Protein AF-0000000079325881 (afdb_homodimer)

Foldseek 3Di:
DPPQFAEEEEEACPQASLLLVLVCLLVVLGQEYEYEYPPQVVSQVSQVVSVVVVPVVVHNHHTGYDDLLVQQPHQEYEYPDADADDPPDDPLNRLVRLLVVLVVRQVSNVVSNHQHAYEYARPVQQLVLLSSCVSNVHPQLRGWYLAFQLVFVLLLVVVCVLVVHDSVQKDWTWKFGPDDLIDTQQQPIDGNNHRVVVVCVVPCPSCVVPDPVCSSVVSVVVQVVVCVVPNHDHNSSSVSVSVLSSCQSVFPQDWTFIFGADPCALHDGSGTMTFTFGQYVSRGPGGDHDDGDPVVSVSNVVSRVVSVVSSVSDDD/DPPDFAEEEEEACPQASLLLVLVCLLVVLTQEYEYEYPPQVVSQVSQVVSVVVVVPVVHNHHTGYDDLLVQQPHQEYEYPDADADDPPDDPLNRLVRLLVVLLVRQVSNVVSNHQHAYEYARPVQQLVLLSSCVSNVHDQLRGWYLAFQLVFVLLLVVVCVLVVHDSVQKDWTWKFGPDDLIDTQQQPIDGNNHRVVVVCVVPCPSCVVPDPVCSSVVSVVVQVVVCVVPNHDHNSSSVSVSVLSSCQVVFPQDWTFIFGADPCALHDGSGTMTFTFGHYVSRGPGGDHDDGDPVRSVSNVVSRVVSVVSSVSDDD

Nearest PDB structures (foldseek):
  4m1q-assembly1_A-2  TM=9.623E-01  e=4.428E-38  [Bacillus] selenitireducens MLS10
  4q3n-assembly1_A  TM=9.597E-01  e=1.165E-36  unidentified
  2xxj-assembly1_D  TM=9.393E-01  e=1.115E-32  Thermus thermophilus HB8
  4plh-assembly1_D  TM=9.438E-01  e=4.269E-32  Apicomplexa
  8ab3-assembly1_C  TM=9.091E-01  e=3.380E-32  Cyanobacterium aponinum

Secondary structure (DSSP, 8-state):
------EEEEE--SHHHHHHHHHHHHTT--SEEEEE-SSHHHHHHHHHHHHHHTTTT----EEEE--GGGGGG-SEEEE---PPPPTT--HHHHHHHHHHHHHHHHHHHHHTT--SEEEE-SSSHHHHHHHHHHHH---GGGEEE-TTHHHHHHHHHHHHHHHTS-GGGEE---BB-SSTT-B--GGG-EETTEEHHHHHHHTTTTTTT--HHHHHHHHHHHHHHHHHHHSS--HHHHHHHHHHHHHHHTT--EEEEEEEEEESGGG-EEEEEEEEEEEETTEEEEE------HHHHHHHHHHHHHHHHHHTTS--/------EEEEE--SHHHHHHHHHHHHTT--SEEEEE-SSHHHHHHHHHHHHHGGGTT----EEEE--GGGGGG-SEEEE---PPPPTT--HHHHHHHHHHHHHHHHHHHHHTT--SEEEE-SSSHHHHHHHHHHHH---GGGEEE-TTHHHHHHHHHHHHHHHTS-GGGEE---BB-SSTT-B--GGG-EETTEEHHHHHHHTTTTTTT--HHHHHHHHHHHHHHHHHHHSS--HHHHHHHHHHHHHHHTT--EEEEEEEEEESGGG-EEEEEEEEEEEETTEEEEE------HHHHHHHHHHHHHHHHHHTTS--

Radius of gyration: 25.82 Å; Cα contacts (8 Å, |Δi|>4): 1347; chains: 2; bounding box: 60×75×54 Å

Organism: NCBI:txid704125

Solvent-accessible surface area (backbone atoms only — not comparable to full-atom values): 32102 Å² total; per-residue (Å²): 123,88,88,94,74,44,25,36,34,38,34,20,59,50,71,40,28,41,41,30,52,48,52,37,59,78,63,60,70,50,38,32,39,35,29,28,36,95,54,54,58,39,18,39,25,54,21,51,35,47,44,30,33,35,32,78,67,61,56,83,56,44,58,34,48,58,58,49,66,68,34,32,76,25,49,34,37,38,37,38,53,70,77,82,87,56,90,85,64,49,70,65,55,43,46,52,53,42,49,54,52,44,66,70,45,42,52,52,31,45,72,37,56,40,75,47,31,40,38,31,60,31,62,55,20,32,51,44,35,44,49,49,32,66,68,54,67,52,62,59,41,28,39,38,10,46,33,16,32,48,58,12,18,40,49,16,35,52,51,16,60,76,69,70,52,58,30,70,44,37,46,51,55,28,30,21,34,62,57,91,51,37,41,67,55,58,92,72,21,24,46,76,80,38,48,41,64,56,50,48,68,74,32,46,76,86,43,60,84,63,53,80,86,46,48,65,57,49,55,51,49,50,55,51,50,25,24,72,44,64,68,51,80,32,54,19,53,17,44,45,49,49,52,53,49,47,23,23,78,63,49,56,63,38,76,44,32,23,11,34,66,28,80,50,60,96,76,34,62,86,42,39,32,10,36,42,26,29,24,14,71,70,29,50,72,46,74,58,82,74,89,65,52,71,69,49,45,53,48,42,51,53,13,45,48,53,46,52,59,54,48,69,69,54,92,127,123,81,80,88,73,43,24,38,34,38,35,19,60,51,71,40,28,41,41,31,52,48,52,38,60,79,64,60,71,50,41,32,39,34,30,26,35,94,55,54,58,39,17,38,26,54,22,51,35,49,44,30,34,36,32,78,64,60,57,82,56,44,57,35,47,58,58,49,66,68,34,32,76,24,50,32,35,37,39,39,52,71,76,82,87,57,91,85,64,47,71,65,56,43,45,52,52,41,50,53,52,44,66,68,46,43,51,52,31,44,72,36,56,39,78,48,31,40,37,29,60,32,60,56,21,31,51,45,36,45,49,49,34,67,67,55,67,53,62,59,41,28,39,38,11,47,32,17,33,46,58,12,19,39,49,17,37,52,52,14,60,74,68,70,50,56,30,69,46,37,45,53,54,30,30,20,33,61,59,91,52,39,42,65,55,57,91,72,22,24,47,77,81,39,49,42,63,57,51,47,68,74,32,46,78,86,44,59,83,62,54,79,86,47,47,66,58,48,54,50,49,50,53,51,50,26,24,73,44,64,69,50,80,32,52,19,52,18,45,45,48,49,52,53,49,46,23,23,78,63,49,56,64,38,76,44,33,24,10,35,67,28,79,51,60,99,78,34,62,85,44,40,33,10,37,42,25,29,23,15,72,68,28,51,74,46,74,59,81,74,90,64,53,71,68,50,46,54,47,41,51,54,13,45,47,53,47,51,58,55,48,66,68,55,92,127

Sequence (632 aa):
MAIGRSKVVVVGTGAVGAAVAFDIVMNHVCDDLILIDINKEKSWAEATDLQHSLGYSGSKMKVKNGEYEECKDADLIVIAAALLYITGQTRLDMIEKAAGIMEGIVPPIMKSGFNGIIVVITNPVDVISYYVHKLSGLPANKIIGTGTALDSARLKYHLADTMNVDPQSVHALCMGEHGDSQIIPWSQVTVGGKKFLDILNDNKVRLESFDINSVSEDIKMIAYRIVNAKGATTFGIAATTVQIIKAVLRDENKVIPVSVMLNGEYGEKDIYAGVPAVLNGQGVKELVEYHLSDDEMIELKKSIDVIRDCNGKLKLMAIGRSKVVVVGTGAVGAAVAFDIVMNHVCDDLILIDINKEKSWAEATDLQHSLGYSGSKMKVKNGEYEECKDADLIVIAAALLYITGQTRLDMIEKAAGIMEGIVPPIMKSGFNGIIVVITNPVDVISYYVHKLSGLPANKIIGTGTALDSARLKYHLADTMNVDPQSVHALCMGEHGDSQIIPWSQVTVGGKKFLDILNDNKVRLESFDINSVSEDIKMIAYRIVNAKGATTFGIAATTVQIIKAVLRDENKVIPVSVMLNGEYGEKDIYAGVPAVLNGQGVKELVEYHLSDDEMIELKKSIDVIRDCNGKLKL

pLDDT: mean 93.38, std 8.81, range [21.17, 98.94]

InterPro domains:
  IPR001236 Lactate/malate dehydrogenase, N-terminal [PF00056] (7-145)
  IPR001557 L-lactate/malate dehydrogenase [PIRSF000102] (6-309)
  IPR001557 L-lactate/malate dehydrogenase [PR00086] (7-31)
  IPR001557 L-lactate/malate dehydrogenase [PR00086] (32-56)
  IPR001557 L-lactate/malate dehydrogenase [PR00086] (119-139)
  IPR001557 L-lactate/malate dehydrogenase [PR00086] (143-161)
  IPR001557 L-lactate/malate dehydrogenase [PR00086] (173-186)
  IPR011304 L-lactate dehydrogenase [MF_00488] (5-315)
  IPR011304 L-lactate dehydrogenase [TIGR01771] (10-308)
  IPR015955 Lactate dehydrogenase/glycoside hydrolase, family 4, C-terminal [G3DSA:3.90.110.10] (147-312)
  IPR015955 Lactate dehydrogenase/glycoside hydrolase, family 4, C-terminal [SSF56327] (146-312)
  IPR018177 L-lactate dehydrogenase, active site [PS00064] (175-181)
  IPR022383 Lactate/malate dehydrogenase, C-terminal [PF02866] (148-307)
  IPR036291 NAD(P)-binding domain superfamily [SSF51735] (3-147)

Structure (mmCIF, N/CA/C/O backbone):
data_AF-0000000079325881-model_v1
#
loop_
_entity.id
_entity.type
_entity.pdbx_description
1 polymer 'L-lactate dehydrogenase 3'
#
loop_
_atom_site.group_PDB
_atom_site.id
_atom_site.type_symbol
_atom_site.label_atom_id
_atom_site.label_alt_id
_atom_site.label_comp_id
_atom_site.label_asym_id
_atom_site.label_entity_id
_atom_site.label_seq_id
_atom_site.pdbx_PDB_ins_code
_atom_site.Cartn_x
_atom_site.Cartn_y
_atom_site.Cartn_z
_atom_site.occupancy
_atom_site.B_iso_or_equiv
_atom_site.auth_seq_id
_atom_site.auth_comp_id
_atom_site.auth_asym_id
_atom_site.auth_atom_id
_atom_site.pdbx_PDB_model_num
ATOM 1 N N . MET A 1 1 ? 31.516 -6.965 11.773 1 21.17 1 MET A N 1
ATOM 2 C CA . MET A 1 1 ? 30.562 -7.551 10.82 1 21.17 1 MET A CA 1
ATOM 3 C C . MET A 1 1 ? 29.156 -7.02 11.062 1 21.17 1 MET A C 1
ATOM 5 O O . MET A 1 1 ? 28.656 -7.066 12.18 1 21.17 1 MET A O 1
ATOM 9 N N . ALA A 1 2 ? 28.75 -5.844 10.641 1 31.62 2 ALA A N 1
ATOM 10 C CA . ALA A 1 2 ? 27.531 -5.238 11.172 1 31.62 2 ALA A CA 1
ATOM 11 C C . ALA A 1 2 ? 26.453 -6.293 11.414 1 31.62 2 ALA A C 1
ATOM 13 O O . ALA A 1 2 ? 26.188 -7.129 10.547 1 31.62 2 ALA A O 1
ATOM 14 N N . ILE A 1 3 ? 26.078 -6.785 12.531 1 39.28 3 ILE A N 1
ATOM 15 C CA . ILE A 1 3 ? 25.078 -7.727 13 1 39.28 3 ILE A CA 1
ATOM 16 C C . ILE A 1 3 ? 23.766 -7.492 12.25 1 39.28 3 ILE A C 1
ATOM 18 O O . ILE A 1 3 ? 23.25 -6.371 12.227 1 39.28 3 ILE A O 1
ATOM 22 N N . GLY A 1 4 ? 22.922 -8.719 11.227 1 58.44 4 GLY A N 1
ATOM 23 C CA . GLY A 1 4 ? 22.016 -9.375 10.297 1 58.44 4 GLY A CA 1
ATOM 24 C C . GLY A 1 4 ? 20.984 -8.438 9.695 1 58.44 4 GLY A C 1
ATOM 25 O O . GLY A 1 4 ? 19.797 -8.508 10.031 1 58.44 4 GLY A O 1
ATOM 26 N N . ARG A 1 5 ? 21.438 -7.32 8.977 1 84.88 5 ARG A N 1
ATOM 27 C CA . ARG A 1 5 ? 20.531 -6.367 8.344 1 84.88 5 ARG A CA 1
ATOM 28 C C . ARG A 1 5 ? 20.047 -6.883 6.992 1 84.88 5 ARG A C 1
ATOM 30 O O . ARG A 1 5 ? 20.844 -7.328 6.172 1 84.88 5 ARG A O 1
ATOM 37 N N . SER A 1 6 ? 18.828 -7.012 6.867 1 95.06 6 SER A N 1
ATOM 38 C CA . SER A 1 6 ? 18.234 -7.473 5.617 1 95.06 6 SER A CA 1
ATOM 39 C C . SER A 1 6 ? 18.078 -6.32 4.625 1 95.06 6 SER A C 1
ATOM 41 O O . SER A 1 6 ? 17.734 -5.199 5.016 1 95.06 6 SER A O 1
ATOM 43 N N . LYS A 1 7 ? 18.516 -6.559 3.436 1 97.81 7 LYS A N 1
ATOM 44 C CA . LYS A 1 7 ? 18.453 -5.562 2.371 1 97.81 7 LYS A CA 1
ATOM 45 C C . LYS A 1 7 ? 17.672 -6.086 1.171 1 97.81 7 LYS A C 1
ATOM 47 O O . LYS A 1 7 ? 18 -7.141 0.625 1 97.81 7 LYS A O 1
ATOM 52 N N . VAL A 1 8 ? 16.578 -5.336 0.742 1 98.81 8 VAL A N 1
ATOM 53 C CA . VAL A 1 8 ? 15.742 -5.684 -0.408 1 98.81 8 VAL A CA 1
ATOM 54 C C . VAL A 1 8 ? 15.859 -4.598 -1.476 1 98.81 8 VAL A C 1
ATOM 56 O O . VAL A 1 8 ? 15.898 -3.408 -1.156 1 98.81 8 VAL A O 1
ATOM 59 N N . VAL A 1 9 ? 16.016 -4.988 -2.717 1 98.88 9 VAL A N 1
ATOM 60 C CA . VAL A 1 9 ? 16.016 -4.07 -3.852 1 98.88 9 VAL A CA 1
ATOM 61 C C . VAL A 1 9 ? 14.797 -4.348 -4.73 1 98.88 9 VAL A C 1
ATOM 63 O O . VAL A 1 9 ? 14.508 -5.5 -5.059 1 98.88 9 VAL A O 1
ATOM 66 N N . VAL A 1 10 ? 14.039 -3.365 -5.047 1 98.88 10 VAL A N 1
ATOM 67 C CA . VAL A 1 10 ? 12.938 -3.467 -5.996 1 98.88 10 VAL A CA 1
ATOM 68 C C . VAL A 1 10 ? 13.312 -2.773 -7.305 1 98.88 10 VAL A C 1
ATOM 70 O O . VAL A 1 10 ? 13.594 -1.572 -7.32 1 98.88 10 VAL A O 1
ATOM 73 N N . VAL A 1 11 ? 13.398 -3.535 -8.367 1 98.81 11 VAL A N 1
ATOM 74 C CA . VAL A 1 11 ? 13.703 -3.006 -9.688 1 98.81 11 VAL A CA 1
ATOM 75 C C . VAL A 1 11 ? 12.414 -2.834 -10.492 1 98.81 11 VAL A C 1
ATOM 77 O O . VAL A 1 11 ? 11.734 -3.812 -10.797 1 98.81 11 VAL A O 1
ATOM 80 N N . GLY A 1 12 ? 12.141 -1.661 -10.93 1 97.69 12 GLY A N 1
ATOM 81 C CA . GLY A 1 12 ? 10.852 -1.298 -11.508 1 97.69 12 GLY A CA 1
ATOM 82 C C . GLY A 1 12 ? 9.875 -0.748 -10.492 1 97.69 12 GLY A C 1
ATOM 83 O O . GLY A 1 12 ? 9.391 -1.483 -9.625 1 97.69 12 GLY A O 1
ATOM 84 N N . THR A 1 13 ? 9.586 0.544 -10.602 1 96.88 13 THR A N 1
ATOM 85 C CA . THR A 1 13 ? 8.719 1.188 -9.617 1 96.88 13 THR A CA 1
ATOM 86 C C . THR A 1 13 ? 7.434 1.686 -10.281 1 96.88 13 THR A C 1
ATOM 88 O O . THR A 1 13 ? 6.977 2.797 -10 1 96.88 13 THR A O 1
ATOM 91 N N . GLY A 1 14 ? 6.918 0.869 -11.281 1 93.88 14 GLY A N 1
ATOM 92 C CA . GLY A 1 14 ? 5.551 1.099 -11.719 1 93.88 14 GLY A CA 1
ATOM 93 C C . GLY A 1 14 ? 4.527 0.85 -10.625 1 93.88 14 GLY A C 1
ATOM 94 O O . GLY A 1 14 ? 4.855 0.889 -9.438 1 93.88 14 GLY A O 1
ATOM 95 N N . ALA A 1 15 ? 3.311 0.606 -10.992 1 93.38 15 ALA A N 1
ATOM 96 C CA . ALA A 1 15 ? 2.232 0.442 -10.016 1 93.38 15 ALA A CA 1
ATOM 97 C C . ALA A 1 15 ? 2.512 -0.73 -9.078 1 93.38 15 ALA A C 1
ATOM 99 O O . ALA A 1 15 ? 2.395 -0.6 -7.859 1 93.38 15 ALA A O 1
ATOM 100 N N . VAL A 1 16 ? 2.967 -1.836 -9.672 1 95.56 16 VAL A N 1
ATOM 101 C CA . VAL A 1 16 ? 3.154 -3.053 -8.883 1 95.56 16 VAL A CA 1
ATOM 102 C C . VAL A 1 16 ? 4.387 -2.91 -7.996 1 95.56 16 VAL A C 1
ATOM 104 O O . VAL A 1 16 ? 4.32 -3.154 -6.789 1 95.56 16 VAL A O 1
ATOM 107 N N . GLY A 1 17 ? 5.535 -2.479 -8.586 1 97.69 17 GLY A N 1
ATOM 108 C CA . GLY A 1 17 ? 6.75 -2.312 -7.801 1 97.69 17 GLY A CA 1
ATOM 109 C C . GLY A 1 17 ? 6.594 -1.32 -6.664 1 97.69 17 GLY A C 1
ATOM 110 O O . GLY A 1 17 ? 7.094 -1.55 -5.562 1 97.69 17 GLY A O 1
ATOM 111 N N . ALA A 1 18 ? 5.898 -0.251 -6.914 1 97.62 18 ALA A N 1
ATOM 112 C CA . ALA A 1 18 ? 5.652 0.758 -5.887 1 97.62 18 ALA A CA 1
ATOM 113 C C . ALA A 1 18 ? 4.777 0.199 -4.766 1 97.62 18 ALA A C 1
ATOM 115 O O . ALA A 1 18 ? 5.016 0.479 -3.588 1 97.62 18 ALA A O 1
ATOM 116 N N . ALA A 1 19 ? 3.742 -0.561 -5.156 1 97.5 19 ALA A N 1
ATOM 117 C CA . ALA A 1 19 ? 2.867 -1.17 -4.156 1 97.5 19 ALA A CA 1
ATOM 118 C C . ALA A 1 19 ? 3.627 -2.189 -3.312 1 97.5 19 ALA A C 1
ATOM 120 O O . ALA A 1 19 ? 3.416 -2.281 -2.102 1 97.5 19 ALA A O 1
ATOM 121 N N . VAL A 1 20 ? 4.535 -2.967 -3.91 1 98.38 20 VAL A N 1
ATOM 122 C CA . VAL A 1 20 ? 5.383 -3.904 -3.18 1 98.38 20 VAL A CA 1
ATOM 123 C C . VAL A 1 20 ? 6.23 -3.146 -2.16 1 98.38 20 VAL A C 1
ATOM 125 O O . VAL A 1 20 ? 6.289 -3.527 -0.988 1 98.38 20 VAL A O 1
ATOM 128 N N . ALA A 1 21 ? 6.844 -2.057 -2.646 1 98.44 21 ALA A N 1
ATOM 129 C CA . ALA A 1 21 ? 7.688 -1.246 -1.774 1 98.44 21 ALA A CA 1
ATOM 130 C C . ALA A 1 21 ? 6.887 -0.674 -0.61 1 98.44 21 ALA A C 1
ATOM 132 O O . ALA A 1 21 ? 7.348 -0.682 0.533 1 98.44 21 ALA A O 1
ATOM 133 N N . PHE A 1 22 ? 5.711 -0.205 -0.908 1 97.62 22 PHE A N 1
ATOM 134 C CA . PHE A 1 22 ? 4.84 0.357 0.119 1 97.62 22 PHE A CA 1
ATOM 135 C C . PHE A 1 22 ? 4.496 -0.692 1.169 1 97.62 22 PHE A C 1
ATOM 137 O O . PHE A 1 22 ? 4.578 -0.427 2.369 1 97.62 22 PHE A O 1
ATOM 144 N N . ASP A 1 23 ? 4.078 -1.864 0.716 1 96.81 23 ASP A N 1
ATOM 145 C CA . ASP A 1 23 ? 3.742 -2.953 1.63 1 96.81 23 ASP A CA 1
ATOM 146 C C . ASP A 1 23 ? 4.953 -3.354 2.473 1 96.81 23 ASP A C 1
ATOM 148 O O . ASP A 1 23 ? 4.824 -3.59 3.676 1 96.81 23 ASP A O 1
ATOM 152 N N . ILE A 1 24 ? 6.168 -3.393 1.897 1 97.25 24 ILE A N 1
ATOM 153 C CA . ILE A 1 24 ? 7.402 -3.707 2.609 1 97.25 24 ILE A CA 1
ATOM 154 C C . ILE A 1 24 ? 7.617 -2.705 3.74 1 97.25 24 ILE A C 1
ATOM 156 O O . ILE A 1 24 ? 7.93 -3.09 4.871 1 97.25 24 ILE A O 1
ATOM 160 N N . VAL A 1 25 ? 7.41 -1.433 3.418 1 95.75 25 VAL A N 1
ATOM 161 C CA . VAL A 1 25 ? 7.672 -0.363 4.375 1 95.75 25 VAL A CA 1
ATOM 162 C C . VAL A 1 25 ? 6.652 -0.424 5.512 1 95.75 25 VAL A C 1
ATOM 164 O O . VAL A 1 25 ? 7.02 -0.38 6.688 1 95.75 25 VAL A O 1
ATOM 167 N N . MET A 1 26 ? 5.391 -0.556 5.137 1 93.12 26 MET A N 1
ATOM 168 C CA . MET A 1 26 ? 4.32 -0.509 6.129 1 93.12 26 MET A CA 1
ATOM 169 C C . MET A 1 26 ? 4.398 -1.709 7.066 1 93.12 26 MET A C 1
ATOM 171 O O . MET A 1 26 ? 4.004 -1.62 8.234 1 93.12 26 MET A O 1
ATOM 175 N N . ASN A 1 27 ? 4.988 -2.797 6.613 1 91.69 27 ASN A N 1
ATOM 176 C CA . ASN A 1 27 ? 5.059 -4.004 7.43 1 91.69 27 ASN A CA 1
ATOM 177 C C . ASN A 1 27 ? 6.477 -4.254 7.938 1 91.69 27 ASN A C 1
ATOM 179 O O . ASN A 1 27 ? 6.762 -5.316 8.5 1 91.69 27 ASN A O 1
ATOM 183 N N . HIS A 1 28 ? 7.398 -3.316 7.703 1 92.38 28 HIS A N 1
ATOM 184 C CA . HIS A 1 28 ? 8.773 -3.375 8.188 1 92.38 28 HIS A CA 1
ATOM 185 C C . HIS A 1 28 ? 9.414 -4.723 7.867 1 92.38 28 HIS A C 1
ATOM 187 O O . HIS A 1 28 ? 9.945 -5.391 8.758 1 92.38 28 HIS A O 1
ATOM 193 N N . VAL A 1 29 ? 9.398 -5.082 6.625 1 94.94 29 VAL A N 1
ATOM 194 C CA . VAL A 1 29 ? 9.781 -6.414 6.172 1 94.94 29 VAL A CA 1
ATOM 195 C C . VAL A 1 29 ? 11.305 -6.527 6.117 1 94.94 29 VAL A C 1
ATOM 197 O O . VAL A 1 29 ? 11.859 -7.617 6.273 1 94.94 29 VAL A O 1
ATOM 200 N N . CYS A 1 30 ? 12.031 -5.367 5.93 1 96.25 30 CYS A N 1
ATOM 201 C CA . CYS A 1 30 ? 13.492 -5.363 5.836 1 96.25 30 CYS A CA 1
ATOM 202 C C . CYS A 1 30 ? 14.07 -4.105 6.473 1 96.25 30 CYS A C 1
ATOM 204 O O . CYS A 1 30 ? 13.328 -3.234 6.93 1 96.25 30 CYS A O 1
ATOM 206 N N . ASP A 1 31 ? 15.375 -4.055 6.535 1 95.19 31 ASP A N 1
ATOM 207 C CA . ASP A 1 31 ? 16.047 -2.918 7.148 1 95.19 31 ASP A CA 1
ATOM 208 C C . ASP A 1 31 ? 16.391 -1.858 6.102 1 95.19 31 ASP A C 1
ATOM 210 O O . ASP A 1 31 ? 16.328 -0.66 6.375 1 95.19 31 ASP A O 1
ATOM 214 N N . ASP A 1 32 ? 16.797 -2.324 4.926 1 97 32 ASP A N 1
ATOM 215 C CA . ASP A 1 32 ? 17.188 -1.449 3.82 1 97 32 ASP A CA 1
ATOM 216 C C . ASP A 1 32 ? 16.375 -1.771 2.562 1 97 32 ASP A C 1
ATOM 218 O O . ASP A 1 32 ? 16.312 -2.926 2.137 1 97 32 ASP A O 1
ATOM 222 N N . LEU A 1 33 ? 15.742 -0.765 2.055 1 98.12 33 LEU A N 1
ATOM 223 C CA . LEU A 1 33 ? 14.977 -0.898 0.82 1 98.12 33 LEU A CA 1
ATOM 224 C C . LEU A 1 33 ? 15.508 0.049 -0.252 1 98.12 33 LEU A C 1
ATOM 226 O O . LEU A 1 33 ? 15.555 1.264 -0.045 1 98.12 33 LEU A O 1
ATOM 230 N N . ILE A 1 34 ? 15.953 -0.494 -1.343 1 98.75 34 ILE A N 1
ATOM 231 C CA . ILE A 1 34 ? 16.453 0.296 -2.459 1 98.75 34 ILE A CA 1
ATOM 232 C C . ILE A 1 34 ? 15.516 0.167 -3.652 1 98.75 34 ILE A C 1
ATOM 234 O O . ILE A 1 34 ? 15.109 -0.941 -4.016 1 98.75 34 ILE A O 1
ATOM 238 N N . LEU A 1 35 ? 15.117 1.295 -4.188 1 98.75 35 LEU A N 1
ATOM 239 C CA . LEU A 1 35 ? 14.273 1.319 -5.375 1 98.75 35 LEU A CA 1
ATOM 240 C C . LEU A 1 35 ? 15.078 1.715 -6.609 1 98.75 35 LEU A C 1
ATOM 242 O O . LEU A 1 35 ? 15.773 2.734 -6.602 1 98.75 35 LEU A O 1
ATOM 246 N N . ILE A 1 36 ? 15.016 0.923 -7.633 1 98.75 36 ILE A N 1
ATOM 247 C CA . ILE A 1 36 ? 15.703 1.206 -8.891 1 98.75 36 ILE A CA 1
ATOM 248 C C . ILE A 1 36 ? 14.688 1.273 -10.031 1 98.75 36 ILE A C 1
ATOM 250 O O . ILE A 1 36 ? 13.773 0.442 -10.109 1 98.75 36 ILE A O 1
ATOM 254 N N . ASP A 1 37 ? 14.758 2.232 -10.844 1 97.81 37 ASP A N 1
ATOM 255 C CA . ASP A 1 37 ? 13.938 2.408 -12.047 1 97.81 37 ASP A CA 1
ATOM 256 C C . ASP A 1 37 ? 14.734 3.092 -13.156 1 97.81 37 ASP A C 1
ATOM 258 O O . ASP A 1 37 ? 15.664 3.855 -12.883 1 97.81 37 ASP A O 1
ATOM 262 N N . ILE A 1 38 ? 14.406 2.709 -14.375 1 95.81 38 ILE A N 1
ATOM 263 C CA . ILE A 1 38 ? 15.047 3.393 -15.492 1 95.81 38 ILE A CA 1
ATOM 264 C C . ILE A 1 38 ? 14.727 4.887 -15.43 1 95.81 38 ILE A C 1
ATOM 266 O O . ILE A 1 38 ? 15.547 5.715 -15.828 1 95.81 38 ILE A O 1
ATOM 270 N N . ASN A 1 39 ? 13.531 5.238 -15.055 1 96 39 ASN A N 1
ATOM 271 C CA . ASN A 1 39 ? 13.188 6.613 -14.711 1 96 39 ASN A CA 1
ATOM 272 C C . ASN A 1 39 ? 13.648 6.969 -13.297 1 96 39 ASN A C 1
ATOM 274 O O . ASN A 1 39 ? 12.891 6.844 -12.344 1 96 39 ASN A O 1
ATOM 278 N N . LYS A 1 40 ? 14.805 7.547 -13.156 1 96.81 40 LYS A N 1
ATOM 279 C CA . LYS A 1 40 ? 15.453 7.801 -11.875 1 96.81 40 LYS A CA 1
ATOM 280 C C . LYS A 1 40 ? 14.633 8.773 -11.023 1 96.81 40 LYS A C 1
ATOM 282 O O . LYS A 1 40 ? 14.586 8.648 -9.805 1 96.81 40 LYS A O 1
ATOM 287 N N . GLU A 1 41 ? 14.023 9.711 -11.641 1 96.62 41 GLU A N 1
ATOM 288 C CA . GLU A 1 41 ? 13.195 10.672 -10.922 1 96.62 41 GLU A CA 1
ATOM 289 C C . GLU A 1 41 ? 11.984 9.992 -10.281 1 96.62 41 GLU A C 1
ATOM 291 O O . GLU A 1 41 ? 11.57 10.359 -9.18 1 96.62 41 GLU A O 1
ATOM 296 N N . LYS A 1 42 ? 11.477 9.031 -10.977 1 96.06 42 LYS A N 1
ATOM 297 C CA . LYS A 1 42 ? 10.336 8.289 -10.453 1 96.06 42 LYS A CA 1
ATOM 298 C C . LYS A 1 42 ? 10.727 7.465 -9.227 1 96.06 42 LYS A C 1
ATOM 300 O O . LYS A 1 42 ? 10.023 7.469 -8.219 1 96.06 42 LYS A O 1
ATOM 305 N N . SER A 1 43 ? 11.828 6.723 -9.359 1 97.75 43 SER A N 1
ATOM 306 C CA . SER A 1 43 ? 12.266 5.926 -8.211 1 97.75 43 SER A CA 1
ATOM 307 C C . SER A 1 43 ? 12.633 6.812 -7.027 1 97.75 43 SER A C 1
ATOM 309 O O . SER A 1 43 ? 12.398 6.438 -5.875 1 97.75 43 SER A O 1
ATOM 311 N N . TRP A 1 44 ? 13.203 7.992 -7.285 1 97.81 44 TRP A N 1
ATOM 312 C CA . TRP A 1 44 ? 13.469 8.945 -6.211 1 97.81 44 TRP A CA 1
ATOM 313 C C . TRP A 1 44 ? 12.164 9.367 -5.535 1 97.81 44 TRP A C 1
ATOM 315 O O . TRP A 1 44 ? 12.07 9.375 -4.305 1 97.81 44 TRP A O 1
ATOM 325 N N . ALA A 1 45 ? 11.219 9.711 -6.324 1 97.62 45 ALA A N 1
ATOM 326 C CA . ALA A 1 45 ? 9.945 10.195 -5.797 1 97.62 45 ALA A CA 1
ATOM 327 C C . ALA A 1 45 ? 9.258 9.117 -4.965 1 97.62 45 ALA A C 1
ATOM 329 O O . ALA A 1 45 ? 8.734 9.406 -3.881 1 97.62 45 ALA A O 1
ATOM 330 N N . GLU A 1 46 ? 9.242 7.887 -5.492 1 98 46 GLU A N 1
ATOM 331 C CA . GLU A 1 46 ? 8.633 6.781 -4.754 1 98 46 GLU A CA 1
ATOM 332 C C . GLU A 1 46 ? 9.352 6.551 -3.426 1 98 46 GLU A C 1
ATOM 334 O O . GLU A 1 46 ? 8.703 6.406 -2.385 1 98 46 GLU A O 1
ATOM 339 N N . ALA A 1 47 ? 10.648 6.555 -3.455 1 97.75 47 ALA A N 1
ATOM 340 C CA . ALA A 1 47 ? 11.43 6.32 -2.246 1 97.75 47 ALA A CA 1
ATOM 341 C C . ALA A 1 47 ? 11.211 7.43 -1.224 1 97.75 47 ALA A C 1
ATOM 343 O O . ALA A 1 47 ? 11.023 7.16 -0.035 1 97.75 47 ALA A O 1
ATOM 344 N N . THR A 1 48 ? 11.258 8.625 -1.695 1 96.19 48 THR A N 1
ATOM 345 C CA . THR A 1 48 ? 11.102 9.781 -0.814 1 96.19 48 THR A CA 1
ATOM 346 C C . THR A 1 48 ? 9.695 9.812 -0.21 1 96.19 48 THR A C 1
ATOM 348 O O . THR A 1 48 ? 9.539 10.086 0.98 1 96.19 48 THR A O 1
ATOM 351 N N . ASP A 1 49 ? 8.719 9.594 -1.022 1 96.19 49 ASP A N 1
ATOM 352 C CA . ASP A 1 49 ? 7.348 9.492 -0.536 1 96.19 49 ASP A CA 1
ATOM 353 C C . ASP A 1 49 ? 7.219 8.422 0.539 1 96.19 49 ASP A C 1
ATOM 355 O O . ASP A 1 49 ? 6.547 8.625 1.552 1 96.19 49 ASP A O 1
ATOM 359 N N . LEU A 1 50 ? 7.875 7.301 0.34 1 96.25 50 LEU A N 1
ATOM 360 C CA . LEU A 1 50 ? 7.867 6.211 1.309 1 96.25 50 LEU A CA 1
ATOM 361 C C . LEU A 1 50 ? 8.594 6.613 2.588 1 96.25 50 LEU A C 1
ATOM 363 O O . LEU A 1 50 ? 8.188 6.223 3.686 1 96.25 50 LEU A O 1
ATOM 367 N N . GLN A 1 51 ? 9.68 7.367 2.459 1 93.81 51 GLN A N 1
ATOM 368 C CA . GLN A 1 51 ? 10.391 7.863 3.631 1 93.81 51 GLN A CA 1
ATOM 369 C C . GLN A 1 51 ? 9.461 8.664 4.539 1 93.81 51 GLN A C 1
ATOM 371 O O . GLN A 1 51 ? 9.547 8.57 5.762 1 93.81 51 GLN A O 1
ATOM 376 N N . HIS A 1 52 ? 8.633 9.383 3.889 1 91.81 52 HIS A N 1
ATOM 377 C CA . HIS A 1 52 ? 7.734 10.258 4.633 1 91.81 52 HIS A CA 1
ATOM 378 C C . HIS A 1 52 ? 6.691 9.445 5.398 1 91.81 52 HIS A C 1
ATOM 380 O O . HIS A 1 52 ? 6.074 9.945 6.34 1 91.81 52 HIS A O 1
ATOM 386 N N . SER A 1 53 ? 6.469 8.203 5.004 1 90.56 53 SER A N 1
ATOM 387 C CA . SER A 1 53 ? 5.555 7.316 5.715 1 90.56 53 SER A CA 1
ATOM 388 C C . SER A 1 53 ? 6.176 6.805 7.008 1 90.56 53 SER A C 1
ATOM 390 O O . SER A 1 53 ? 5.473 6.293 7.883 1 90.56 53 SER A O 1
ATOM 392 N N . LEU A 1 54 ? 7.461 6.906 7.184 1 87.19 54 LEU A N 1
ATOM 393 C CA . LEU A 1 54 ? 8.203 6.359 8.32 1 87.19 54 LEU A CA 1
ATOM 394 C C . LEU A 1 54 ? 8.164 7.316 9.508 1 87.19 54 LEU A C 1
ATOM 396 O O . LEU A 1 54 ? 8.539 6.945 10.617 1 87.19 54 LEU A O 1
ATOM 400 N N . GLY A 1 55 ? 7.75 8.492 9.305 1 77.88 55 GLY A N 1
ATOM 401 C CA . GLY A 1 55 ? 7.707 9.469 10.383 1 77.88 55 GLY A CA 1
ATOM 402 C C . GLY A 1 55 ? 6.844 9.031 11.547 1 77.88 55 GLY A C 1
ATOM 403 O O . GLY A 1 55 ? 7.105 9.406 12.695 1 77.88 55 GLY A O 1
ATOM 404 N N . TYR A 1 56 ? 5.867 8.172 11.227 1 73 56 TYR A N 1
ATOM 405 C CA . TYR A 1 56 ? 4.945 7.793 12.297 1 73 56 TYR A CA 1
ATOM 406 C C . TYR A 1 56 ? 5.176 6.348 12.727 1 73 56 TYR A C 1
ATOM 408 O O . TYR A 1 56 ? 4.668 5.914 13.766 1 73 56 TYR A O 1
ATOM 416 N N . SER A 1 57 ? 5.859 5.562 11.93 1 67.38 57 SER A N 1
ATOM 417 C CA . SER A 1 57 ? 5.93 4.121 12.148 1 67.38 57 SER A CA 1
ATOM 418 C C . SER A 1 57 ? 6.984 3.775 13.195 1 67.38 57 SER A C 1
ATOM 420 O O . SER A 1 57 ? 6.93 2.705 13.805 1 67.38 57 SER A O 1
ATOM 422 N N . GLY A 1 58 ? 7.832 4.699 13.555 1 65.25 58 GLY A N 1
ATOM 423 C CA . GLY A 1 58 ? 8.906 4.367 14.484 1 65.25 58 GLY A CA 1
ATOM 424 C C . GLY A 1 58 ? 9.938 3.424 13.883 1 65.25 58 GLY A C 1
ATOM 425 O O . GLY A 1 58 ? 10.844 2.967 14.586 1 65.25 58 GLY A O 1
ATOM 426 N N . SER A 1 59 ? 9.75 3.047 12.711 1 70.88 59 SER A N 1
ATOM 427 C CA . SER A 1 59 ? 10.633 2.064 12.094 1 70.88 59 SER A CA 1
ATOM 428 C C . SER A 1 59 ? 11.938 2.703 11.648 1 70.88 59 SER A C 1
ATOM 430 O O . SER A 1 59 ? 11.953 3.85 11.195 1 70.88 59 SER A O 1
ATOM 432 N N . LYS A 1 60 ? 13.055 1.986 11.812 1 80 60 LYS A N 1
ATOM 433 C CA . LYS A 1 60 ? 14.406 2.408 11.445 1 80 60 LYS A CA 1
ATOM 434 C C . LYS A 1 60 ? 14.75 1.966 10.031 1 80 60 LYS A C 1
ATOM 436 O O . LYS A 1 60 ? 15.93 1.876 9.672 1 80 60 LYS A O 1
ATOM 441 N N . MET A 1 61 ? 13.797 1.723 9.312 1 89.88 61 MET A N 1
ATOM 442 C CA . MET A 1 61 ? 14.039 1.267 7.949 1 89.88 61 MET A CA 1
ATOM 443 C C . MET A 1 61 ? 14.656 2.379 7.109 1 89.88 61 MET A C 1
ATOM 445 O O . MET A 1 61 ? 14.266 3.541 7.227 1 89.88 61 MET A O 1
ATOM 449 N N . LYS A 1 62 ? 15.672 2.039 6.32 1 93.44 62 LYS A N 1
ATOM 450 C CA . LYS A 1 62 ? 16.25 2.961 5.352 1 93.44 62 LYS A CA 1
ATOM 451 C C . LYS A 1 62 ? 15.703 2.711 3.951 1 93.44 62 LYS A C 1
ATOM 453 O O . LYS A 1 62 ? 15.781 1.592 3.438 1 93.44 62 LYS A O 1
ATOM 458 N N . VAL A 1 63 ? 15.109 3.721 3.396 1 96.12 63 VAL A N 1
ATOM 459 C CA . VAL A 1 63 ? 14.539 3.643 2.055 1 96.12 63 VAL A CA 1
ATOM 460 C C . VAL A 1 63 ? 15.188 4.691 1.154 1 96.12 63 VAL A C 1
ATOM 462 O O . VAL A 1 63 ? 15.273 5.863 1.518 1 96.12 63 VAL A O 1
ATOM 465 N N . LYS A 1 64 ? 15.648 4.289 0.031 1 97.31 64 LYS A N 1
ATOM 466 C CA . LYS A 1 64 ? 16.203 5.246 -0.919 1 97.31 64 LYS A CA 1
ATOM 467 C C . LYS A 1 64 ? 16.172 4.695 -2.342 1 97.31 64 LYS A C 1
ATOM 469 O O . LYS A 1 64 ? 15.945 3.5 -2.545 1 97.31 64 LYS A O 1
ATOM 474 N N . ASN A 1 65 ? 16.188 5.582 -3.32 1 98.06 65 ASN A N 1
ATOM 475 C CA . ASN A 1 65 ? 16.469 5.145 -4.684 1 98.06 65 ASN A CA 1
ATOM 476 C C . ASN A 1 65 ? 17.953 4.832 -4.879 1 98.06 65 ASN A C 1
ATOM 478 O O . ASN A 1 65 ? 18.797 5.285 -4.102 1 98.06 65 ASN A O 1
ATOM 482 N N . GLY A 1 66 ? 18.266 4.043 -5.891 1 97.88 66 GLY A N 1
ATOM 483 C CA . GLY A 1 66 ? 19.656 3.678 -6.098 1 97.88 66 GLY A CA 1
ATOM 484 C C . GLY A 1 66 ? 19.938 3.141 -7.492 1 97.88 66 GLY A C 1
ATOM 485 O O . GLY A 1 66 ? 19.156 3.381 -8.422 1 97.88 66 GLY A O 1
ATOM 486 N N . GLU A 1 67 ? 21.141 2.611 -7.605 1 98.06 67 GLU A N 1
ATOM 487 C CA . GLU A 1 67 ? 21.625 2 -8.836 1 98.06 67 GLU A CA 1
ATOM 488 C C . GLU A 1 67 ? 21.984 0.535 -8.625 1 98.06 67 GLU A C 1
ATOM 490 O O . GLU A 1 67 ? 21.938 0.038 -7.496 1 98.06 67 GLU A O 1
ATOM 495 N N . TYR A 1 68 ? 22.328 -0.112 -9.695 1 98.38 68 TYR A N 1
ATOM 496 C CA . TYR A 1 68 ? 22.516 -1.558 -9.641 1 98.38 68 TYR A CA 1
ATOM 497 C C . TYR A 1 68 ? 23.719 -1.92 -8.781 1 98.38 68 TYR A C 1
ATOM 499 O O . TYR A 1 68 ? 23.812 -3.037 -8.266 1 98.38 68 TYR A O 1
ATOM 507 N N . GLU A 1 69 ? 24.656 -1.017 -8.57 1 97.81 69 GLU A N 1
ATOM 508 C CA . GLU A 1 69 ? 25.797 -1.27 -7.707 1 97.81 69 GLU A CA 1
ATOM 509 C C . GLU A 1 69 ? 25.359 -1.566 -6.273 1 97.81 69 GLU A C 1
ATOM 511 O O . GLU A 1 69 ? 26.062 -2.27 -5.539 1 97.81 69 GLU A O 1
ATOM 516 N N . GLU A 1 70 ? 24.219 -1.066 -5.906 1 96.62 70 GLU A N 1
ATOM 517 C CA . GLU A 1 70 ? 23.703 -1.246 -4.555 1 96.62 70 GLU A CA 1
ATOM 518 C C . GLU A 1 70 ? 23.188 -2.664 -4.348 1 96.62 70 GLU A C 1
ATOM 520 O O . GLU A 1 70 ? 22.859 -3.057 -3.223 1 96.62 70 GLU A O 1
ATOM 525 N N . CYS A 1 71 ? 23.172 -3.439 -5.398 1 98.25 71 CYS A N 1
ATOM 526 C CA . CYS A 1 71 ? 22.641 -4.797 -5.309 1 98.25 71 CYS A CA 1
ATOM 527 C C . CYS A 1 71 ? 23.672 -5.738 -4.684 1 98.25 71 CYS A C 1
ATOM 529 O O . CYS A 1 71 ? 23.328 -6.852 -4.285 1 98.25 71 CYS A O 1
ATOM 531 N N . LYS A 1 72 ? 24.938 -5.344 -4.57 1 97.44 72 LYS A N 1
ATOM 532 C CA . LYS A 1 72 ? 26.062 -6.195 -4.191 1 97.44 72 LYS A CA 1
ATOM 533 C C . LYS A 1 72 ? 25.766 -6.953 -2.898 1 97.44 72 LYS A C 1
ATOM 535 O O . LYS A 1 72 ? 26.078 -8.141 -2.783 1 97.44 72 LYS A O 1
ATOM 540 N N . ASP A 1 73 ? 25.156 -6.305 -1.944 1 97.06 73 ASP A N 1
ATOM 541 C CA . ASP A 1 73 ? 24.938 -6.918 -0.639 1 97.06 73 ASP A CA 1
ATOM 542 C C . ASP A 1 73 ? 23.438 -7.098 -0.358 1 97.06 73 ASP A C 1
ATOM 544 O O . ASP A 1 73 ? 23.031 -7.203 0.799 1 97.06 73 ASP A O 1
ATOM 548 N N . ALA A 1 74 ? 22.625 -7.012 -1.403 1 98.19 74 ALA A N 1
ATOM 549 C CA . ALA A 1 74 ? 21.203 -7.25 -1.228 1 98.19 74 ALA A CA 1
ATOM 550 C C . ALA A 1 74 ? 20.922 -8.719 -0.933 1 98.19 74 ALA A C 1
ATOM 552 O O . ALA A 1 74 ? 21.578 -9.609 -1.479 1 98.19 74 ALA A O 1
ATOM 553 N N . ASP A 1 75 ? 20.016 -8.977 -0.02 1 98.44 75 ASP A N 1
ATOM 554 C CA . ASP A 1 75 ? 19.578 -10.336 0.256 1 98.44 75 ASP A CA 1
ATOM 555 C C . ASP A 1 75 ? 18.594 -10.828 -0.81 1 98.44 75 ASP A C 1
ATOM 557 O O . ASP A 1 75 ? 18.578 -12.008 -1.152 1 98.44 75 ASP A O 1
ATOM 561 N N . LEU A 1 76 ? 17.766 -9.914 -1.243 1 98.69 76 LEU A N 1
ATOM 562 C CA . LEU A 1 76 ? 16.672 -10.258 -2.158 1 98.69 76 LEU A CA 1
ATOM 563 C C . LEU A 1 76 ? 16.391 -9.109 -3.119 1 98.69 76 LEU A C 1
ATOM 565 O O . LEU A 1 76 ? 16.391 -7.945 -2.717 1 98.69 76 LEU A O 1
ATOM 569 N N . ILE A 1 77 ? 16.219 -9.422 -4.383 1 98.88 77 ILE A N 1
ATOM 570 C CA . ILE A 1 77 ? 15.844 -8.453 -5.41 1 98.88 77 ILE A CA 1
ATOM 571 C C . ILE A 1 77 ? 14.492 -8.836 -6.004 1 98.88 77 ILE A C 1
ATOM 573 O O . ILE A 1 77 ? 14.266 -10 -6.355 1 98.88 77 ILE A O 1
ATOM 577 N N . VAL A 1 78 ? 13.594 -7.926 -6.031 1 98.94 78 VAL A N 1
ATOM 578 C CA . VAL A 1 78 ? 12.328 -8.086 -6.738 1 98.94 78 VAL A CA 1
ATOM 579 C C . VAL A 1 78 ? 12.398 -7.395 -8.094 1 98.94 78 VAL A C 1
ATOM 581 O O . VAL A 1 78 ? 12.734 -6.211 -8.18 1 98.94 78 VAL A O 1
ATOM 584 N N . ILE A 1 79 ? 12.125 -8.117 -9.141 1 98.81 79 ILE A N 1
ATOM 585 C CA . ILE A 1 79 ? 12.055 -7.531 -10.477 1 98.81 79 ILE A CA 1
ATOM 586 C C . ILE A 1 79 ? 10.602 -7.387 -10.906 1 98.81 79 ILE A C 1
ATOM 588 O O . ILE A 1 79 ? 9.922 -8.383 -11.164 1 98.81 79 ILE A O 1
ATOM 592 N N . ALA A 1 80 ? 10.156 -6.188 -10.953 1 97.69 80 ALA A N 1
ATOM 593 C CA . ALA A 1 80 ? 8.781 -5.875 -11.32 1 97.69 80 ALA A CA 1
ATOM 594 C C . ALA A 1 80 ? 8.734 -4.977 -12.547 1 97.69 80 ALA A C 1
ATOM 596 O O . ALA A 1 80 ? 7.691 -4.387 -12.852 1 97.69 80 ALA A O 1
ATOM 597 N N . ALA A 1 81 ? 9.797 -4.867 -13.258 1 95.5 81 ALA A N 1
ATOM 598 C CA . ALA A 1 81 ? 9.883 -4 -14.438 1 95.5 81 ALA A CA 1
ATOM 599 C C . ALA A 1 81 ? 9.078 -4.574 -15.602 1 95.5 81 ALA A C 1
ATOM 601 O O . ALA A 1 81 ? 9.234 -5.75 -15.945 1 95.5 81 ALA A O 1
ATOM 602 N N . ALA A 1 82 ? 8.172 -3.867 -16.094 1 86 82 ALA A N 1
ATOM 603 C CA . ALA A 1 82 ? 7.375 -4.262 -17.25 1 86 82 ALA A CA 1
ATOM 604 C C . ALA A 1 82 ? 7.035 -3.053 -18.109 1 86 82 ALA A C 1
ATOM 606 O O . ALA A 1 82 ? 7.09 -1.912 -17.656 1 86 82 ALA A O 1
ATOM 607 N N . LEU A 1 83 ? 6.918 -3.27 -19.344 1 77.06 83 LEU A N 1
ATOM 608 C CA . LEU A 1 83 ? 6.422 -2.211 -20.219 1 77.06 83 LEU A CA 1
ATOM 609 C C . LEU A 1 83 ? 4.898 -2.141 -20.172 1 77.06 83 LEU A C 1
ATOM 611 O O . LEU A 1 83 ? 4.238 -3.109 -19.797 1 77.06 83 LEU A O 1
ATOM 615 N N . LEU A 1 84 ? 4.383 -1.004 -20.484 1 68.94 84 LEU A N 1
ATOM 616 C CA . LEU A 1 84 ? 2.941 -0.796 -20.516 1 68.94 84 LEU A CA 1
ATOM 617 C C . LEU A 1 84 ? 2.281 -1.753 -21.5 1 68.94 84 LEU A C 1
ATOM 619 O O . LEU A 1 84 ? 2.83 -2.021 -22.578 1 68.94 84 LEU A O 1
ATOM 623 N N . TYR A 1 85 ? 1.229 -2.312 -21 1 64.62 85 TYR A N 1
ATOM 624 C CA . TYR A 1 85 ? 0.459 -3.189 -21.875 1 64.62 85 TYR A CA 1
ATOM 625 C C . TYR A 1 85 ? -0.093 -2.418 -23.062 1 64.62 85 TYR A C 1
ATOM 627 O O . TYR A 1 85 ? -0.63 -1.319 -22.906 1 64.62 85 TYR A O 1
ATOM 635 N N . ILE A 1 86 ? 0.241 -2.854 -24.266 1 65.62 86 ILE A N 1
ATOM 636 C CA . ILE A 1 86 ? -0.313 -2.271 -25.484 1 65.62 86 ILE A CA 1
ATOM 637 C C . ILE A 1 86 ? -1.398 -3.188 -26.031 1 65.62 86 ILE A C 1
ATOM 639 O O . ILE A 1 86 ? -1.161 -4.375 -26.266 1 65.62 86 ILE A O 1
ATOM 643 N N . THR A 1 87 ? -2.596 -2.602 -26.125 1 70.56 87 THR A N 1
ATOM 644 C CA . THR A 1 87 ? -3.721 -3.354 -26.672 1 70.56 87 THR A CA 1
A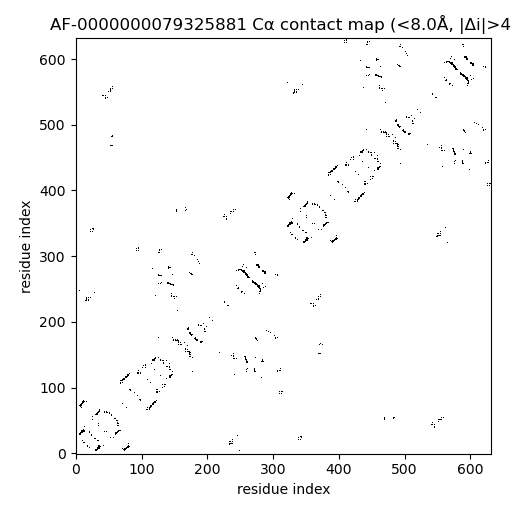TOM 645 C C . THR A 1 87 ? -3.35 -3.994 -28 1 70.56 87 THR A C 1
ATOM 647 O O . THR A 1 87 ? -2.771 -3.34 -28.875 1 70.56 87 THR A O 1
ATOM 650 N N . GLY A 1 88 ? -3.551 -5.277 -28.203 1 72.5 88 GLY A N 1
ATOM 651 C CA . GLY A 1 88 ? -3.322 -5.969 -29.453 1 72.5 88 GLY A CA 1
ATOM 652 C C . GLY A 1 88 ? -1.983 -6.676 -29.516 1 72.5 88 GLY A C 1
ATOM 653 O O . GLY A 1 88 ? -1.68 -7.359 -30.5 1 72.5 88 GLY A O 1
ATOM 654 N N . GLN A 1 89 ? -1.263 -6.469 -28.531 1 78.25 89 GLN A N 1
ATOM 655 C CA . GLN A 1 89 ? 0.054 -7.098 -28.5 1 78.25 89 GLN A CA 1
ATOM 656 C C . GLN A 1 89 ? -0.065 -8.617 -28.438 1 78.25 89 GLN A C 1
ATOM 658 O O . GLN A 1 89 ? -0.916 -9.148 -27.719 1 78.25 89 GLN A O 1
ATOM 663 N N . THR A 1 90 ? 0.783 -9.273 -29.297 1 79.38 90 THR A N 1
ATOM 664 C CA . THR A 1 90 ? 0.796 -10.727 -29.297 1 79.38 90 THR A CA 1
ATOM 665 C C . THR A 1 90 ? 1.591 -11.258 -28.094 1 79.38 90 THR A C 1
ATOM 667 O O . THR A 1 90 ? 2.348 -10.516 -27.469 1 79.38 90 THR A O 1
ATOM 670 N N . ARG A 1 91 ? 1.375 -12.492 -27.875 1 78.94 91 ARG A N 1
ATOM 671 C CA . ARG A 1 91 ? 2.133 -13.156 -26.812 1 78.94 91 ARG A CA 1
ATOM 672 C C . ARG A 1 91 ? 3.631 -13.094 -27.094 1 78.94 91 ARG A C 1
ATOM 674 O O . ARG A 1 91 ? 4.43 -12.875 -26.172 1 78.94 91 ARG A O 1
ATOM 681 N N . LEU A 1 92 ? 3.955 -13.32 -28.297 1 84 92 LEU A N 1
ATOM 682 C CA . LEU A 1 92 ? 5.355 -13.273 -28.703 1 84 92 LEU A CA 1
ATOM 683 C C . LEU A 1 92 ? 5.945 -11.883 -28.453 1 84 92 LEU A C 1
ATOM 685 O O . LEU A 1 92 ? 7.07 -11.766 -27.969 1 84 92 LEU A O 1
ATOM 689 N N . ASP A 1 93 ? 5.234 -10.898 -28.844 1 86.88 93 ASP A N 1
ATOM 690 C CA . ASP A 1 93 ? 5.676 -9.523 -28.594 1 86.88 93 ASP A CA 1
ATOM 691 C C . ASP A 1 93 ? 5.938 -9.281 -27.109 1 86.88 93 ASP A C 1
ATOM 693 O O . ASP A 1 93 ? 6.922 -8.641 -26.75 1 86.88 93 ASP A O 1
ATOM 697 N N . MET A 1 94 ? 5.102 -9.805 -26.344 1 87.88 94 MET A N 1
ATOM 698 C CA . MET A 1 94 ? 5.23 -9.641 -24.906 1 87.88 94 MET A CA 1
ATOM 699 C C . MET A 1 94 ? 6.508 -10.297 -24.391 1 87.88 94 MET A C 1
ATOM 701 O O . MET A 1 94 ? 7.227 -9.711 -23.578 1 87.88 94 MET A O 1
ATOM 705 N N . ILE A 1 95 ? 6.801 -11.477 -24.875 1 92.5 95 ILE A N 1
ATOM 706 C CA . ILE A 1 95 ? 7.965 -12.234 -24.438 1 92.5 95 ILE A CA 1
ATOM 707 C C . ILE A 1 95 ? 9.242 -11.516 -24.859 1 92.5 95 ILE A C 1
ATOM 709 O O . ILE A 1 95 ? 10.172 -11.359 -24.078 1 92.5 95 ILE A O 1
ATOM 713 N N . GLU A 1 96 ? 9.289 -11.023 -26.094 1 91.75 96 GLU A N 1
ATOM 714 C CA . GLU A 1 96 ? 10.469 -10.336 -26.609 1 91.75 96 GLU A CA 1
ATOM 715 C C . GLU A 1 96 ? 10.734 -9.047 -25.828 1 91.75 96 GLU A C 1
ATOM 717 O O . GLU A 1 96 ? 11.883 -8.75 -25.484 1 91.75 96 GLU A O 1
ATOM 722 N N . LYS A 1 97 ? 9.719 -8.359 -25.625 1 91.88 97 LYS A N 1
ATOM 723 C CA . LYS A 1 97 ? 9.852 -7.113 -24.875 1 91.88 97 LYS A CA 1
ATOM 724 C C . LYS A 1 97 ? 10.336 -7.371 -23.453 1 91.88 97 LYS A C 1
ATOM 726 O O . LYS A 1 97 ? 11.25 -6.699 -22.969 1 91.88 97 LYS A O 1
ATOM 731 N N . ALA A 1 98 ? 9.688 -8.32 -22.812 1 94.75 98 ALA A N 1
ATOM 732 C CA . ALA A 1 98 ? 10.07 -8.648 -21.438 1 94.75 98 ALA A CA 1
ATOM 733 C C . ALA A 1 98 ? 11.508 -9.156 -21.375 1 94.75 98 ALA A C 1
ATOM 735 O O . ALA A 1 98 ? 12.258 -8.805 -20.469 1 94.75 98 ALA A O 1
ATOM 736 N N . ALA A 1 99 ? 11.883 -9.977 -22.312 1 95.44 99 ALA A N 1
ATOM 737 C CA . ALA A 1 99 ? 13.25 -10.477 -22.375 1 95.44 99 ALA A CA 1
ATOM 738 C C . ALA A 1 99 ? 14.25 -9.344 -22.562 1 95.44 99 ALA A C 1
ATOM 740 O O . ALA A 1 99 ? 15.312 -9.336 -21.938 1 95.44 99 ALA A O 1
ATOM 741 N N . GLY A 1 100 ? 13.898 -8.398 -23.453 1 94.81 100 GLY A N 1
ATOM 742 C CA . GLY A 1 100 ? 14.742 -7.23 -23.656 1 94.81 100 GLY A CA 1
ATOM 743 C C . GLY A 1 100 ? 14.953 -6.43 -22.375 1 94.81 100 GLY A C 1
ATOM 744 O O . GLY A 1 100 ? 16.062 -5.973 -22.109 1 94.81 100 GLY A O 1
ATOM 745 N N . ILE A 1 101 ? 13.945 -6.301 -21.625 1 96.25 101 ILE A N 1
ATOM 746 C CA . ILE A 1 101 ? 14.031 -5.59 -20.359 1 96.25 101 ILE A CA 1
ATOM 747 C C . ILE A 1 101 ? 14.977 -6.332 -19.406 1 96.25 101 ILE A C 1
ATOM 749 O O . ILE A 1 101 ? 15.805 -5.715 -18.734 1 96.25 101 ILE A O 1
ATOM 753 N N . MET A 1 102 ? 14.883 -7.629 -19.375 1 97.81 102 MET A N 1
ATOM 754 C CA . MET A 1 102 ? 15.727 -8.43 -18.484 1 97.81 102 MET A CA 1
ATOM 755 C C . MET A 1 102 ? 17.203 -8.297 -18.875 1 97.81 102 MET A C 1
ATOM 757 O O . MET A 1 102 ? 18.078 -8.312 -18 1 97.81 102 MET A O 1
ATOM 761 N N . GLU A 1 103 ? 17.469 -8.203 -20.141 1 97.25 103 GLU A N 1
ATOM 762 C CA . GLU A 1 103 ? 18.844 -8.055 -20.609 1 97.25 103 GLU A CA 1
ATOM 763 C C . GLU A 1 103 ? 19.453 -6.754 -20.094 1 97.25 103 GLU A C 1
ATOM 765 O O . GLU A 1 103 ? 20.672 -6.664 -19.922 1 97.25 103 GLU A O 1
ATOM 770 N N . GLY A 1 104 ? 18.594 -5.832 -19.875 1 97 104 GLY A N 1
ATOM 771 C CA . GLY A 1 104 ? 19.062 -4.551 -19.359 1 97 104 GLY A CA 1
ATOM 772 C C . GLY A 1 104 ? 19.141 -4.516 -17.844 1 97 104 GLY A C 1
ATOM 773 O O . GLY A 1 104 ? 19.75 -3.605 -17.266 1 97 104 GLY A O 1
ATOM 774 N N . ILE A 1 105 ? 18.656 -5.48 -17.141 1 98.38 105 ILE A N 1
ATOM 775 C CA . ILE A 1 105 ? 18.516 -5.441 -15.688 1 98.38 105 ILE A CA 1
ATOM 776 C C . ILE A 1 105 ? 19.422 -6.492 -15.062 1 98.38 105 ILE A C 1
ATOM 778 O O . ILE A 1 105 ? 20.234 -6.18 -14.172 1 98.38 105 ILE A O 1
ATOM 782 N N . VAL A 1 106 ? 19.422 -7.727 -15.539 1 98.69 106 VAL A N 1
ATOM 783 C CA . VAL A 1 106 ? 20.016 -8.867 -14.844 1 98.69 106 VAL A CA 1
ATOM 784 C C . VAL A 1 106 ? 21.531 -8.781 -14.922 1 98.69 106 VAL A C 1
ATOM 786 O O . VAL A 1 106 ? 22.219 -8.898 -13.906 1 98.69 106 VAL A O 1
ATOM 789 N N . PRO A 1 107 ? 22.125 -8.5 -16.125 1 98.5 107 PRO A N 1
ATOM 790 C CA . PRO A 1 107 ? 23.594 -8.445 -16.172 1 98.5 107 PRO A CA 1
ATOM 791 C C . PRO A 1 107 ? 24.172 -7.371 -15.25 1 98.5 107 PRO A C 1
ATOM 793 O O . PRO A 1 107 ? 25.109 -7.645 -14.5 1 98.5 107 PRO A O 1
ATOM 796 N N . PRO A 1 108 ? 23.594 -6.109 -15.227 1 98.5 108 PRO A N 1
ATOM 797 C CA . PRO A 1 108 ? 24.109 -5.117 -14.281 1 98.5 108 PRO A CA 1
ATOM 798 C C . PRO A 1 108 ? 23.969 -5.566 -12.828 1 98.5 108 PRO A C 1
ATOM 800 O O . PRO A 1 108 ? 24.828 -5.262 -12 1 98.5 108 PRO A O 1
ATOM 803 N N . ILE A 1 109 ? 22.906 -6.23 -12.453 1 98.62 109 ILE A N 1
ATOM 804 C CA . ILE A 1 109 ? 22.734 -6.773 -11.109 1 98.62 109 ILE A CA 1
ATOM 805 C C . ILE A 1 109 ? 23.875 -7.738 -10.797 1 98.62 109 ILE A C 1
ATOM 807 O O . ILE A 1 109 ? 24.516 -7.629 -9.742 1 98.62 109 ILE A O 1
ATOM 811 N N . MET A 1 110 ? 24.125 -8.641 -11.695 1 98.69 110 MET A N 1
ATOM 812 C CA . MET A 1 110 ? 25.156 -9.664 -11.461 1 98.69 110 MET A CA 1
ATOM 813 C C . MET A 1 110 ? 26.547 -9.031 -11.414 1 98.69 110 MET A C 1
ATOM 815 O O . MET A 1 110 ? 27.406 -9.484 -10.664 1 98.69 110 MET A O 1
ATOM 819 N N . LYS A 1 111 ? 26.766 -8.023 -12.266 1 98.44 111 LYS A N 1
ATOM 820 C CA . LYS A 1 111 ? 28.047 -7.32 -12.297 1 98.44 111 LYS A CA 1
ATOM 821 C C . LYS A 1 111 ? 28.359 -6.688 -10.945 1 98.44 111 LYS A C 1
ATOM 823 O O . LYS A 1 111 ? 29.531 -6.523 -10.586 1 98.44 111 LYS A O 1
ATOM 828 N N . SER A 1 112 ? 27.359 -6.363 -10.156 1 98.31 112 SER A N 1
ATOM 829 C CA . SER A 1 112 ? 27.562 -5.766 -8.844 1 98.31 112 SER A CA 1
ATOM 830 C C . SER A 1 112 ? 28.172 -6.766 -7.867 1 98.31 112 SER A C 1
ATOM 832 O O . SER A 1 112 ? 28.703 -6.383 -6.82 1 98.31 112 SER A O 1
ATOM 834 N N . GLY A 1 113 ? 28.078 -8.047 -8.172 1 98.31 113 GLY A N 1
ATOM 835 C CA . GLY A 1 113 ? 28.516 -9.094 -7.27 1 98.31 113 GLY A CA 1
ATOM 836 C C . GLY A 1 113 ? 27.375 -9.719 -6.477 1 98.31 113 GLY A C 1
ATOM 837 O O . GLY A 1 113 ? 27.609 -10.438 -5.508 1 98.31 113 GLY A O 1
ATOM 838 N N . PHE A 1 114 ? 26.172 -9.5 -6.902 1 98.56 114 PHE A N 1
ATOM 839 C CA . PHE A 1 114 ? 24.984 -10.008 -6.223 1 98.56 114 PHE A CA 1
ATOM 840 C C . PHE A 1 114 ? 25 -11.531 -6.188 1 98.56 114 PHE A C 1
ATOM 842 O O . PHE A 1 114 ? 25.375 -12.18 -7.164 1 98.56 114 PHE A O 1
ATOM 849 N N . ASN A 1 115 ? 24.578 -12.047 -5.027 1 98.12 115 ASN A N 1
ATOM 850 C CA . ASN A 1 115 ? 24.5 -13.492 -4.883 1 98.12 115 ASN A CA 1
ATOM 851 C C . ASN A 1 115 ? 23.297 -13.914 -4.043 1 98.12 115 ASN A C 1
ATOM 853 O O . ASN A 1 115 ? 23.281 -15.008 -3.477 1 98.12 115 ASN A O 1
ATOM 857 N N . GLY A 1 116 ? 22.312 -13.047 -3.883 1 98.25 116 GLY A N 1
ATOM 858 C CA . GLY A 1 116 ? 21.109 -13.352 -3.117 1 98.25 116 GLY A CA 1
ATOM 859 C C . GLY A 1 116 ? 20.016 -13.992 -3.949 1 98.25 116 GLY A C 1
ATOM 860 O O . GLY A 1 116 ? 20.297 -14.766 -4.863 1 98.25 116 GLY A O 1
ATOM 861 N N . ILE A 1 117 ? 18.766 -13.781 -3.596 1 98.81 117 ILE A N 1
ATOM 862 C CA . ILE A 1 117 ? 17.609 -14.398 -4.223 1 98.81 117 ILE A CA 1
ATOM 863 C C . ILE A 1 117 ? 16.875 -13.375 -5.086 1 98.81 117 ILE A C 1
ATOM 865 O O . ILE A 1 117 ? 16.734 -12.211 -4.695 1 98.81 117 ILE A O 1
ATOM 869 N N . ILE A 1 118 ? 16.422 -13.781 -6.258 1 98.88 118 ILE A N 1
ATOM 870 C CA . ILE A 1 118 ? 15.656 -12.922 -7.148 1 98.88 118 ILE A CA 1
ATOM 871 C C . ILE A 1 118 ? 14.211 -13.406 -7.207 1 98.88 118 ILE A C 1
ATOM 873 O O . ILE A 1 118 ? 13.953 -14.602 -7.406 1 98.88 118 ILE A O 1
ATOM 877 N N . VAL A 1 119 ? 13.297 -12.531 -6.941 1 98.94 119 VAL A N 1
ATOM 878 C CA . VAL A 1 119 ? 11.875 -12.781 -7.141 1 98.94 119 VAL A CA 1
ATOM 879 C C . VAL A 1 119 ? 11.391 -12.031 -8.383 1 98.94 119 VAL A C 1
ATOM 881 O O . VAL A 1 119 ? 11.547 -10.812 -8.484 1 98.94 119 VAL A O 1
ATOM 884 N N . VAL A 1 120 ? 10.773 -12.742 -9.312 1 98.88 120 VAL A N 1
ATOM 885 C CA . VAL A 1 120 ? 10.359 -12.18 -10.594 1 98.88 120 VAL A CA 1
ATOM 886 C C . VAL A 1 120 ? 8.836 -12.031 -10.625 1 98.88 120 VAL A C 1
ATOM 888 O O . VAL A 1 120 ? 8.109 -13 -10.391 1 98.88 120 VAL A O 1
ATOM 891 N N . ILE A 1 121 ? 8.359 -10.844 -10.906 1 97.88 121 ILE A N 1
ATOM 892 C CA . ILE A 1 121 ? 6.938 -10.57 -11.07 1 97.88 121 ILE A CA 1
ATOM 893 C C . ILE A 1 121 ? 6.613 -10.406 -12.555 1 97.88 121 ILE A C 1
ATOM 895 O O . ILE A 1 121 ? 5.496 -10.703 -12.984 1 97.88 121 ILE A O 1
ATOM 899 N N . THR A 1 122 ? 7.535 -9.969 -13.422 1 96.25 122 THR A N 1
ATOM 900 C CA . THR A 1 122 ? 7.363 -9.539 -14.805 1 96.25 122 THR A CA 1
ATOM 901 C C . THR A 1 122 ? 6.758 -10.664 -15.641 1 96.25 122 THR A C 1
ATOM 903 O O . THR A 1 122 ? 7.246 -11.797 -15.617 1 96.25 122 THR A O 1
ATOM 906 N N . ASN A 1 123 ? 5.707 -10.344 -16.391 1 92.31 123 ASN A N 1
ATOM 907 C CA . ASN A 1 123 ? 5.023 -11.305 -17.25 1 92.31 123 ASN A CA 1
ATOM 908 C C . ASN A 1 123 ? 5.699 -11.422 -18.625 1 92.31 123 ASN A C 1
ATOM 910 O O . ASN A 1 123 ? 6.266 -10.445 -19.125 1 92.31 123 ASN A O 1
ATOM 914 N N . PRO A 1 124 ? 5.535 -12.555 -19.219 1 94.88 124 PRO A N 1
ATOM 915 C CA . PRO A 1 124 ? 5.035 -13.82 -18.672 1 94.88 124 PRO A CA 1
ATOM 916 C C . PRO A 1 124 ? 5.977 -14.438 -17.641 1 94.88 124 PRO A C 1
ATOM 918 O O . PRO A 1 124 ? 7.09 -14.844 -17.984 1 94.88 124 PRO A O 1
ATOM 921 N N . VAL A 1 125 ? 5.539 -14.625 -16.469 1 96.94 125 VAL A N 1
ATOM 922 C CA . VAL A 1 125 ? 6.398 -14.758 -15.297 1 96.94 125 VAL A CA 1
ATOM 923 C C . VAL A 1 125 ? 7.16 -16.078 -15.359 1 96.94 125 VAL A C 1
ATOM 925 O O . VAL A 1 125 ? 8.336 -16.141 -15 1 96.94 125 VAL A O 1
ATOM 928 N N . ASP A 1 126 ? 6.531 -17.188 -15.812 1 98 126 ASP A N 1
ATOM 929 C CA . ASP A 1 126 ? 7.199 -18.484 -15.852 1 98 126 ASP A CA 1
ATOM 930 C C . ASP A 1 126 ? 8.359 -18.469 -16.859 1 98 126 ASP A C 1
ATOM 932 O O . ASP A 1 126 ? 9.453 -18.922 -16.547 1 98 126 ASP A O 1
ATOM 936 N N . VAL A 1 127 ? 8.133 -17.859 -17.984 1 97.56 127 VAL A N 1
ATOM 937 C CA . VAL A 1 127 ? 9.117 -17.766 -19.062 1 97.56 127 VAL A CA 1
ATOM 938 C C . VAL A 1 127 ? 10.25 -16.828 -18.641 1 97.56 127 VAL A C 1
ATOM 940 O O . VAL A 1 127 ? 11.422 -17.141 -18.844 1 97.56 127 VAL A O 1
ATOM 943 N N . ILE A 1 128 ? 9.898 -15.75 -18.078 1 97.62 128 ILE A N 1
ATOM 944 C CA . ILE A 1 128 ? 10.883 -14.727 -17.734 1 97.62 128 ILE A CA 1
ATOM 945 C C . ILE A 1 128 ? 11.719 -15.195 -16.547 1 97.62 128 ILE A C 1
ATOM 947 O O . ILE A 1 128 ? 12.922 -14.906 -16.484 1 97.62 128 ILE A O 1
ATOM 951 N N . SER A 1 129 ? 11.133 -15.922 -15.617 1 98.5 129 SER A N 1
ATOM 952 C CA . SER A 1 129 ? 11.914 -16.5 -14.539 1 98.5 129 SER A CA 1
ATOM 953 C C . SER A 1 129 ? 12.984 -17.453 -15.078 1 98.5 129 SER A C 1
ATOM 955 O O . SER A 1 129 ? 14.125 -17.438 -14.609 1 98.5 129 SER A O 1
ATOM 957 N N . TYR A 1 130 ? 12.57 -18.234 -16.031 1 98.38 130 TYR A N 1
ATOM 958 C CA . TYR A 1 130 ? 13.539 -19.109 -16.703 1 98.38 130 TYR A CA 1
ATOM 959 C C . TYR A 1 130 ? 14.664 -18.281 -17.328 1 98.38 130 TYR A C 1
ATOM 961 O O . TYR A 1 130 ? 15.836 -18.609 -17.172 1 98.38 130 TYR A O 1
ATOM 969 N N . TYR A 1 131 ? 14.273 -17.266 -18.016 1 98.31 131 TYR A N 1
ATOM 970 C CA . TYR A 1 131 ? 15.234 -16.391 -18.703 1 98.31 131 TYR A CA 1
ATOM 971 C C . TYR A 1 131 ? 16.172 -15.742 -17.703 1 98.31 131 TYR A C 1
ATOM 973 O O . TYR A 1 131 ? 17.375 -15.648 -17.953 1 98.31 131 TYR A O 1
ATOM 981 N N . VAL A 1 132 ? 15.648 -15.258 -16.609 1 98.62 132 VAL A N 1
ATOM 982 C CA . VAL A 1 132 ? 16.453 -14.641 -15.547 1 98.62 132 VAL A CA 1
ATOM 983 C C . VAL A 1 132 ? 17.438 -15.664 -14.992 1 98.62 132 VAL A C 1
ATOM 985 O O . VAL A 1 132 ? 18.594 -15.328 -14.711 1 98.62 132 VAL A O 1
ATOM 988 N N . HIS A 1 133 ? 17 -16.906 -14.789 1 98.62 133 HIS A N 1
ATOM 989 C CA . HIS A 1 133 ? 17.906 -17.984 -14.352 1 98.62 133 HIS A CA 1
ATOM 990 C C . HIS A 1 133 ? 19.078 -18.141 -15.305 1 98.62 133 HIS A C 1
ATOM 992 O O . HIS A 1 133 ? 20.234 -18.172 -14.875 1 98.62 133 HIS A O 1
ATOM 998 N N . LYS A 1 134 ? 18.797 -18.188 -16.562 1 97.94 134 LYS A N 1
ATOM 999 C CA . LYS A 1 134 ? 19.844 -18.375 -17.562 1 97.94 134 LYS A CA 1
ATOM 1000 C C . LYS A 1 134 ? 20.781 -17.156 -17.625 1 97.94 134 LYS A C 1
ATOM 1002 O O . LYS A 1 134 ? 22 -17.312 -17.688 1 97.94 134 LYS A O 1
ATOM 1007 N N . LEU A 1 135 ? 20.203 -15.977 -17.578 1 97.75 135 LEU A N 1
ATOM 1008 C CA . LEU A 1 135 ? 20.984 -14.742 -17.703 1 97.75 135 LEU A CA 1
ATOM 1009 C C . LEU A 1 135 ? 21.844 -14.523 -16.469 1 97.75 135 LEU A C 1
ATOM 1011 O O . LEU A 1 135 ? 22.953 -13.984 -16.562 1 97.75 135 LEU A O 1
ATOM 1015 N N . SER A 1 136 ? 21.359 -14.852 -15.305 1 98.38 136 SER A N 1
ATOM 1016 C CA . SER A 1 136 ? 22.031 -14.523 -14.055 1 98.38 136 SER A CA 1
ATOM 1017 C C . SER A 1 136 ? 23.141 -15.523 -13.758 1 98.38 136 SER A C 1
ATOM 1019 O O . SER A 1 136 ? 24.141 -15.18 -13.117 1 98.38 136 SER A O 1
ATOM 1021 N N . GLY A 1 137 ? 22.922 -16.781 -14.156 1 98 137 GLY A N 1
ATOM 1022 C CA . GLY A 1 137 ? 23.859 -17.844 -13.805 1 98 137 GLY A CA 1
ATOM 1023 C C . GLY A 1 137 ? 23.719 -18.297 -12.359 1 98 137 GLY A C 1
ATOM 1024 O O . GLY A 1 137 ? 24.469 -19.172 -11.906 1 98 137 GLY A O 1
ATOM 1025 N N . LEU A 1 138 ? 22.828 -17.781 -11.641 1 98.44 138 LEU A N 1
ATOM 1026 C CA . LEU A 1 138 ? 22.562 -18.234 -10.273 1 98.44 138 LEU A CA 1
ATOM 1027 C C . LEU A 1 138 ? 21.922 -19.609 -10.266 1 98.44 138 LEU A C 1
ATOM 1029 O O . LEU A 1 138 ? 21.281 -20 -11.242 1 98.44 138 LEU A O 1
ATOM 1033 N N . PRO A 1 139 ? 22.141 -20.328 -9.148 1 98.44 139 PRO A N 1
ATOM 1034 C CA . PRO A 1 139 ? 21.391 -21.578 -9.047 1 98.44 139 PRO A CA 1
ATOM 1035 C C . PRO A 1 139 ? 19.875 -21.375 -9.094 1 98.44 139 PRO A C 1
ATOM 1037 O O . PRO A 1 139 ? 19.375 -20.328 -8.641 1 98.44 139 PRO A O 1
ATOM 1040 N N . ALA A 1 140 ? 19.156 -22.359 -9.609 1 98.31 140 ALA A N 1
ATOM 1041 C CA . ALA A 1 140 ? 17.734 -22.25 -9.867 1 98.31 140 ALA A CA 1
ATOM 1042 C C . ALA A 1 140 ? 16.969 -21.969 -8.578 1 98.31 140 ALA A C 1
ATOM 1044 O O . ALA A 1 140 ? 15.938 -21.281 -8.594 1 98.31 140 ALA A O 1
ATOM 1045 N N . ASN A 1 141 ? 17.453 -22.469 -7.457 1 98.38 141 ASN A N 1
ATOM 1046 C CA . ASN A 1 141 ? 16.734 -22.297 -6.195 1 98.38 141 ASN A CA 1
ATOM 1047 C C . ASN A 1 141 ? 16.734 -20.844 -5.742 1 98.38 141 ASN A C 1
ATOM 1049 O O . ASN A 1 141 ? 15.984 -20.469 -4.84 1 98.38 141 ASN A O 1
ATOM 1053 N N . LYS A 1 142 ? 17.562 -20 -6.367 1 98.75 142 LYS A N 1
ATOM 1054 C CA . LYS A 1 142 ? 17.656 -18.594 -5.996 1 98.75 142 LYS A CA 1
ATOM 1055 C C . LYS A 1 142 ? 16.812 -17.734 -6.914 1 98.75 142 LYS A C 1
ATOM 1057 O O . LYS A 1 142 ? 16.781 -16.5 -6.777 1 98.75 142 LYS A O 1
ATOM 1062 N N . ILE A 1 143 ? 16.156 -18.328 -7.891 1 98.88 143 ILE A N 1
ATOM 1063 C CA . ILE A 1 143 ? 15.258 -17.609 -8.797 1 98.88 143 ILE A CA 1
ATOM 1064 C C . ILE A 1 143 ? 13.82 -18.078 -8.578 1 98.88 143 ILE A C 1
ATOM 1066 O O . ILE A 1 143 ? 13.492 -19.25 -8.836 1 98.88 143 ILE A O 1
ATOM 1070 N N . ILE A 1 144 ? 12.984 -17.203 -8.094 1 98.94 144 ILE A N 1
ATOM 1071 C CA . ILE A 1 144 ? 11.594 -17.531 -7.789 1 98.94 144 ILE A CA 1
ATOM 1072 C C . ILE A 1 144 ? 10.672 -16.625 -8.602 1 98.94 144 ILE A C 1
ATOM 1074 O O . ILE A 1 144 ? 10.773 -15.391 -8.523 1 98.94 144 ILE A O 1
ATOM 1078 N N . GLY A 1 145 ? 9.859 -17.172 -9.43 1 98.88 145 GLY A N 1
ATOM 1079 C CA . GLY A 1 145 ? 8.766 -16.406 -10.008 1 98.88 145 GLY A CA 1
ATOM 1080 C C . GLY A 1 145 ? 7.512 -16.422 -9.148 1 98.88 145 GLY A C 1
ATOM 1081 O O . GLY A 1 145 ? 7.211 -17.422 -8.492 1 98.88 145 GLY A O 1
ATOM 1082 N N . THR A 1 146 ? 6.699 -15.383 -9.188 1 98.31 146 THR A N 1
ATOM 1083 C CA . THR A 1 146 ? 5.48 -15.352 -8.383 1 98.31 146 THR A CA 1
ATOM 1084 C C . THR A 1 146 ? 4.496 -16.422 -8.852 1 98.31 146 THR A C 1
ATOM 1086 O O . THR A 1 146 ? 3.666 -16.891 -8.078 1 98.31 146 THR A O 1
ATOM 1089 N N . GLY A 1 147 ? 4.609 -16.703 -10.242 1 97.12 147 GLY A N 1
ATOM 1090 C CA . GLY A 1 147 ? 3.846 -17.812 -10.789 1 97.12 147 GLY A CA 1
ATOM 1091 C C . GLY A 1 147 ? 2.361 -17.719 -10.492 1 97.12 147 GLY A C 1
ATOM 1092 O O . GLY A 1 147 ? 1.733 -16.703 -10.766 1 97.12 147 GLY A O 1
ATOM 1093 N N . THR A 1 148 ? 1.801 -18.828 -9.906 1 96.62 148 THR A N 1
ATOM 1094 C CA . THR A 1 148 ? 0.361 -18.922 -9.695 1 96.62 148 THR A CA 1
ATOM 1095 C C . THR A 1 148 ? -0.004 -18.516 -8.273 1 96.62 148 THR A C 1
ATOM 1097 O O . THR A 1 148 ? -1.086 -18.859 -7.785 1 96.62 148 THR A O 1
ATOM 1100 N N . ALA A 1 149 ? 0.894 -17.828 -7.594 1 96.75 149 ALA A N 1
ATOM 1101 C CA . ALA A 1 149 ? 0.655 -17.484 -6.195 1 96.75 149 ALA A CA 1
ATOM 1102 C C . ALA A 1 149 ? -0.579 -16.594 -6.059 1 96.75 149 ALA A C 1
ATOM 1104 O O . ALA A 1 149 ? -1.439 -16.844 -5.211 1 96.75 149 ALA A O 1
ATOM 1105 N N . LEU A 1 150 ? -0.677 -15.602 -6.906 1 95.5 150 LEU A N 1
ATOM 1106 C CA . LEU A 1 150 ? -1.833 -14.719 -6.836 1 95.5 150 LEU A CA 1
ATOM 1107 C C . LEU A 1 150 ? -3.107 -15.453 -7.234 1 95.5 150 LEU A C 1
ATOM 1109 O O . LEU A 1 150 ? -4.152 -15.289 -6.598 1 95.5 150 LEU A O 1
ATOM 1113 N N . ASP A 1 151 ? -3.039 -16.281 -8.281 1 95.12 151 ASP A N 1
ATOM 1114 C CA . ASP A 1 151 ? -4.191 -17.078 -8.695 1 95.12 151 ASP A CA 1
ATOM 1115 C C . ASP A 1 151 ? -4.664 -17.984 -7.566 1 95.12 151 ASP A C 1
ATOM 1117 O O . ASP A 1 151 ? -5.867 -18.203 -7.398 1 95.12 151 ASP A O 1
ATOM 1121 N N . SER A 1 152 ? -3.723 -18.516 -6.883 1 95.56 152 SER A N 1
ATOM 1122 C CA . SER A 1 152 ? -4.039 -19.375 -5.75 1 95.56 152 SER A CA 1
ATOM 1123 C C . SER A 1 152 ? -4.723 -18.594 -4.633 1 95.56 152 SER A C 1
ATOM 1125 O O . SER A 1 152 ? -5.652 -19.094 -3.994 1 95.56 152 SER A O 1
ATOM 1127 N N . ALA A 1 153 ? -4.219 -17.406 -4.418 1 93.44 153 ALA A N 1
ATOM 1128 C CA . ALA A 1 153 ? -4.863 -16.547 -3.428 1 93.44 153 ALA A CA 1
ATOM 1129 C C . ALA A 1 153 ? -6.309 -16.234 -3.822 1 93.44 153 ALA A C 1
ATOM 1131 O O . ALA A 1 153 ? -7.203 -16.25 -2.975 1 93.44 153 ALA A O 1
ATOM 1132 N N . ARG A 1 154 ? -6.516 -15.977 -5.098 1 94.06 154 ARG A N 1
ATOM 1133 C CA . ARG A 1 154 ? -7.855 -15.734 -5.621 1 94.06 154 ARG A CA 1
ATOM 1134 C C . ARG A 1 154 ? -8.75 -16.953 -5.41 1 94.06 154 ARG A C 1
ATOM 1136 O O . ARG A 1 154 ? -9.906 -16.812 -5.008 1 94.06 154 ARG A O 1
ATOM 1143 N N . LEU A 1 155 ? -8.219 -18.078 -5.711 1 94.81 155 LEU A N 1
ATOM 1144 C CA . LEU A 1 155 ? -8.953 -19.328 -5.562 1 94.81 155 LEU A CA 1
ATOM 1145 C C . LEU A 1 155 ? -9.352 -19.562 -4.109 1 94.81 155 LEU A C 1
ATOM 1147 O O . LEU A 1 155 ? -10.508 -19.891 -3.82 1 94.81 155 LEU A O 1
ATOM 1151 N N . LYS A 1 156 ? -8.391 -19.359 -3.252 1 93.69 156 LYS A N 1
ATOM 1152 C CA . LYS A 1 156 ? -8.648 -19.531 -1.824 1 93.69 156 LYS A CA 1
ATOM 1153 C C . LYS A 1 156 ? -9.766 -18.609 -1.354 1 93.69 156 LYS A C 1
ATOM 1155 O O . LYS A 1 156 ? -10.664 -19.031 -0.624 1 93.69 156 LYS A O 1
ATOM 1160 N N . TYR A 1 157 ? -9.68 -17.375 -1.777 1 91.56 157 TYR A N 1
ATOM 1161 C CA . TYR A 1 157 ? -10.703 -16.422 -1.393 1 91.56 157 TYR A CA 1
ATOM 1162 C C . TYR A 1 157 ? -12.07 -16.828 -1.927 1 91.56 157 TYR A C 1
ATOM 1164 O O . TYR A 1 157 ? -13.07 -16.766 -1.21 1 91.56 157 TYR A O 1
ATOM 1172 N N . HIS A 1 158 ? -12.125 -17.219 -3.195 1 91.25 158 HIS A N 1
ATOM 1173 C CA . HIS A 1 158 ? -13.367 -17.609 -3.848 1 91.25 158 HIS A CA 1
ATOM 1174 C C . HIS A 1 158 ? -14.016 -18.797 -3.137 1 91.25 158 HIS A C 1
ATOM 1176 O O . HIS A 1 158 ? -15.219 -18.797 -2.865 1 91.25 158 HIS A O 1
ATOM 1182 N N . LEU A 1 159 ? -13.234 -19.797 -2.822 1 93 159 LEU A N 1
ATOM 1183 C CA . LEU A 1 159 ? -13.75 -20.984 -2.162 1 93 159 LEU A CA 1
ATOM 1184 C C . LEU A 1 159 ? -14.188 -20.672 -0.735 1 93 159 LEU A C 1
ATOM 1186 O O . LEU A 1 159 ? -15.203 -21.188 -0.263 1 93 159 LEU A O 1
ATOM 1190 N N . ALA A 1 160 ? -13.375 -19.891 -0.065 1 91.81 160 ALA A N 1
ATOM 1191 C CA . ALA A 1 160 ? -13.727 -19.5 1.292 1 91.81 160 ALA A CA 1
ATOM 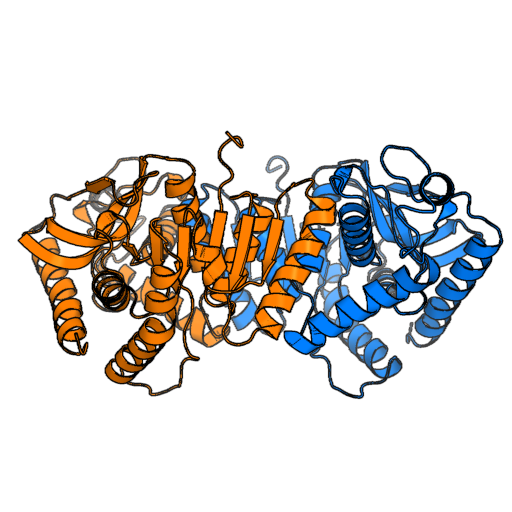1192 C C . ALA A 1 160 ? -15.07 -18.766 1.313 1 91.81 160 ALA A C 1
ATOM 1194 O O . ALA A 1 160 ? -15.898 -19.016 2.191 1 91.81 160 ALA A O 1
ATOM 1195 N N . ASP A 1 161 ? -15.227 -17.891 0.378 1 88.25 161 ASP A N 1
ATOM 1196 C CA . ASP A 1 161 ? -16.469 -17.141 0.273 1 88.25 161 ASP A CA 1
ATOM 1197 C C . ASP A 1 161 ? -17.641 -18.078 -0.012 1 88.25 161 ASP A C 1
ATOM 1199 O O . ASP A 1 161 ? -18.703 -17.969 0.615 1 88.25 161 ASP A O 1
ATOM 1203 N N . THR A 1 162 ? -17.453 -19 -0.968 1 88.06 162 THR A N 1
ATOM 1204 C CA . THR A 1 162 ? -18.484 -19.969 -1.366 1 88.06 162 THR A CA 1
ATOM 1205 C C . THR A 1 162 ? -18.891 -20.844 -0.184 1 88.06 162 THR A C 1
ATOM 1207 O O . THR A 1 162 ? -20.078 -21.141 -0.013 1 88.06 162 THR A O 1
ATOM 1210 N N . MET A 1 163 ? -17.969 -21.203 0.654 1 89.44 163 MET A N 1
ATOM 1211 C CA . MET A 1 163 ? -18.203 -22.125 1.764 1 89.44 163 MET A CA 1
ATOM 1212 C C . MET A 1 163 ? -18.516 -21.359 3.045 1 89.44 163 MET A C 1
ATOM 1214 O O . MET A 1 163 ? -18.875 -21.953 4.062 1 89.44 163 MET A O 1
ATOM 1218 N N . ASN A 1 164 ? -18.375 -20.078 2.99 1 88.75 164 ASN A N 1
ATOM 1219 C CA . ASN A 1 164 ? -18.594 -19.219 4.145 1 88.75 164 ASN A CA 1
ATOM 1220 C C . ASN A 1 164 ? -17.688 -19.594 5.312 1 88.75 164 ASN A C 1
ATOM 1222 O O . ASN A 1 164 ? -18.172 -19.828 6.422 1 88.75 164 ASN A O 1
ATOM 1226 N N . VAL A 1 165 ? -16.422 -19.75 5.039 1 89.69 165 VAL A N 1
ATOM 1227 C CA . VAL A 1 165 ? -15.414 -20.047 6.047 1 89.69 165 VAL A CA 1
ATOM 1228 C C . VAL A 1 165 ? -14.258 -19.047 5.914 1 89.69 165 VAL A C 1
ATOM 1230 O O . VAL A 1 165 ? -14.211 -18.266 4.965 1 89.69 165 VAL A O 1
ATOM 1233 N N . ASP A 1 166 ? -13.344 -19.047 6.812 1 86.88 166 ASP A N 1
ATOM 1234 C CA . ASP A 1 166 ? -12.125 -18.25 6.766 1 86.88 166 ASP A CA 1
ATOM 1235 C C . ASP A 1 166 ? -11.164 -18.766 5.695 1 86.88 166 ASP A C 1
ATOM 1237 O O . ASP A 1 166 ? -11 -19.984 5.547 1 86.88 166 ASP A O 1
ATOM 1241 N N . PRO A 1 167 ? -10.609 -17.859 4.957 1 87.62 167 PRO A N 1
ATOM 1242 C CA . PRO A 1 167 ? -9.672 -18.281 3.916 1 87.62 167 PRO A CA 1
ATOM 1243 C C . PRO A 1 167 ? -8.539 -19.141 4.465 1 87.62 167 PRO A C 1
ATOM 1245 O O . PRO A 1 167 ? -7.996 -19.984 3.742 1 87.62 167 PRO A O 1
ATOM 1248 N N . GLN A 1 168 ? -8.203 -19.016 5.664 1 86.81 168 GLN A N 1
ATOM 1249 C CA . GLN A 1 168 ? -7.113 -19.797 6.254 1 86.81 168 GLN A CA 1
ATOM 1250 C C . GLN A 1 168 ? -7.504 -21.266 6.406 1 86.81 168 GLN A C 1
ATOM 1252 O O . GLN A 1 168 ? -6.641 -22.125 6.602 1 86.81 168 GLN A O 1
ATOM 1257 N N . SER A 1 169 ? -8.734 -21.5 6.348 1 91.19 169 SER A N 1
ATOM 1258 C CA . SER A 1 169 ? -9.227 -22.875 6.477 1 91.19 169 SER A CA 1
ATOM 1259 C C . SER A 1 169 ? -9.273 -23.578 5.125 1 91.19 169 SER A C 1
ATOM 1261 O O . SER A 1 169 ? -9.68 -24.734 5.035 1 91.19 169 SER A O 1
ATOM 1263 N N . VAL A 1 170 ? -8.906 -22.859 4.109 1 93 170 VAL A N 1
ATOM 1264 C CA . VAL A 1 170 ? -8.953 -23.391 2.752 1 93 170 VAL A CA 1
ATOM 1265 C C . VAL A 1 170 ? -7.527 -23.656 2.256 1 93 170 VAL A C 1
ATOM 1267 O O . VAL A 1 170 ? -6.656 -22.781 2.363 1 93 170 VAL A O 1
ATOM 1270 N N . HIS A 1 171 ? -7.293 -24.844 1.864 1 93.94 171 HIS A N 1
ATOM 1271 C CA . HIS A 1 171 ? -6.062 -25.188 1.156 1 93.94 171 HIS A CA 1
ATOM 1272 C C . HIS A 1 171 ? -6.328 -25.422 -0.327 1 93.94 171 HIS A C 1
ATOM 1274 O O . HIS A 1 171 ? -6.914 -26.438 -0.705 1 93.94 171 HIS A O 1
ATOM 1280 N N . ALA A 1 172 ? -5.996 -24.531 -1.057 1 95.44 172 ALA A N 1
ATOM 1281 C CA . ALA A 1 172 ? -6.191 -24.562 -2.504 1 95.44 172 ALA A CA 1
ATOM 1282 C C . ALA A 1 172 ? -5.074 -23.828 -3.229 1 95.44 172 ALA A C 1
ATOM 1284 O O . ALA A 1 172 ? -4.488 -22.891 -2.68 1 95.44 172 ALA A O 1
ATOM 1285 N N . LEU A 1 173 ? -4.746 -24.266 -4.402 1 96.06 173 LEU A N 1
ATOM 1286 C CA . LEU A 1 173 ? -3.723 -23.609 -5.203 1 96.06 173 LEU A CA 1
ATOM 1287 C C . LEU A 1 173 ? -3.939 -23.875 -6.688 1 96.06 173 LEU A C 1
ATOM 1289 O O . LEU A 1 173 ? -4.695 -24.781 -7.055 1 96.06 173 LEU A O 1
ATOM 1293 N N . CYS A 1 174 ? -3.352 -23.078 -7.477 1 96.75 174 CYS A N 1
ATOM 1294 C CA . CYS A 1 174 ? -3.23 -23.297 -8.914 1 96.75 174 CYS A CA 1
ATOM 1295 C C . CYS A 1 174 ? -1.823 -23.75 -9.281 1 96.75 174 CYS A C 1
ATOM 1297 O O . CYS A 1 174 ? -0.862 -23.438 -8.578 1 96.75 174 CYS A O 1
ATOM 1299 N N . MET A 1 175 ? -1.721 -24.516 -10.352 1 97.56 175 MET A N 1
ATOM 1300 C CA . MET A 1 175 ? -0.435 -25.047 -10.797 1 97.56 175 MET A CA 1
ATOM 1301 C C . MET A 1 175 ? -0.24 -24.797 -12.289 1 97.56 175 MET A C 1
ATOM 1303 O O . MET A 1 175 ? -1.197 -24.5 -13.008 1 97.56 175 MET A O 1
ATOM 1307 N N . GLY A 1 176 ? 1.009 -24.953 -12.734 1 97.62 176 GLY A N 1
ATOM 1308 C CA . GLY A 1 176 ? 1.33 -24.828 -14.141 1 97.62 176 GLY A CA 1
ATOM 1309 C C . GLY A 1 176 ? 1.645 -23.391 -14.555 1 97.62 176 GLY A C 1
ATOM 1310 O O . GLY A 1 176 ? 2.357 -22.688 -13.844 1 97.62 176 GLY A O 1
ATOM 1311 N N . GLU A 1 177 ? 1.143 -23.047 -15.703 1 96.69 177 GLU A N 1
ATOM 1312 C CA . GLU A 1 177 ? 1.391 -21.734 -16.281 1 96.69 177 GLU A CA 1
ATOM 1313 C C . GLU A 1 177 ? 0.565 -20.656 -15.57 1 96.69 177 GLU A C 1
ATOM 1315 O O . GLU A 1 177 ? -0.64 -20.828 -15.367 1 96.69 177 GLU A O 1
ATOM 1320 N N . HIS A 1 178 ? 1.224 -19.594 -15.125 1 93.88 178 HIS A N 1
ATOM 1321 C CA . HIS A 1 178 ? 0.434 -18.391 -14.836 1 93.88 178 HIS A CA 1
ATOM 1322 C C . HIS A 1 178 ? -0.192 -17.828 -16.109 1 93.88 178 HIS A C 1
ATOM 1324 O O . HIS A 1 178 ? 0.4 -16.969 -16.766 1 93.88 178 HIS A O 1
ATOM 1330 N N . GLY A 1 179 ? -1.32 -18.234 -16.438 1 89.94 179 GLY A N 1
ATOM 1331 C CA . GLY A 1 179 ? -2.018 -17.906 -17.656 1 89.94 179 GLY A CA 1
ATOM 1332 C C . GLY A 1 179 ? -3.252 -18.75 -17.906 1 89.94 179 GLY A C 1
ATOM 1333 O O . GLY A 1 179 ? -3.822 -19.297 -16.953 1 89.94 179 GLY A O 1
ATOM 1334 N N . ASP A 1 180 ? -3.545 -18.859 -19.141 1 88.88 180 ASP A N 1
ATOM 1335 C CA . ASP A 1 180 ? -4.816 -19.484 -19.5 1 88.88 180 ASP A CA 1
ATOM 1336 C C . ASP A 1 180 ? -4.773 -21 -19.266 1 88.88 180 ASP A C 1
ATOM 1338 O O . ASP A 1 180 ? -5.809 -21.625 -19.047 1 88.88 180 ASP A O 1
ATOM 1342 N N . SER A 1 181 ? -3.607 -21.562 -19.297 1 93.69 181 SER A N 1
ATOM 1343 C CA . SER A 1 181 ? -3.498 -23.016 -19.25 1 93.69 181 SER A CA 1
ATOM 1344 C C . SER A 1 181 ? -3.299 -23.5 -17.812 1 93.69 181 SER A C 1
ATOM 1346 O O . SER A 1 181 ? -3.111 -24.703 -17.578 1 93.69 181 SER A O 1
ATOM 1348 N N . GLN A 1 182 ? -3.338 -22.578 -16.812 1 95.62 182 GLN A N 1
ATOM 1349 C CA . GLN A 1 182 ? -3.184 -22.984 -15.414 1 95.62 182 GLN A CA 1
ATOM 1350 C C . GLN A 1 182 ? -4.23 -24.016 -15.023 1 95.62 182 GLN A C 1
ATOM 1352 O O . GLN A 1 182 ? -5.312 -24.078 -15.617 1 95.62 182 GLN A O 1
ATOM 1357 N N . ILE A 1 183 ? -3.934 -24.844 -14.062 1 96.5 183 ILE A N 1
ATOM 1358 C CA . ILE A 1 183 ? -4.887 -25.859 -13.641 1 96.5 183 ILE A CA 1
ATOM 1359 C C . ILE A 1 183 ? -5.145 -25.734 -12.141 1 96.5 183 ILE A C 1
ATOM 1361 O O . ILE A 1 183 ? -4.34 -25.156 -11.414 1 96.5 183 ILE A O 1
ATOM 1365 N N . ILE A 1 184 ? -6.242 -26.219 -11.711 1 97.25 184 ILE A N 1
ATOM 1366 C CA . ILE A 1 184 ? -6.562 -26.422 -10.297 1 97.25 184 ILE A CA 1
ATOM 1367 C C . ILE A 1 184 ? -6.59 -27.922 -9.992 1 97.25 184 ILE A C 1
ATOM 1369 O O . ILE A 1 184 ? -7.426 -28.656 -10.523 1 97.25 184 ILE A O 1
ATOM 1373 N N . PRO A 1 185 ? -5.629 -28.391 -9.242 1 97.19 185 PRO A N 1
ATOM 1374 C CA . PRO A 1 185 ? -5.691 -29.797 -8.852 1 97.19 185 PRO A CA 1
ATOM 1375 C C . PRO A 1 185 ? -6.734 -30.062 -7.77 1 97.19 185 PRO A C 1
ATOM 1377 O O . PRO A 1 185 ? -6.391 -30.203 -6.594 1 97.19 185 PRO A O 1
ATOM 1380 N N . TRP A 1 186 ? -7.918 -30.281 -8.148 1 96.06 186 TRP A N 1
ATOM 1381 C CA . TRP A 1 186 ? -9.055 -30.406 -7.246 1 96.06 186 TRP A CA 1
ATOM 1382 C C . TRP A 1 186 ? -8.852 -31.562 -6.273 1 96.06 186 TRP A C 1
ATOM 1384 O O . TRP A 1 186 ? -9.352 -31.531 -5.145 1 96.06 186 TRP A O 1
ATOM 1394 N N . SER A 1 187 ? -8.125 -32.562 -6.703 1 94.94 187 SER A N 1
ATOM 1395 C CA . SER A 1 187 ? -7.852 -33.719 -5.859 1 94.94 187 SER A CA 1
ATOM 1396 C C . SER A 1 187 ? -7.074 -33.344 -4.613 1 94.94 187 SER A C 1
ATOM 1398 O O . SER A 1 187 ? -7.051 -34.062 -3.627 1 94.94 187 SER A O 1
ATOM 1400 N N . GLN A 1 188 ? -6.43 -32.125 -4.656 1 94.56 188 GLN A N 1
ATOM 1401 C CA . GLN A 1 188 ? -5.57 -31.703 -3.553 1 94.56 188 GLN A CA 1
ATOM 1402 C C . GLN A 1 188 ? -6.223 -30.594 -2.744 1 94.56 188 GLN A C 1
ATOM 1404 O O . GLN A 1 188 ? -5.68 -30.156 -1.725 1 94.56 188 GLN A O 1
ATOM 1409 N N . VAL A 1 189 ? -7.363 -30.094 -3.133 1 95.88 189 VAL A N 1
ATOM 1410 C CA . VAL A 1 189 ? -8.023 -28.969 -2.494 1 95.88 189 VAL A CA 1
ATOM 1411 C C . VAL A 1 189 ? -8.797 -29.453 -1.267 1 95.88 189 VAL A C 1
ATOM 1413 O O . VAL A 1 189 ? -9.547 -30.422 -1.339 1 95.88 189 VAL A O 1
ATOM 1416 N N . THR A 1 190 ? -8.617 -28.797 -0.137 1 95.69 190 THR A N 1
ATOM 1417 C CA . THR A 1 190 ? -9.305 -29.172 1.092 1 95.69 190 THR A CA 1
ATOM 1418 C C . THR A 1 190 ? -9.867 -27.938 1.795 1 95.69 190 THR A C 1
ATOM 1420 O O . THR A 1 190 ? -9.344 -26.828 1.624 1 95.69 190 THR A O 1
ATOM 1423 N N . VAL A 1 191 ? -10.875 -28.094 2.443 1 94.06 191 VAL A N 1
ATOM 1424 C CA . VAL A 1 191 ? -11.445 -27.125 3.373 1 94.06 191 VAL A CA 1
ATOM 1425 C C . VAL A 1 191 ? -11.578 -27.75 4.758 1 94.06 191 VAL A C 1
ATOM 1427 O O . VAL A 1 191 ? -12.242 -28.766 4.918 1 94.06 191 VAL A O 1
ATOM 1430 N N . GLY A 1 192 ? -10.961 -27.219 5.711 1 92.62 192 GLY A N 1
ATOM 1431 C CA . GLY A 1 192 ? -10.953 -27.812 7.035 1 92.62 192 GLY A CA 1
ATOM 1432 C C . GLY A 1 192 ? -10.367 -29.219 7.062 1 92.62 192 GLY A C 1
ATOM 1433 O O . GLY A 1 192 ? -10.82 -30.078 7.824 1 92.62 192 GLY A O 1
ATOM 1434 N N . GLY A 1 193 ? -9.562 -29.453 6.148 1 92.19 193 GLY A N 1
ATOM 1435 C CA . GLY A 1 193 ? -8.898 -30.75 6.102 1 92.19 193 GLY A CA 1
ATOM 1436 C C . GLY A 1 193 ? -9.672 -31.781 5.305 1 92.19 193 GLY A C 1
ATOM 1437 O O . GLY A 1 193 ? -9.141 -32.844 4.984 1 92.19 193 GLY A O 1
ATOM 1438 N N . LYS A 1 194 ? -10.859 -31.469 5.027 1 94.25 194 LYS A N 1
ATOM 1439 C CA . LYS A 1 194 ? -11.68 -32.375 4.219 1 94.25 194 LYS A CA 1
ATOM 1440 C C . LYS A 1 194 ? -11.523 -32.062 2.732 1 94.25 194 LYS A C 1
ATOM 1442 O O . LYS A 1 194 ? -11.508 -30.891 2.336 1 94.25 194 LYS A O 1
ATOM 1447 N N . LYS A 1 195 ? -11.438 -33.125 1.948 1 95.19 195 LYS A N 1
ATOM 1448 C CA . LYS A 1 195 ? -11.328 -32.938 0.506 1 95.19 195 LYS A CA 1
ATOM 1449 C C . LYS A 1 195 ? -12.547 -32.188 -0.037 1 95.19 195 LYS A C 1
ATOM 1451 O O . LYS A 1 195 ? -13.68 -32.531 0.288 1 95.19 195 LYS A O 1
ATOM 1456 N N . PHE A 1 196 ? -12.234 -31.203 -0.845 1 94.5 196 PHE A N 1
ATOM 1457 C CA . PHE A 1 196 ? -13.305 -30.359 -1.355 1 94.5 196 PHE A CA 1
ATOM 1458 C C . PHE A 1 196 ? -14.289 -31.172 -2.184 1 94.5 196 PHE A C 1
ATOM 1460 O O . PHE A 1 196 ? -15.5 -30.938 -2.121 1 94.5 196 PHE A O 1
ATOM 1467 N N . LEU A 1 197 ? -13.812 -32.125 -2.957 1 91.44 197 LEU A N 1
ATOM 1468 C CA . LEU A 1 197 ? -14.664 -32.969 -3.775 1 91.44 197 LEU A CA 1
ATOM 1469 C C . LEU A 1 197 ? -15.625 -33.781 -2.904 1 91.44 197 LEU A C 1
ATOM 1471 O O . LEU A 1 197 ? -16.781 -34.031 -3.291 1 91.44 197 LEU A O 1
ATOM 1475 N N . ASP A 1 198 ? -15.172 -34.188 -1.757 1 93.44 198 ASP A N 1
ATOM 1476 C CA . ASP A 1 198 ? -16.047 -34.875 -0.81 1 93.44 198 ASP A CA 1
ATOM 1477 C C . ASP A 1 198 ? -17.094 -33.938 -0.241 1 93.44 198 ASP A C 1
ATOM 1479 O O . ASP A 1 198 ? -18.234 -34.344 -0.014 1 93.44 198 ASP A O 1
ATOM 1483 N N . ILE A 1 199 ? -16.688 -32.75 0.009 1 92.31 199 ILE A N 1
ATOM 1484 C CA . ILE A 1 199 ? -17.609 -31.75 0.517 1 92.31 199 ILE A CA 1
ATOM 1485 C C . ILE A 1 199 ? -18.719 -31.516 -0.497 1 92.31 199 ILE A C 1
ATOM 1487 O O . ILE A 1 199 ? -19.906 -31.422 -0.128 1 92.31 199 ILE A O 1
ATOM 1491 N N . LEU A 1 200 ? -18.359 -31.438 -1.782 1 90.38 200 LEU A N 1
ATOM 1492 C CA . LEU A 1 200 ? -19.344 -31.234 -2.844 1 90.38 200 LEU A CA 1
ATOM 1493 C C . LEU A 1 200 ? -20.328 -32.406 -2.891 1 90.38 200 LEU A C 1
ATOM 1495 O O . LEU A 1 200 ? -21.531 -32.188 -3.055 1 90.38 200 LEU A O 1
ATOM 1499 N N . ASN A 1 201 ? -19.812 -33.562 -2.76 1 90.62 201 ASN A N 1
ATOM 1500 C CA . ASN A 1 201 ? -20.641 -34.75 -2.816 1 90.62 201 ASN A CA 1
ATOM 1501 C C . ASN A 1 201 ? -21.578 -34.844 -1.619 1 90.62 201 ASN A C 1
ATOM 1503 O O . ASN A 1 201 ? -22.703 -35.344 -1.745 1 90.62 201 ASN A O 1
ATOM 1507 N N . ASP A 1 202 ? -21.109 -34.375 -0.5 1 91.62 202 ASP A N 1
ATOM 1508 C CA . ASP A 1 202 ? -21.875 -34.469 0.734 1 91.62 202 ASP A CA 1
ATOM 1509 C C . ASP A 1 202 ? -22.922 -33.375 0.816 1 91.62 202 ASP A C 1
ATOM 1511 O O . ASP A 1 202 ? -23.875 -33.469 1.591 1 91.62 202 ASP A O 1
ATOM 1515 N N . ASN A 1 203 ? -22.719 -32.344 0.083 1 89.44 203 ASN A N 1
ATOM 1516 C CA . ASN A 1 203 ? -23.594 -31.188 0.169 1 89.44 203 ASN A CA 1
ATOM 1517 C C . ASN A 1 203 ? -24.156 -30.812 -1.195 1 89.44 203 ASN A C 1
ATOM 1519 O O . ASN A 1 203 ? -24.141 -29.641 -1.577 1 89.44 203 ASN A O 1
ATOM 1523 N N . LYS A 1 204 ? -24.625 -31.734 -1.934 1 85.81 204 LYS A N 1
ATOM 1524 C CA . LYS A 1 204 ? -25.062 -31.578 -3.316 1 85.81 204 LYS A CA 1
ATOM 1525 C C . LYS A 1 204 ? -26.156 -30.516 -3.422 1 85.81 204 LYS A C 1
ATOM 1527 O O . LYS A 1 204 ? -26.172 -29.719 -4.363 1 85.81 204 LYS A O 1
ATOM 1532 N N . VAL A 1 205 ? -26.984 -30.453 -2.51 1 85.12 205 VAL A N 1
ATOM 1533 C CA . VAL A 1 205 ? -28.109 -29.516 -2.557 1 85.12 205 VAL A CA 1
ATOM 1534 C C . VAL A 1 205 ? -27.609 -28.109 -2.25 1 85.12 205 VAL A C 1
ATOM 1536 O O . VAL A 1 205 ? -27.906 -27.172 -2.994 1 85.12 205 VAL A O 1
ATOM 1539 N N . ARG A 1 206 ? -26.828 -27.969 -1.23 1 83.44 206 ARG A N 1
ATOM 1540 C CA . ARG A 1 206 ? -26.344 -26.672 -0.793 1 83.44 206 ARG A CA 1
ATOM 1541 C C . ARG A 1 206 ? -25.406 -26.062 -1.825 1 83.44 206 ARG A C 1
ATOM 1543 O O . ARG A 1 206 ? -25.391 -24.844 -2.02 1 83.44 206 ARG A O 1
ATOM 1550 N N . LEU A 1 207 ? -24.719 -26.938 -2.523 1 87.25 207 LEU A N 1
ATOM 1551 C CA . LEU A 1 207 ? -23.688 -26.484 -3.451 1 87.25 207 LEU A CA 1
ATOM 1552 C C . LEU A 1 207 ? -24.047 -26.844 -4.887 1 87.25 207 LEU A C 1
ATOM 1554 O O . LEU A 1 207 ? -23.156 -27.047 -5.719 1 87.25 207 LEU A O 1
ATOM 1558 N N . GLU A 1 208 ? -25.312 -26.953 -5.117 1 82.81 208 GLU A N 1
ATOM 1559 C CA . GLU A 1 208 ? -25.812 -27.359 -6.43 1 82.81 208 GLU A CA 1
ATOM 1560 C C . GLU A 1 208 ? -25.406 -26.359 -7.504 1 82.81 208 GLU A C 1
ATOM 1562 O O . GLU A 1 208 ? -25.188 -26.734 -8.656 1 82.81 208 GLU A O 1
ATOM 1567 N N . SER A 1 209 ? -25.219 -25.141 -7.109 1 83.88 209 SER A N 1
ATOM 1568 C CA . SER A 1 209 ? -24.906 -24.094 -8.078 1 83.88 209 SER A CA 1
ATOM 1569 C C . SER A 1 209 ? -23.406 -23.969 -8.297 1 83.88 209 SER A C 1
ATOM 1571 O O . SER A 1 209 ? -22.969 -23.266 -9.219 1 83.88 209 SER A O 1
ATOM 1573 N N . PHE A 1 210 ? -22.703 -24.672 -7.504 1 87.62 210 PHE A N 1
ATOM 1574 C CA . PHE A 1 210 ? -21.25 -24.594 -7.633 1 87.62 210 PHE A CA 1
ATOM 1575 C C . PHE A 1 210 ? -20.75 -25.562 -8.703 1 87.62 210 PHE A C 1
ATOM 1577 O O . PHE A 1 210 ? -20.969 -26.766 -8.609 1 87.62 210 PHE A O 1
ATOM 1584 N N . ASP A 1 211 ? -20.156 -25.062 -9.734 1 89.19 211 ASP A N 1
ATOM 1585 C CA . ASP A 1 211 ? -19.594 -25.875 -10.812 1 89.19 211 ASP A CA 1
ATOM 1586 C C . ASP A 1 211 ? -18.062 -25.766 -10.812 1 89.19 211 ASP A C 1
ATOM 1588 O O . ASP A 1 211 ? -17.5 -24.734 -11.211 1 89.19 211 ASP A O 1
ATOM 1592 N N . ILE A 1 212 ? -17.406 -26.859 -10.469 1 88.75 212 ILE A N 1
ATOM 1593 C CA . ILE A 1 212 ? -15.945 -26.875 -10.352 1 88.75 212 ILE A CA 1
ATOM 1594 C C . ILE A 1 212 ? -15.312 -26.578 -11.711 1 88.75 212 ILE A C 1
ATOM 1596 O O . ILE A 1 212 ? -14.227 -26 -11.781 1 88.75 212 ILE A O 1
ATOM 1600 N N . ASN A 1 213 ? -16.016 -26.859 -12.773 1 88.5 213 ASN A N 1
ATOM 1601 C CA . ASN A 1 213 ? -15.453 -26.719 -14.117 1 88.5 213 ASN A CA 1
ATOM 1602 C C . ASN A 1 213 ? -15.43 -25.25 -14.555 1 88.5 213 ASN A C 1
ATOM 1604 O O . ASN A 1 213 ? -14.727 -24.891 -15.508 1 88.5 213 ASN A O 1
ATOM 1608 N N . SER A 1 214 ? -16.141 -24.438 -13.828 1 91.75 214 SER A N 1
ATOM 1609 C CA . SER A 1 214 ? -16.219 -23.031 -14.234 1 91.75 214 SER A CA 1
ATOM 1610 C C . SER A 1 214 ? -15.297 -22.156 -13.398 1 91.75 214 SER A C 1
ATOM 1612 O O . SER A 1 214 ? -15.039 -21.016 -13.742 1 91.75 214 SER A O 1
ATOM 1614 N N . VAL A 1 215 ? -14.758 -22.719 -12.305 1 92.88 215 VAL A N 1
ATOM 1615 C CA . VAL A 1 215 ? -14.039 -21.922 -11.32 1 92.88 215 VAL A CA 1
ATOM 1616 C C . VAL A 1 215 ? -12.797 -21.312 -11.961 1 92.88 215 VAL A C 1
ATOM 1618 O O . VAL A 1 215 ? -12.516 -20.125 -11.758 1 92.88 215 VAL A O 1
ATOM 1621 N N . SER A 1 216 ? -12.055 -22.125 -12.68 1 90.12 216 SER A N 1
ATOM 1622 C CA . SER A 1 216 ? -10.844 -21.625 -13.328 1 90.12 216 SER A CA 1
ATOM 1623 C C . SER A 1 216 ? -11.148 -20.453 -14.25 1 90.12 216 SER A C 1
ATOM 1625 O O . SER A 1 216 ? -10.445 -19.438 -14.227 1 90.12 216 SER A O 1
ATOM 1627 N N . GLU A 1 217 ? -12.141 -20.594 -15.023 1 90.56 217 GLU A N 1
ATOM 1628 C CA . GLU A 1 217 ? -12.547 -19.531 -15.93 1 90.56 217 GLU A CA 1
ATOM 1629 C C . GLU A 1 217 ? -13.047 -18.312 -15.164 1 90.56 217 GLU A C 1
ATOM 1631 O O . GLU A 1 217 ? -12.797 -17.172 -15.562 1 90.56 217 GLU A O 1
ATOM 1636 N N . ASP A 1 218 ? -13.742 -18.547 -14.125 1 90.06 218 ASP A N 1
ATOM 1637 C CA . ASP A 1 218 ? -14.266 -17.453 -13.312 1 90.06 218 ASP A CA 1
ATOM 1638 C C . ASP A 1 218 ? -13.141 -16.609 -12.727 1 90.06 218 ASP A C 1
ATOM 1640 O O . ASP A 1 218 ? -13.188 -15.383 -12.781 1 90.06 218 ASP A O 1
ATOM 1644 N N . ILE A 1 219 ? -12.18 -17.25 -12.203 1 89.25 219 ILE A N 1
ATOM 1645 C CA . ILE A 1 219 ? -11.047 -16.562 -11.586 1 89.25 219 ILE A CA 1
ATOM 1646 C C . ILE A 1 219 ? -10.297 -15.766 -12.648 1 89.25 219 ILE A C 1
ATOM 1648 O O . ILE A 1 219 ? -9.891 -14.625 -12.406 1 89.25 219 ILE A O 1
ATOM 1652 N N . LYS A 1 220 ? -10.156 -16.375 -13.75 1 87.75 220 LYS A N 1
ATOM 1653 C CA . LYS A 1 220 ? -9.5 -15.711 -14.867 1 87.75 220 LYS A CA 1
ATOM 1654 C C . LYS A 1 220 ? -10.273 -14.469 -15.297 1 87.75 220 LYS A C 1
ATOM 1656 O O . LYS A 1 220 ? -9.68 -13.414 -15.539 1 87.75 220 LYS A O 1
ATOM 1661 N N . MET A 1 221 ? -11.492 -14.586 -15.414 1 90.06 221 MET A N 1
ATOM 1662 C CA . MET A 1 221 ? -12.352 -13.484 -15.852 1 90.06 221 MET A CA 1
ATOM 1663 C C . MET A 1 221 ? -12.328 -12.344 -14.844 1 90.06 221 MET A C 1
ATOM 1665 O O . MET A 1 221 ? -12.375 -11.172 -15.227 1 90.06 221 MET A O 1
ATOM 1669 N N . ILE A 1 222 ? -12.289 -12.727 -13.656 1 91 222 ILE A N 1
ATOM 1670 C CA . ILE A 1 222 ? -12.219 -11.711 -12.609 1 91 222 ILE A CA 1
ATOM 1671 C C . ILE A 1 222 ? -10.93 -10.906 -12.758 1 91 222 ILE A C 1
ATOM 1673 O O . ILE A 1 222 ? -10.945 -9.672 -12.672 1 91 222 ILE A O 1
ATOM 1677 N N . ALA A 1 223 ? -9.828 -11.547 -12.977 1 89.31 223 ALA A N 1
ATOM 1678 C CA . ALA A 1 223 ? -8.547 -10.875 -13.18 1 89.31 223 ALA A CA 1
ATOM 1679 C C . ALA A 1 223 ? -8.609 -9.93 -14.383 1 89.31 223 ALA A C 1
ATOM 1681 O O . ALA A 1 223 ? -8.125 -8.805 -14.312 1 89.31 223 ALA A O 1
ATOM 1682 N N . TYR A 1 224 ? -9.211 -10.414 -15.391 1 88.44 224 TYR A N 1
ATOM 1683 C CA . TYR A 1 224 ? -9.344 -9.617 -16.609 1 88.44 224 TYR A CA 1
ATOM 1684 C C . TYR A 1 224 ? -10.203 -8.383 -16.359 1 88.44 224 TYR A C 1
ATOM 1686 O O . TYR A 1 224 ? -9.891 -7.293 -16.844 1 88.44 224 TYR A O 1
ATOM 1694 N N . ARG A 1 225 ? -11.258 -8.57 -15.656 1 92.94 225 ARG A N 1
ATOM 1695 C CA . ARG A 1 225 ? -12.164 -7.461 -15.359 1 92.94 225 ARG A CA 1
ATOM 1696 C C . ARG A 1 225 ? -11.469 -6.402 -14.508 1 92.94 225 ARG A C 1
ATOM 1698 O O . ARG A 1 225 ? -11.68 -5.203 -14.703 1 92.94 225 ARG A O 1
ATOM 1705 N N . ILE A 1 226 ? -10.648 -6.863 -13.578 1 93.69 226 ILE A N 1
ATOM 1706 C CA . ILE A 1 226 ? -9.891 -5.934 -12.75 1 93.69 226 ILE A CA 1
ATOM 1707 C C . ILE A 1 226 ? -8.977 -5.086 -13.633 1 93.69 226 ILE A C 1
ATOM 1709 O O . ILE A 1 226 ? -8.945 -3.859 -13.508 1 93.69 226 ILE A O 1
ATOM 1713 N N . VAL A 1 227 ? -8.258 -5.684 -14.523 1 90 227 VAL A N 1
ATOM 1714 C CA . VAL A 1 227 ? -7.309 -5 -15.391 1 90 227 VAL A CA 1
ATOM 1715 C C . VAL A 1 227 ? -8.047 -4 -16.281 1 90 227 VAL A C 1
ATOM 1717 O O . VAL A 1 227 ? -7.578 -2.879 -16.484 1 90 227 VAL A O 1
ATOM 1720 N N . ASN A 1 228 ? -9.172 -4.43 -16.766 1 91 228 ASN A N 1
ATOM 1721 C CA . ASN A 1 228 ? -9.953 -3.549 -17.625 1 91 228 ASN A CA 1
ATOM 1722 C C . ASN A 1 228 ? -10.469 -2.334 -16.859 1 91 228 ASN A C 1
ATOM 1724 O O . ASN A 1 228 ? -10.594 -1.245 -17.422 1 91 228 ASN A O 1
ATOM 1728 N N . ALA A 1 229 ? -10.781 -2.58 -15.602 1 92.81 229 ALA A N 1
ATOM 1729 C CA . ALA A 1 229 ? -11.438 -1.552 -14.797 1 92.81 229 ALA A CA 1
ATOM 1730 C C . ALA A 1 229 ? -10.422 -0.547 -14.266 1 92.81 229 ALA A C 1
ATOM 1732 O O . ALA A 1 229 ? -10.719 0.644 -14.141 1 92.81 229 ALA A O 1
ATOM 1733 N N . LYS A 1 230 ? -9.25 -1.005 -13.922 1 91.12 230 LYS A N 1
ATOM 1734 C CA . LYS A 1 230 ? -8.352 -0.064 -13.266 1 91.12 230 LYS A CA 1
ATOM 1735 C C . LYS A 1 230 ? -6.949 -0.122 -13.867 1 91.12 230 LYS A C 1
ATOM 1737 O O . LYS A 1 230 ? -6.023 0.522 -13.367 1 91.12 230 LYS A O 1
ATOM 1742 N N . GLY A 1 231 ? -6.766 -0.939 -14.875 1 85.69 231 GLY A N 1
ATOM 1743 C CA . GLY A 1 231 ? -5.543 -0.917 -15.664 1 85.69 231 GLY A CA 1
ATOM 1744 C C . GLY A 1 231 ? -4.582 -2.035 -15.305 1 85.69 231 GLY A C 1
ATOM 1745 O O . GLY A 1 231 ? -3.783 -2.465 -16.141 1 85.69 231 GLY A O 1
ATOM 1746 N N . ALA A 1 232 ? -4.586 -2.482 -14.055 1 86.88 232 ALA A N 1
ATOM 1747 C CA . ALA A 1 232 ? -3.684 -3.553 -13.641 1 86.88 232 ALA A CA 1
ATOM 1748 C C . ALA A 1 232 ? -4.113 -4.145 -12.297 1 86.88 232 ALA A C 1
ATOM 1750 O O . ALA A 1 232 ? -4.84 -3.506 -11.539 1 86.88 232 ALA A O 1
ATOM 1751 N N . THR A 1 233 ? -3.717 -5.473 -12.148 1 90.06 233 THR A N 1
ATOM 1752 C CA . THR A 1 233 ? -3.699 -5.977 -10.781 1 90.06 233 THR A CA 1
ATOM 1753 C C . THR A 1 233 ? -2.506 -5.414 -10.016 1 90.06 233 THR A C 1
ATOM 1755 O O . THR A 1 233 ? -1.383 -5.406 -10.523 1 90.06 233 THR A O 1
ATOM 1758 N N . THR A 1 234 ? -2.717 -4.805 -8.867 1 94.88 234 THR A N 1
ATOM 1759 C CA . THR A 1 234 ? -1.636 -4.105 -8.18 1 94.88 234 THR A CA 1
ATOM 1760 C C . THR A 1 234 ? -1.472 -4.629 -6.758 1 94.88 234 THR A C 1
ATOM 1762 O O . THR A 1 234 ? -0.398 -5.109 -6.387 1 94.88 234 THR A O 1
ATOM 1765 N N . PHE A 1 235 ? -2.523 -4.641 -6.012 1 95.81 235 PHE A N 1
ATOM 1766 C CA . PHE A 1 235 ? -2.416 -4.863 -4.574 1 95.81 235 PHE A CA 1
ATOM 1767 C C . PHE A 1 235 ? -2.344 -6.355 -4.262 1 95.81 235 PHE A C 1
ATOM 1769 O O . PHE A 1 235 ? -1.604 -6.77 -3.369 1 95.81 235 PHE A O 1
ATOM 1776 N N . GLY A 1 236 ? -3.139 -7.137 -5 1 95.38 236 GLY A N 1
ATOM 1777 C CA . GLY A 1 236 ? -3.061 -8.57 -4.805 1 95.38 236 GLY A CA 1
ATOM 1778 C C . GLY A 1 236 ? -1.67 -9.133 -5.043 1 95.38 236 GLY A C 1
ATOM 1779 O O . GLY A 1 236 ? -1.14 -9.867 -4.203 1 95.38 236 GLY A O 1
ATOM 1780 N N . ILE A 1 237 ? -1.098 -8.75 -6.164 1 96.44 237 ILE A N 1
ATOM 1781 C CA . ILE A 1 237 ? 0.221 -9.258 -6.523 1 96.44 237 ILE A CA 1
ATOM 1782 C C . ILE A 1 237 ? 1.273 -8.68 -5.582 1 96.44 237 ILE A C 1
ATOM 1784 O O . ILE A 1 237 ? 2.246 -9.359 -5.238 1 96.44 237 ILE A O 1
ATOM 1788 N N . ALA A 1 238 ? 1.131 -7.43 -5.156 1 97.38 238 ALA A N 1
ATOM 1789 C CA . ALA A 1 238 ? 2.059 -6.828 -4.199 1 97.38 238 ALA A CA 1
ATOM 1790 C C . ALA A 1 238 ? 2.061 -7.602 -2.883 1 97.38 238 ALA A C 1
ATOM 1792 O O . ALA A 1 238 ? 3.121 -7.973 -2.375 1 97.38 238 ALA A O 1
ATOM 1793 N N . ALA A 1 239 ? 0.866 -7.867 -2.402 1 96.12 239 ALA A N 1
ATOM 1794 C CA . ALA A 1 239 ? 0.743 -8.609 -1.148 1 96.12 239 ALA A CA 1
ATOM 1795 C C . ALA A 1 239 ? 1.337 -10.008 -1.277 1 96.12 239 ALA A C 1
ATOM 1797 O O . ALA A 1 239 ? 2.029 -10.477 -0.374 1 96.12 239 ALA A O 1
ATOM 1798 N N . THR A 1 240 ? 1.045 -10.641 -2.383 1 96.06 240 THR A N 1
ATOM 1799 C CA . THR A 1 240 ? 1.566 -11.969 -2.658 1 96.06 240 THR A CA 1
ATOM 1800 C C . THR A 1 240 ? 3.092 -11.961 -2.67 1 96.06 240 THR A C 1
ATOM 1802 O O . THR A 1 240 ? 3.729 -12.828 -2.064 1 96.06 240 THR A O 1
ATOM 1805 N N . THR A 1 241 ? 3.656 -11.031 -3.32 1 98.12 241 THR A N 1
ATOM 1806 C CA . THR A 1 241 ? 5.105 -10.914 -3.436 1 98.12 241 THR A CA 1
ATOM 1807 C C . THR A 1 241 ? 5.738 -10.688 -2.066 1 98.12 241 THR A C 1
ATOM 1809 O O . THR A 1 241 ? 6.766 -11.289 -1.743 1 98.12 241 THR A O 1
ATOM 1812 N N . VAL A 1 242 ? 5.145 -9.844 -1.26 1 97.75 242 VAL A N 1
ATOM 1813 C CA . VAL A 1 242 ? 5.695 -9.539 0.058 1 97.75 242 VAL A CA 1
ATOM 1814 C C . VAL A 1 242 ? 5.641 -10.789 0.937 1 97.75 242 VAL A C 1
ATOM 1816 O O . VAL A 1 242 ? 6.531 -11.023 1.757 1 97.75 242 VAL A O 1
ATOM 1819 N N . GLN A 1 243 ? 4.625 -11.664 0.74 1 96 243 GLN A N 1
ATOM 1820 C CA . GLN A 1 243 ? 4.59 -12.938 1.463 1 96 243 GLN A CA 1
ATOM 1821 C C . GLN A 1 243 ? 5.773 -13.82 1.076 1 96 243 GLN A C 1
ATOM 1823 O O . GLN A 1 243 ? 6.355 -14.492 1.929 1 96 243 GLN A O 1
ATOM 1828 N N . ILE A 1 244 ? 6.086 -13.805 -0.182 1 97.94 244 ILE A N 1
ATOM 1829 C CA . ILE A 1 244 ? 7.238 -14.562 -0.659 1 97.94 244 ILE A CA 1
ATOM 1830 C C . ILE A 1 244 ? 8.516 -14.008 -0.041 1 97.94 244 ILE A C 1
ATOM 1832 O O . ILE A 1 244 ? 9.359 -14.766 0.446 1 97.94 244 ILE 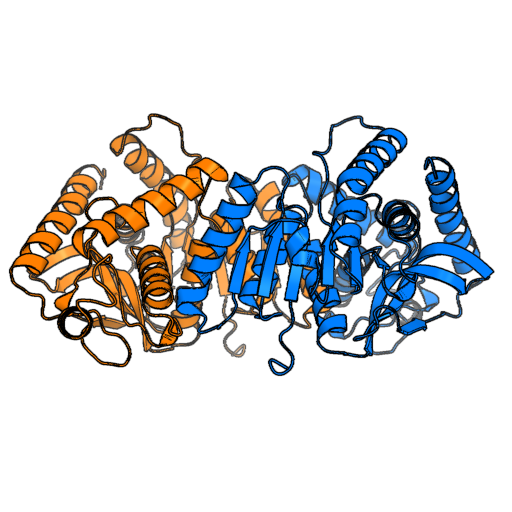A O 1
ATOM 1836 N N . ILE A 1 245 ? 8.641 -12.656 -0.023 1 98.44 245 ILE A N 1
ATOM 1837 C CA . ILE A 1 245 ? 9.805 -11.984 0.547 1 98.44 245 ILE A CA 1
ATOM 1838 C C . ILE A 1 245 ? 9.953 -12.367 2.02 1 98.44 245 ILE A C 1
ATOM 1840 O O . ILE A 1 245 ? 11.039 -12.727 2.471 1 98.44 245 ILE A O 1
ATOM 1844 N N . LYS A 1 246 ? 8.867 -12.336 2.752 1 97.31 246 LYS A N 1
ATOM 1845 C CA . LYS A 1 246 ? 8.883 -12.664 4.176 1 97.31 246 LYS A CA 1
ATOM 1846 C C . LYS A 1 246 ? 9.305 -14.117 4.398 1 97.31 246 LYS A C 1
ATOM 1848 O O . LYS A 1 246 ? 10.102 -14.406 5.293 1 97.31 246 LYS A O 1
ATOM 1853 N N . ALA A 1 247 ? 8.711 -15.008 3.57 1 97.12 247 ALA A N 1
ATOM 1854 C CA . ALA A 1 247 ? 9.047 -16.422 3.699 1 97.12 247 ALA A CA 1
ATOM 1855 C C . ALA A 1 247 ? 10.547 -16.641 3.568 1 97.12 247 ALA A C 1
ATOM 1857 O O . ALA A 1 247 ? 11.125 -17.469 4.285 1 97.12 247 ALA A O 1
ATOM 1858 N N . VAL A 1 248 ? 11.172 -15.898 2.715 1 98.12 248 VAL A N 1
ATOM 1859 C CA . VAL A 1 248 ? 12.594 -16.047 2.445 1 98.12 248 VAL A CA 1
ATOM 1860 C C . VAL A 1 248 ? 13.406 -15.367 3.547 1 98.12 248 VAL A C 1
ATOM 1862 O O . VAL A 1 248 ? 14.25 -15.992 4.188 1 98.12 248 VAL A O 1
ATOM 1865 N N . LEU A 1 249 ? 13.125 -14.102 3.814 1 97.62 249 LEU A N 1
ATOM 1866 C CA . LEU A 1 249 ? 13.93 -13.297 4.73 1 97.62 249 LEU A CA 1
ATOM 1867 C C . LEU A 1 249 ? 13.812 -13.82 6.156 1 97.62 249 LEU A C 1
ATOM 1869 O O . LEU A 1 249 ? 14.766 -13.734 6.934 1 97.62 249 LEU A O 1
ATOM 1873 N N . ARG A 1 250 ? 12.68 -14.406 6.473 1 96.5 250 ARG A N 1
ATOM 1874 C CA . ARG A 1 250 ? 12.453 -14.875 7.836 1 96.5 250 ARG A CA 1
ATOM 1875 C C . ARG A 1 250 ? 12.672 -16.375 7.949 1 96.5 250 ARG A C 1
ATOM 1877 O O . ARG A 1 250 ? 12.375 -16.984 8.984 1 96.5 250 ARG A O 1
ATOM 1884 N N . ASP A 1 251 ? 13.102 -16.953 6.938 1 96.94 251 ASP A N 1
ATOM 1885 C CA . ASP A 1 251 ? 13.453 -18.375 6.941 1 96.94 251 ASP A CA 1
ATOM 1886 C C . ASP A 1 251 ? 12.289 -19.219 7.441 1 96.94 251 ASP A C 1
ATOM 1888 O O . ASP A 1 251 ? 12.453 -20.031 8.352 1 96.94 251 ASP A O 1
ATOM 1892 N N . GLU A 1 252 ? 11.125 -19.094 6.812 1 95.75 252 GLU A N 1
ATOM 1893 C CA . GLU A 1 252 ? 9.867 -19.547 7.398 1 95.75 252 GLU A CA 1
ATOM 1894 C C . GLU A 1 252 ? 9.586 -21 7.02 1 95.75 252 GLU A C 1
ATOM 1896 O O . GLU A 1 252 ? 8.727 -21.656 7.621 1 95.75 252 GLU A O 1
ATOM 1901 N N . ASN A 1 253 ? 10.258 -21.578 6.074 1 97.44 253 ASN A N 1
ATOM 1902 C CA . ASN A 1 253 ? 9.891 -22.875 5.512 1 97.44 253 ASN A CA 1
ATOM 1903 C C . ASN A 1 253 ? 8.406 -22.938 5.16 1 97.44 253 ASN A C 1
ATOM 1905 O O . ASN A 1 253 ? 7.719 -23.891 5.512 1 97.44 253 ASN A O 1
ATOM 1909 N N . LYS A 1 254 ? 7.953 -21.922 4.465 1 95.75 254 LYS A N 1
ATOM 1910 C CA . LYS A 1 254 ? 6.547 -21.781 4.098 1 95.75 254 LYS A CA 1
ATOM 1911 C C . LYS A 1 254 ? 6.285 -22.359 2.711 1 95.75 254 LYS A C 1
ATOM 1913 O O . LYS A 1 254 ? 7.086 -22.172 1.793 1 95.75 254 LYS A O 1
ATOM 1918 N N . VAL A 1 255 ? 5.188 -23.109 2.6 1 96.19 255 VAL A N 1
ATOM 1919 C CA . VAL A 1 255 ? 4.805 -23.641 1.3 1 96.19 255 VAL A CA 1
ATOM 1920 C C . VAL A 1 255 ? 3.979 -22.609 0.537 1 96.19 255 VAL A C 1
ATOM 1922 O O . VAL A 1 255 ? 2.914 -22.188 1.001 1 96.19 255 VAL A O 1
ATOM 1925 N N . ILE A 1 256 ? 4.426 -22.141 -0.606 1 96.56 256 ILE A N 1
ATOM 1926 C CA . ILE A 1 256 ? 3.75 -21.188 -1.466 1 96.56 256 ILE A CA 1
ATOM 1927 C C . ILE A 1 256 ? 3.789 -21.656 -2.914 1 96.56 256 ILE A C 1
ATOM 1929 O O . ILE A 1 256 ? 4.812 -22.172 -3.377 1 96.56 256 ILE A O 1
ATOM 1933 N N . PRO A 1 257 ? 2.652 -21.656 -3.559 1 97.38 257 PRO A N 1
ATOM 1934 C CA . PRO A 1 257 ? 2.715 -21.969 -4.988 1 97.38 257 PRO A CA 1
ATOM 1935 C C . PRO A 1 257 ? 3.418 -20.875 -5.793 1 97.38 257 PRO A C 1
ATOM 1937 O O . PRO A 1 257 ? 2.898 -19.766 -5.918 1 97.38 257 PRO A O 1
ATOM 1940 N N . VAL A 1 258 ? 4.578 -21.125 -6.309 1 98.56 258 VAL A N 1
ATOM 1941 C CA . VAL A 1 258 ? 5.391 -20.172 -7.059 1 98.56 258 VAL A CA 1
ATOM 1942 C C . VAL A 1 258 ? 5.945 -20.844 -8.312 1 98.56 258 VAL A C 1
ATOM 1944 O O . VAL A 1 258 ? 5.852 -22.062 -8.469 1 98.56 258 VAL A O 1
ATOM 1947 N N . SER A 1 259 ? 6.41 -20.031 -9.227 1 98.75 259 SER A N 1
ATOM 1948 C CA . SER A 1 259 ? 7.074 -20.562 -10.414 1 98.75 259 SER A CA 1
ATOM 1949 C C . SER A 1 259 ? 8.523 -20.922 -10.117 1 98.75 259 SER A C 1
ATOM 1951 O O . SER A 1 259 ? 9.336 -20.062 -9.789 1 98.75 259 SER A O 1
ATOM 1953 N N . VAL A 1 260 ? 8.812 -22.203 -10.227 1 98.75 260 VAL A N 1
ATOM 1954 C CA . VAL A 1 260 ? 10.141 -22.703 -9.867 1 98.75 260 VAL A CA 1
ATOM 1955 C C . VAL A 1 260 ? 10.609 -23.703 -10.914 1 98.75 260 VAL A C 1
ATOM 1957 O O . VAL A 1 260 ? 9.805 -24.219 -11.695 1 98.75 260 VAL A O 1
ATOM 1960 N N . MET A 1 261 ? 11.891 -23.969 -10.891 1 98.62 261 MET A N 1
ATOM 1961 C CA . MET A 1 261 ? 12.484 -24.922 -11.82 1 98.62 261 MET A CA 1
ATOM 1962 C C . MET A 1 261 ? 12.109 -26.359 -11.445 1 98.62 261 MET A C 1
ATOM 1964 O O . MET A 1 261 ? 12.281 -26.766 -10.297 1 98.62 261 MET A O 1
ATOM 1968 N N . LEU A 1 262 ? 11.531 -27.062 -12.391 1 98.06 262 LEU A N 1
ATOM 1969 C CA . LEU A 1 262 ? 11.312 -28.5 -12.227 1 98.06 262 LEU A CA 1
ATOM 1970 C C . LEU A 1 262 ? 12.531 -29.281 -12.68 1 98.06 262 LEU A C 1
ATOM 1972 O O . LEU A 1 262 ? 13.062 -29.047 -13.766 1 98.06 262 LEU A O 1
ATOM 1976 N N . ASN A 1 263 ? 13.016 -30.078 -11.883 1 94.5 263 ASN A N 1
ATOM 1977 C CA . ASN A 1 263 ? 14.172 -30.922 -12.18 1 94.5 263 ASN A CA 1
ATOM 1978 C C . ASN A 1 263 ? 13.891 -32.375 -11.906 1 94.5 263 ASN A C 1
ATOM 1980 O O . ASN A 1 263 ? 14.641 -33.062 -11.188 1 94.5 263 ASN A O 1
ATOM 1984 N N . GLY A 1 264 ? 12.875 -32.906 -12.477 1 96.31 264 GLY A N 1
ATOM 1985 C CA . GLY A 1 264 ? 12.438 -34.312 -12.32 1 96.31 264 GLY A CA 1
ATOM 1986 C C . GLY A 1 264 ? 11.023 -34.438 -11.773 1 96.31 264 GLY A C 1
ATOM 1987 O O . GLY A 1 264 ? 10.344 -35.406 -12.023 1 96.31 264 GLY A O 1
ATOM 1988 N N . GLU A 1 265 ? 10.648 -33.438 -10.992 1 96.62 265 GLU A N 1
ATOM 1989 C CA . GLU A 1 265 ? 9.297 -33.438 -10.453 1 96.62 265 GLU A CA 1
ATOM 1990 C C . GLU A 1 265 ? 8.258 -33.469 -11.57 1 96.62 265 GLU A C 1
ATOM 1992 O O . GLU A 1 265 ? 8.422 -32.812 -12.602 1 96.62 265 GLU A O 1
ATOM 1997 N N . TYR A 1 266 ? 7.223 -34.344 -11.438 1 97.06 266 TYR A N 1
ATOM 1998 C CA . TYR A 1 266 ? 6.129 -34.531 -12.383 1 97.06 266 TYR A CA 1
ATOM 1999 C C . TYR A 1 266 ? 6.656 -35 -13.734 1 97.06 266 TYR A C 1
ATOM 2001 O O . TYR A 1 266 ? 6.004 -34.812 -14.766 1 97.06 266 TYR A O 1
ATOM 2009 N N . GLY A 1 267 ? 7.918 -35.469 -13.758 1 96.75 267 GLY A N 1
ATOM 2010 C CA . GLY A 1 267 ? 8.539 -35.969 -14.961 1 96.75 267 GLY A CA 1
ATOM 2011 C C . GLY A 1 267 ? 9.094 -34.875 -15.867 1 96.75 267 GLY A C 1
ATOM 2012 O O . GLY A 1 267 ? 9.32 -35.125 -17.047 1 96.75 267 GLY A O 1
ATOM 2013 N N . GLU A 1 268 ? 9.156 -33.75 -15.359 1 97.38 268 GLU A N 1
ATOM 2014 C CA . GLU A 1 268 ? 9.602 -32.594 -16.156 1 97.38 268 GLU A CA 1
ATOM 2015 C C . GLU A 1 268 ? 10.961 -32.094 -15.68 1 97.38 268 GLU A C 1
ATOM 2017 O O . GLU A 1 268 ? 11.32 -32.25 -14.508 1 97.38 268 GLU A O 1
ATOM 2022 N N . LYS A 1 269 ? 11.695 -31.516 -16.641 1 96.81 269 LYS A N 1
ATOM 2023 C CA . LYS A 1 269 ? 13.023 -30.984 -16.328 1 96.81 269 LYS A CA 1
ATOM 2024 C C . LYS A 1 269 ? 13.289 -29.688 -17.094 1 96.81 269 LYS A C 1
ATOM 2026 O O . LYS A 1 269 ? 12.797 -29.5 -18.219 1 96.81 269 LYS A O 1
ATOM 2031 N N . ASP A 1 270 ? 14.062 -28.828 -16.406 1 97.19 270 ASP A N 1
ATOM 2032 C CA . ASP A 1 270 ? 14.594 -27.625 -17.016 1 97.19 270 ASP A CA 1
ATOM 2033 C C . ASP A 1 270 ? 13.461 -26.719 -17.516 1 97.19 270 ASP A C 1
ATOM 2035 O O . ASP A 1 270 ? 13.484 -26.281 -18.672 1 97.19 270 ASP A O 1
ATOM 2039 N N . ILE A 1 271 ? 12.508 -26.531 -16.672 1 98.06 271 ILE A N 1
ATOM 2040 C CA . ILE A 1 271 ? 11.367 -25.688 -17.016 1 98.06 271 ILE A CA 1
ATOM 2041 C C . ILE A 1 271 ? 10.773 -25.078 -15.742 1 98.06 271 ILE A C 1
ATOM 2043 O O . ILE A 1 271 ? 10.703 -25.75 -14.703 1 98.06 271 ILE A O 1
ATOM 2047 N N . TYR A 1 272 ? 10.516 -23.781 -15.75 1 98.75 272 TYR A N 1
ATOM 2048 C CA . TYR A 1 272 ? 9.836 -23.125 -14.648 1 98.75 272 TYR A CA 1
ATOM 2049 C C . TYR A 1 272 ? 8.32 -23.281 -14.766 1 98.75 272 TYR A C 1
ATOM 2051 O O . TYR A 1 272 ? 7.754 -23.094 -15.844 1 98.75 272 TYR A O 1
ATOM 2059 N N . ALA A 1 273 ? 7.645 -23.656 -13.75 1 98.62 273 ALA A N 1
ATOM 2060 C CA . ALA A 1 273 ? 6.191 -23.781 -13.688 1 98.62 273 ALA A CA 1
ATOM 2061 C C . ALA A 1 273 ? 5.684 -23.578 -12.266 1 98.62 273 ALA A C 1
ATOM 2063 O O . ALA A 1 273 ? 6.438 -23.734 -11.305 1 98.62 273 ALA A O 1
ATOM 2064 N N . GLY A 1 274 ? 4.441 -23.109 -12.18 1 98.38 274 GLY A N 1
ATOM 2065 C CA . GLY A 1 274 ? 3.818 -22.906 -10.875 1 98.38 274 GLY A CA 1
ATOM 2066 C C . GLY A 1 274 ? 3.551 -24.219 -10.148 1 98.38 274 GLY A C 1
ATOM 2067 O O . GLY A 1 274 ? 2.787 -25.062 -10.633 1 98.38 274 GLY A O 1
ATOM 2068 N N . VAL A 1 275 ? 4.195 -24.469 -9.039 1 98.31 275 VAL A N 1
ATOM 2069 C CA . VAL A 1 275 ? 3.988 -25.625 -8.164 1 98.31 275 VAL A CA 1
ATOM 2070 C C . VAL A 1 275 ? 4.258 -25.219 -6.715 1 98.31 275 VAL A C 1
ATOM 2072 O O . VAL A 1 275 ? 4.941 -24.219 -6.457 1 98.31 275 VAL A O 1
ATOM 2075 N N . PRO A 1 276 ? 3.613 -25.906 -5.754 1 97.94 276 PRO A N 1
ATOM 2076 C CA . PRO A 1 276 ? 3.934 -25.578 -4.363 1 97.94 276 PRO A CA 1
ATOM 2077 C C . PRO A 1 276 ? 5.387 -25.875 -4.004 1 97.94 276 PRO A C 1
ATOM 2079 O O . PRO A 1 276 ? 5.914 -26.922 -4.363 1 97.94 276 PRO A O 1
ATOM 2082 N N . ALA A 1 277 ? 6.023 -24.922 -3.391 1 98.38 277 ALA A N 1
ATOM 2083 C CA . ALA A 1 277 ? 7.422 -25.062 -2.984 1 98.38 277 ALA A CA 1
ATOM 2084 C C . ALA A 1 277 ? 7.633 -24.547 -1.564 1 98.38 277 ALA A C 1
ATOM 2086 O O . ALA A 1 277 ? 6.949 -23.625 -1.128 1 98.38 277 ALA A O 1
ATOM 2087 N N . VAL A 1 278 ? 8.492 -25.141 -0.85 1 98.25 278 VAL A N 1
ATOM 2088 C CA . VAL A 1 278 ? 8.914 -24.672 0.463 1 98.25 278 VAL A CA 1
ATOM 2089 C C . VAL A 1 278 ? 9.961 -23.562 0.3 1 98.25 278 VAL A C 1
ATOM 2091 O O . VAL A 1 278 ? 11 -23.766 -0.328 1 98.25 278 VAL A O 1
ATOM 2094 N N . LEU A 1 279 ? 9.688 -22.391 0.798 1 98.44 279 LEU A N 1
ATOM 2095 C CA . LEU A 1 279 ? 10.57 -21.25 0.686 1 98.44 279 LEU A CA 1
ATOM 2096 C C . LEU A 1 279 ? 11.195 -20.906 2.035 1 98.44 279 LEU A C 1
ATOM 2098 O O . LEU A 1 279 ? 10.516 -20.938 3.062 1 98.44 279 LEU A O 1
ATOM 2102 N N . ASN A 1 280 ? 12.461 -20.625 2.074 1 97.94 280 ASN A N 1
ATOM 2103 C CA . ASN A 1 280 ? 13.18 -20.156 3.256 1 97.94 280 ASN A CA 1
ATOM 2104 C C . ASN A 1 280 ? 14.422 -19.359 2.879 1 97.94 280 ASN A C 1
ATOM 2106 O O . ASN A 1 280 ? 14.516 -18.828 1.769 1 97.94 280 ASN A O 1
ATOM 2110 N N . GLY A 1 281 ? 15.375 -19.172 3.764 1 97.06 281 GLY A N 1
ATOM 2111 C CA . GLY A 1 281 ? 16.516 -18.297 3.57 1 97.06 281 GLY A CA 1
ATOM 2112 C C . GLY A 1 281 ? 17.406 -18.719 2.416 1 97.06 281 GLY A C 1
ATOM 2113 O O . GLY A 1 281 ? 18.219 -17.938 1.934 1 97.06 281 GLY A O 1
ATOM 2114 N N . GLN A 1 282 ? 17.172 -19.891 1.854 1 96.88 282 GLN A N 1
ATOM 2115 C CA . GLN A 1 282 ? 17.953 -20.406 0.723 1 96.88 282 GLN A CA 1
ATOM 2116 C C . GLN A 1 282 ? 17.188 -20.219 -0.587 1 96.88 282 GLN A C 1
ATOM 2118 O O . GLN A 1 282 ? 17.688 -20.562 -1.658 1 96.88 282 GLN A O 1
ATOM 2123 N N . GLY A 1 283 ? 16.062 -19.625 -0.555 1 98.19 283 GLY A N 1
ATOM 2124 C CA . GLY A 1 283 ? 15.156 -19.578 -1.697 1 98.19 283 GLY A CA 1
ATOM 2125 C C . GLY A 1 283 ? 14.203 -20.766 -1.745 1 98.19 283 GLY A C 1
ATOM 2126 O O . GLY A 1 283 ? 13.453 -21 -0.795 1 98.19 283 GLY A O 1
ATOM 2127 N N . VAL A 1 284 ? 14.281 -21.5 -2.803 1 98.62 284 VAL A N 1
ATOM 2128 C CA . VAL A 1 284 ? 13.484 -22.719 -2.92 1 98.62 284 VAL A CA 1
ATOM 2129 C C . VAL A 1 284 ? 14.211 -23.875 -2.242 1 98.62 284 VAL A C 1
ATOM 2131 O O . VAL A 1 284 ? 15.211 -24.375 -2.76 1 98.62 284 VAL A O 1
ATOM 2134 N N . LYS A 1 285 ? 13.703 -24.297 -1.138 1 97.94 285 LYS A N 1
ATOM 2135 C CA . LYS A 1 285 ? 14.312 -25.406 -0.413 1 97.94 285 LYS A CA 1
ATOM 2136 C C . LYS A 1 285 ? 13.992 -26.734 -1.082 1 97.94 285 LYS A C 1
ATOM 2138 O O . LYS A 1 285 ? 14.883 -27.562 -1.276 1 97.94 285 LYS A O 1
ATOM 2143 N N . GLU A 1 286 ? 12.711 -26.906 -1.373 1 97.12 286 GLU A N 1
ATOM 2144 C CA . GLU A 1 286 ? 12.258 -28.125 -2.031 1 97.12 286 GLU A CA 1
ATOM 2145 C C . GLU A 1 286 ? 10.867 -27.938 -2.631 1 97.12 286 GLU A C 1
ATOM 2147 O O . GLU A 1 286 ? 10.133 -27.031 -2.238 1 97.12 286 GLU A O 1
ATOM 2152 N N . LEU A 1 287 ? 10.602 -28.766 -3.602 1 97.25 287 LEU A N 1
ATOM 2153 C CA . LEU A 1 287 ? 9.266 -28.781 -4.203 1 97.25 287 LEU A CA 1
ATOM 2154 C C . LEU A 1 287 ? 8.367 -29.797 -3.508 1 97.25 287 LEU A C 1
ATOM 2156 O O . LEU A 1 287 ? 8.828 -30.875 -3.109 1 97.25 287 LEU A O 1
ATOM 2160 N N . VAL A 1 288 ? 7.133 -29.406 -3.316 1 95.44 288 VAL A N 1
ATOM 2161 C CA . VAL A 1 288 ? 6.125 -30.328 -2.809 1 95.44 288 VAL A CA 1
ATOM 2162 C C . VAL A 1 288 ? 5.402 -31 -3.977 1 95.44 288 VAL A C 1
ATOM 2164 O O . VAL A 1 288 ? 4.48 -30.422 -4.559 1 95.44 288 VAL A O 1
ATOM 2167 N N . GLU A 1 289 ? 5.746 -32.188 -4.246 1 96.06 289 GLU A N 1
ATOM 2168 C CA . GLU A 1 289 ? 5.156 -32.906 -5.379 1 96.06 289 GLU A CA 1
ATOM 2169 C C . GLU A 1 289 ? 3.873 -33.594 -4.977 1 96.06 289 GLU A C 1
ATOM 2171 O O . GLU A 1 289 ? 3.9 -34.531 -4.148 1 96.06 289 GLU A O 1
ATOM 2176 N N . TYR A 1 290 ? 2.838 -33.188 -5.574 1 95.19 290 TYR A N 1
ATOM 2177 C CA . TYR A 1 290 ? 1.531 -33.75 -5.277 1 95.19 290 TYR A CA 1
ATOM 2178 C C . TYR A 1 290 ? 1.309 -35.031 -6.07 1 95.19 290 TYR A C 1
ATOM 2180 O O . TYR A 1 290 ? 1.854 -35.219 -7.164 1 95.19 290 TYR A O 1
ATOM 2188 N N . HIS A 1 291 ? 0.541 -35.969 -5.414 1 94.75 291 HIS A N 1
ATOM 2189 C CA . HIS A 1 291 ? -0.002 -37.094 -6.172 1 94.75 291 HIS A CA 1
ATOM 2190 C C . HIS A 1 291 ? -1.277 -36.688 -6.906 1 94.75 291 HIS A C 1
ATOM 2192 O O . HIS A 1 291 ? -2.375 -36.781 -6.355 1 94.75 291 HIS A O 1
ATOM 2198 N N . LEU A 1 292 ? -1.088 -36.344 -8.133 1 96.56 292 LEU A N 1
ATOM 2199 C CA . LEU A 1 292 ? -2.199 -35.875 -8.953 1 96.56 292 LEU A CA 1
ATOM 2200 C C . LEU A 1 292 ? -2.93 -37.062 -9.602 1 96.56 292 LEU A C 1
ATOM 2202 O O . LEU A 1 292 ? -2.332 -38.094 -9.852 1 96.56 292 LEU A O 1
ATOM 2206 N N . SER A 1 293 ? -4.207 -36.875 -9.836 1 95.69 293 SER A N 1
ATOM 2207 C CA . SER A 1 293 ? -4.922 -37.844 -10.656 1 95.69 293 SER A CA 1
ATOM 2208 C C . SER A 1 293 ? -4.383 -37.875 -12.086 1 95.69 293 SER A C 1
ATOM 2210 O O . SER A 1 293 ? -3.672 -36.938 -12.5 1 95.69 293 SER A O 1
ATOM 2212 N N . ASP A 1 294 ? -4.699 -38.906 -12.812 1 96.62 294 ASP A N 1
ATOM 2213 C CA . ASP A 1 294 ? -4.223 -39.031 -14.188 1 96.62 294 ASP A CA 1
ATOM 2214 C C . ASP A 1 294 ? -4.684 -37.844 -15.031 1 96.62 294 ASP A C 1
ATOM 2216 O O . ASP A 1 294 ? -3.904 -37.312 -15.82 1 96.62 294 ASP A O 1
ATOM 2220 N N . ASP A 1 295 ? -5.895 -37.469 -14.867 1 96.75 295 ASP A N 1
ATOM 2221 C CA . ASP A 1 295 ? -6.441 -36.375 -15.633 1 96.75 295 ASP A CA 1
ATOM 2222 C C . ASP A 1 295 ? -5.727 -35.062 -15.281 1 96.75 295 ASP A C 1
ATOM 2224 O O . ASP A 1 295 ? -5.422 -34.25 -16.172 1 96.75 295 ASP A O 1
ATOM 2228 N N . GLU A 1 296 ? -5.488 -34.844 -14.023 1 96.81 296 GLU A N 1
ATOM 2229 C CA . GLU A 1 296 ? -4.789 -33.625 -13.57 1 96.81 296 GLU A CA 1
ATOM 2230 C C . GLU A 1 296 ? -3.357 -33.594 -14.102 1 96.81 296 GLU A C 1
ATOM 2232 O O . GLU A 1 296 ? -2.85 -32.531 -14.461 1 96.81 296 GLU A O 1
ATOM 2237 N N . MET A 1 297 ? -2.744 -34.812 -14.125 1 97.81 297 MET A N 1
ATOM 2238 C CA . MET A 1 297 ? -1.381 -34.875 -14.641 1 97.81 297 MET A CA 1
ATOM 2239 C C . MET A 1 297 ? -1.338 -34.531 -16.125 1 97.81 297 MET A C 1
ATOM 2241 O O . MET A 1 297 ? -0.431 -33.844 -16.578 1 97.81 297 MET A O 1
ATOM 2245 N N . ILE A 1 298 ? -2.297 -35 -16.859 1 98 298 ILE A N 1
ATOM 2246 C CA . ILE A 1 298 ? -2.391 -34.719 -18.297 1 98 298 ILE A CA 1
ATOM 2247 C C . ILE A 1 298 ? -2.555 -33.219 -18.484 1 98 298 ILE A C 1
ATOM 2249 O O . ILE A 1 298 ? -1.891 -32.625 -19.344 1 98 298 ILE A O 1
ATOM 2253 N N . GLU A 1 299 ? -3.412 -32.594 -17.688 1 97.31 299 GLU A N 1
ATOM 2254 C CA . GLU A 1 299 ? -3.645 -31.156 -17.781 1 97.31 299 GLU A CA 1
ATOM 2255 C C . GLU A 1 299 ? -2.385 -30.359 -17.422 1 97.31 299 GLU A C 1
ATOM 2257 O O . GLU A 1 299 ? -2.064 -29.375 -18.078 1 97.31 299 GLU A O 1
ATOM 2262 N N . LEU A 1 300 ? -1.726 -30.781 -16.359 1 98.12 300 LEU A N 1
ATOM 2263 C CA . LEU A 1 300 ? -0.499 -30.109 -15.945 1 98.12 300 LEU A CA 1
ATOM 2264 C C . LEU A 1 300 ? 0.555 -30.172 -17.047 1 98.12 300 LEU A C 1
ATOM 2266 O O . LEU A 1 300 ? 1.221 -29.172 -17.328 1 98.12 300 LEU A O 1
ATOM 2270 N N . LYS A 1 301 ? 0.701 -31.359 -17.641 1 98.06 301 LYS A N 1
ATOM 2271 C CA . LYS A 1 301 ? 1.671 -31.531 -18.719 1 98.06 301 LYS A CA 1
ATOM 2272 C C . LYS A 1 301 ? 1.349 -30.625 -19.906 1 98.06 301 LYS A C 1
ATOM 2274 O O . LYS A 1 301 ? 2.25 -30.031 -20.5 1 98.06 301 LYS A O 1
ATOM 2279 N N . LYS A 1 302 ? 0.101 -30.531 -20.25 1 98.06 302 LYS A N 1
ATOM 2280 C CA . LYS A 1 302 ? -0.317 -29.609 -21.312 1 98.06 302 LYS A CA 1
ATOM 2281 C C . LYS A 1 302 ? 0.06 -28.172 -20.969 1 98.06 302 LYS A C 1
ATOM 2283 O O . LYS A 1 302 ? 0.507 -27.422 -21.844 1 98.06 302 LYS A O 1
ATOM 2288 N N . SER A 1 303 ? -0.201 -27.797 -19.734 1 97.75 303 SER A N 1
ATOM 2289 C CA . SER A 1 303 ? 0.139 -26.453 -19.266 1 97.75 303 SER A CA 1
ATOM 2290 C C . SER A 1 303 ? 1.641 -26.203 -19.359 1 97.75 303 SER A C 1
ATOM 2292 O O . SER A 1 303 ? 2.07 -25.125 -19.812 1 97.75 303 SER A O 1
ATOM 2294 N N . ILE A 1 304 ? 2.432 -27.156 -18.969 1 98.12 304 ILE A N 1
ATOM 2295 C CA . ILE A 1 304 ? 3.887 -27.047 -19 1 98.12 304 ILE A CA 1
ATOM 2296 C C . ILE A 1 304 ? 4.371 -26.969 -20.438 1 98.12 304 ILE A C 1
ATOM 2298 O O . ILE A 1 304 ? 5.324 -26.25 -20.75 1 98.12 304 ILE A O 1
ATOM 2302 N N . ASP A 1 305 ? 3.713 -27.672 -21.344 1 97.81 305 ASP A N 1
ATOM 2303 C CA . ASP A 1 305 ? 4.066 -27.625 -22.766 1 97.81 305 ASP A CA 1
ATOM 2304 C C . ASP A 1 305 ? 3.861 -26.219 -23.344 1 97.81 305 ASP A C 1
ATOM 2306 O O . ASP A 1 305 ? 4.625 -25.781 -24.203 1 97.81 305 ASP A O 1
ATOM 2310 N N . VAL A 1 306 ? 2.83 -25.562 -22.875 1 96.5 306 VAL A N 1
ATOM 2311 C CA . VAL A 1 306 ? 2.598 -24.188 -23.312 1 96.5 306 VAL A CA 1
ATOM 2312 C C . VAL A 1 306 ? 3.793 -23.328 -22.922 1 96.5 306 VAL A C 1
ATOM 2314 O O . VAL A 1 306 ? 4.266 -22.516 -23.719 1 96.5 306 VAL A O 1
ATOM 2317 N N . ILE A 1 307 ? 4.293 -23.469 -21.688 1 97.31 307 ILE A N 1
ATOM 2318 C CA . ILE A 1 307 ? 5.453 -22.719 -21.219 1 97.31 307 ILE A CA 1
ATOM 2319 C C . ILE A 1 307 ? 6.672 -23.078 -22.078 1 97.31 307 ILE A C 1
ATOM 2321 O O . ILE A 1 307 ? 7.434 -22.188 -22.469 1 97.31 307 ILE A O 1
ATOM 2325 N N . ARG A 1 308 ? 6.82 -24.391 -22.328 1 96.62 308 ARG A N 1
ATOM 2326 C CA . ARG A 1 308 ? 7.945 -24.875 -23.109 1 96.62 308 ARG A CA 1
ATOM 2327 C C . ARG A 1 308 ? 7.953 -24.234 -24.5 1 96.62 308 ARG A C 1
ATOM 2329 O O . ARG A 1 308 ? 9.008 -23.828 -25 1 96.62 308 ARG A O 1
ATOM 2336 N N . ASP A 1 309 ? 6.828 -24.156 -25.125 1 95.56 309 ASP A N 1
ATOM 2337 C CA . ASP A 1 309 ? 6.699 -23.516 -26.422 1 95.56 309 ASP A CA 1
ATOM 2338 C C . ASP A 1 309 ? 7.113 -22.047 -26.375 1 95.56 309 ASP A C 1
ATOM 2340 O O . ASP A 1 309 ? 7.766 -21.547 -27.281 1 95.56 309 ASP A O 1
ATOM 2344 N N . CYS A 1 310 ? 6.73 -21.406 -25.312 1 94.62 310 CYS A N 1
ATOM 2345 C CA . CYS A 1 310 ? 7.086 -20 -25.141 1 94.62 310 CYS A CA 1
ATOM 2346 C C . CYS A 1 310 ? 8.586 -19.844 -24.906 1 94.62 310 CYS A C 1
ATOM 2348 O O . CYS A 1 310 ? 9.195 -18.891 -25.391 1 94.62 310 CYS A O 1
ATOM 2350 N N . ASN A 1 311 ? 9.141 -20.766 -24.109 1 95.56 311 ASN A N 1
ATOM 2351 C CA . ASN A 1 311 ? 10.586 -20.734 -23.875 1 95.56 311 ASN A CA 1
ATOM 2352 C C . ASN A 1 311 ? 11.359 -20.812 -25.188 1 95.56 311 ASN A C 1
ATOM 2354 O O . ASN A 1 311 ? 12.453 -20.25 -25.312 1 95.56 311 ASN A O 1
ATOM 2358 N N . GLY A 1 312 ? 10.836 -21.578 -26.125 1 93.06 312 GLY A N 1
ATOM 2359 C CA . GLY A 1 312 ? 11.477 -21.734 -27.422 1 93.06 312 GLY A CA 1
ATOM 2360 C C . GLY A 1 312 ? 11.625 -20.422 -28.188 1 93.06 312 GLY A C 1
ATOM 2361 O O . GLY A 1 312 ? 12.438 -20.328 -29.094 1 93.06 312 GLY A O 1
ATOM 2362 N N . LYS A 1 313 ? 10.859 -19.469 -27.766 1 89.94 313 LYS A N 1
ATOM 2363 C CA . LYS A 1 313 ? 10.875 -18.172 -28.438 1 89.94 313 LYS A CA 1
ATOM 2364 C C . LYS A 1 313 ? 11.961 -17.266 -27.859 1 89.94 313 LYS A C 1
ATOM 2366 O O . LYS A 1 313 ? 12.234 -16.188 -28.391 1 89.94 313 LYS A O 1
ATOM 2371 N N . LEU A 1 314 ? 12.492 -17.609 -26.766 1 91.81 314 LEU A N 1
ATOM 2372 C CA . LEU A 1 314 ? 13.57 -16.859 -26.141 1 91.81 314 LEU A CA 1
ATOM 2373 C C . LEU A 1 314 ? 14.875 -17.031 -26.906 1 91.81 314 LEU A C 1
ATOM 2375 O O . LEU A 1 314 ? 15.172 -18.125 -27.391 1 91.81 314 LEU A O 1
ATOM 2379 N N . LYS A 1 315 ? 15.555 -15.961 -27.219 1 83.19 315 LYS A N 1
ATOM 2380 C CA . LYS A 1 315 ? 16.891 -16.031 -27.797 1 83.19 315 LYS A CA 1
ATOM 2381 C C . LYS A 1 315 ? 17.953 -16.266 -26.719 1 83.19 315 LYS A C 1
ATOM 2383 O O . LYS A 1 315 ? 18.344 -15.32 -26.016 1 83.19 315 LYS A O 1
ATOM 2388 N N . LEU A 1 316 ? 18.328 -17.562 -26.375 1 80.44 316 LEU A N 1
ATOM 2389 C CA . LEU A 1 316 ? 19.297 -17.906 -25.328 1 80.44 316 LEU A CA 1
ATOM 2390 C C . LEU A 1 316 ? 20.672 -18.156 -25.938 1 80.44 316 LEU A C 1
ATOM 2392 O O . LEU A 1 316 ? 20.781 -18.625 -27.062 1 80.44 316 LEU A O 1
ATOM 2396 N N . MET B 1 1 ? -25.406 -9.211 21.125 1 21.83 1 MET B N 1
ATOM 2397 C CA . MET B 1 1 ? -24.844 -7.898 20.812 1 21.83 1 MET B CA 1
ATOM 2398 C C . MET B 1 1 ? -23.578 -8.039 19.969 1 21.83 1 MET B C 1
ATOM 2400 O O . MET B 1 1 ? -22.641 -8.758 20.344 1 21.83 1 MET B O 1
ATOM 2404 N N . ALA B 1 2 ? -23.609 -8.18 18.641 1 35.31 2 ALA B N 1
ATOM 2405 C CA . ALA B 1 2 ? -22.453 -8.633 17.859 1 35.31 2 ALA B CA 1
ATOM 2406 C C . ALA B 1 2 ? -21.156 -8.031 18.406 1 35.31 2 ALA B C 1
ATOM 2408 O O . ALA B 1 2 ? -21.109 -6.848 18.75 1 35.31 2 ALA B O 1
ATOM 2409 N N . ILE B 1 3 ? -20.203 -8.5 19.109 1 45.38 3 ILE B N 1
ATOM 2410 C CA . ILE B 1 3 ? -18.891 -8.047 19.516 1 45.38 3 ILE B CA 1
ATOM 2411 C C . ILE B 1 3 ? -18.328 -7.074 18.484 1 45.38 3 ILE B C 1
ATOM 2413 O O . ILE B 1 3 ? -18.453 -7.297 17.281 1 45.38 3 ILE B O 1
ATOM 2417 N N . GLY B 1 4 ? -18.125 -5.691 18.812 1 58.16 4 GLY B N 1
ATOM 2418 C CA . GLY B 1 4 ? -18.047 -4.402 18.141 1 58.16 4 GLY B CA 1
ATOM 2419 C C . GLY B 1 4 ? -17.125 -4.41 16.938 1 58.16 4 GLY B C 1
ATOM 2420 O O . GLY B 1 4 ? -15.906 -4.281 17.078 1 58.16 4 GLY B O 1
ATOM 2421 N N . ARG B 1 5 ? -17.703 -4.746 15.711 1 85.19 5 ARG B N 1
ATOM 2422 C CA . ARG B 1 5 ? -17.031 -4.777 14.414 1 85.19 5 ARG B CA 1
ATOM 2423 C C . ARG B 1 5 ? -16.797 -3.369 13.883 1 85.19 5 ARG B C 1
ATOM 2425 O O . ARG B 1 5 ? -17.719 -2.547 13.867 1 85.19 5 ARG B O 1
ATOM 2432 N N . SER B 1 6 ? -15.555 -3.035 13.758 1 95.12 6 SER B N 1
ATOM 2433 C CA . SER B 1 6 ? -15.211 -1.727 13.203 1 95.12 6 SER B CA 1
ATOM 2434 C C . SER B 1 6 ? -15.414 -1.69 11.695 1 95.12 6 SER B C 1
ATOM 2436 O O . SER B 1 6 ? -15.133 -2.668 11 1 95.12 6 SER B O 1
ATOM 2438 N N . LYS B 1 7 ? -16.094 -0.666 11.273 1 97.81 7 LYS B N 1
ATOM 2439 C CA . LYS B 1 7 ? -16.391 -0.49 9.852 1 97.81 7 LYS B CA 1
ATOM 2440 C C . LYS B 1 7 ? -15.859 0.845 9.336 1 97.81 7 LYS B C 1
ATOM 2442 O O . LYS B 1 7 ? -16.172 1.9 9.891 1 97.81 7 LYS B O 1
ATOM 2447 N N . VAL B 1 8 ? -14.977 0.815 8.258 1 98.81 8 VAL B N 1
ATOM 2448 C CA . VAL B 1 8 ? -14.414 2.002 7.621 1 98.81 8 VAL B CA 1
ATOM 2449 C C . VAL B 1 8 ? -14.898 2.098 6.18 1 98.81 8 VAL B C 1
ATOM 2451 O O . VAL B 1 8 ? -14.992 1.085 5.48 1 98.81 8 VAL B O 1
ATOM 2454 N N . VAL B 1 9 ? -15.289 3.268 5.754 1 98.88 9 VAL B N 1
ATOM 2455 C CA . VAL B 1 9 ? -15.648 3.537 4.367 1 98.88 9 VAL B CA 1
ATOM 2456 C C . VAL B 1 9 ? -14.648 4.516 3.754 1 98.88 9 VAL B C 1
ATOM 2458 O O . VAL B 1 9 ? -14.32 5.539 4.359 1 98.88 9 VAL B O 1
ATOM 2461 N N . VAL B 1 10 ? -14.109 4.203 2.639 1 98.88 10 VAL B N 1
ATOM 2462 C CA . VAL B 1 10 ? -13.258 5.109 1.877 1 98.88 10 VAL B CA 1
ATOM 2463 C C . VAL B 1 10 ? -14.008 5.613 0.646 1 98.88 10 VAL B C 1
ATOM 2465 O O . VAL B 1 10 ? -14.406 4.82 -0.21 1 98.88 10 VAL B O 1
ATOM 2468 N N . VAL B 1 11 ? -14.25 6.902 0.6 1 98.81 11 VAL B N 1
ATOM 2469 C CA . VAL B 1 11 ? -14.922 7.527 -0.536 1 98.81 11 VAL B CA 1
ATOM 2470 C C . VAL B 1 11 ? -13.883 8.164 -1.457 1 98.81 11 VAL B C 1
ATOM 2472 O O . VAL B 1 11 ? -13.188 9.109 -1.064 1 98.81 11 VAL B O 1
ATOM 2475 N N . GLY B 1 12 ? -13.844 7.766 -2.678 1 97.69 12 GLY B N 1
ATOM 2476 C CA . GLY B 1 12 ? -12.781 8.117 -3.607 1 97.69 12 GLY B CA 1
ATOM 2477 C C . GLY B 1 12 ? -11.656 7.098 -3.635 1 97.69 12 GLY B C 1
ATOM 2478 O O . GLY B 1 12 ? -10.906 6.973 -2.668 1 97.69 12 GLY B O 1
ATOM 2479 N N . THR B 1 13 ? -11.547 6.391 -4.746 1 96.88 13 THR B N 1
ATOM 2480 C CA . THR B 1 13 ? -10.547 5.328 -4.844 1 96.88 13 THR B CA 1
ATOM 2481 C C . THR B 1 13 ? -9.516 5.648 -5.926 1 96.88 13 THR B C 1
ATOM 2483 O O . THR B 1 13 ? -9.133 4.773 -6.703 1 96.88 13 THR B O 1
ATOM 2486 N N . GLY B 1 14 ? -9.164 6.996 -6.039 1 93.88 14 GLY B N 1
ATOM 2487 C CA . GLY B 1 14 ? -7.973 7.332 -6.797 1 93.88 14 GLY B CA 1
ATOM 2488 C C . GLY B 1 14 ? -6.703 6.773 -6.188 1 93.88 14 GLY B C 1
ATOM 2489 O O . GLY B 1 14 ? -6.746 5.812 -5.418 1 93.88 14 GLY B O 1
ATOM 2490 N N . ALA B 1 15 ? -5.582 7.34 -6.516 1 93.44 15 ALA B N 1
ATOM 2491 C CA . ALA B 1 15 ? -4.293 6.832 -6.055 1 93.44 15 ALA B CA 1
ATOM 2492 C C . ALA B 1 15 ? -4.215 6.844 -4.527 1 93.44 15 ALA B C 1
ATOM 2494 O O . ALA B 1 15 ? -3.824 5.848 -3.914 1 93.44 15 ALA B O 1
ATOM 2495 N N . VAL B 1 16 ? -4.668 7.953 -3.949 1 95.62 16 VAL B N 1
ATOM 2496 C CA . VAL B 1 16 ? -4.531 8.125 -2.506 1 95.62 16 VAL B CA 1
ATOM 2497 C C . VAL B 1 16 ? -5.531 7.219 -1.783 1 95.62 16 VAL B C 1
ATOM 2499 O O . VAL B 1 16 ? -5.152 6.469 -0.879 1 95.62 16 VAL B O 1
ATOM 2502 N N . GLY B 1 17 ? -6.824 7.254 -2.189 1 97.69 17 GLY B N 1
ATOM 2503 C CA . GLY B 1 17 ? -7.828 6.418 -1.551 1 97.69 17 GLY B CA 1
ATOM 2504 C C . GLY B 1 17 ? -7.52 4.938 -1.647 1 97.69 17 GLY B C 1
ATOM 2505 O O . GLY B 1 17 ? -7.719 4.191 -0.684 1 97.69 17 GLY B O 1
ATOM 2506 N N . ALA B 1 18 ? -7.023 4.516 -2.773 1 97.62 18 ALA B N 1
ATOM 2507 C CA . ALA B 1 18 ? -6.656 3.117 -2.971 1 97.62 18 ALA B CA 1
ATOM 2508 C C . ALA B 1 18 ? -5.488 2.725 -2.07 1 97.62 18 ALA B C 1
ATOM 2510 O O . ALA B 1 18 ? -5.473 1.627 -1.508 1 97.62 18 ALA B O 1
ATOM 2511 N N . ALA B 1 19 ? -4.492 3.625 -1.982 1 97.44 19 ALA B N 1
ATOM 2512 C CA . ALA B 1 19 ? -3.348 3.355 -1.117 1 97.44 19 ALA B CA 1
ATOM 2513 C C . ALA B 1 19 ? -3.77 3.285 0.347 1 97.44 19 ALA B C 1
ATOM 2515 O O . ALA B 1 19 ? -3.271 2.449 1.104 1 97.44 19 ALA B O 1
ATOM 2516 N N . VAL B 1 20 ? -4.699 4.141 0.788 1 98.31 20 VAL B N 1
ATOM 2517 C CA . VAL B 1 20 ? -5.242 4.094 2.143 1 98.31 20 VAL B CA 1
ATOM 2518 C C . VAL B 1 20 ? -5.906 2.742 2.389 1 98.31 20 VAL B C 1
ATOM 2520 O O . VAL B 1 20 ? -5.645 2.092 3.404 1 98.31 20 VAL B O 1
ATOM 2523 N N . ALA B 1 21 ? -6.73 2.34 1.416 1 98.44 21 ALA B N 1
ATOM 2524 C CA . ALA B 1 21 ? -7.434 1.063 1.53 1 98.44 21 ALA B CA 1
ATOM 2525 C C . ALA B 1 21 ? -6.445 -0.098 1.617 1 98.44 21 ALA B C 1
ATOM 2527 O O . ALA B 1 21 ? -6.621 -1.011 2.428 1 98.44 21 ALA B O 1
ATOM 2528 N N . PHE B 1 22 ? -5.434 -0.049 0.797 1 97.62 22 PHE B N 1
ATOM 2529 C CA . PHE B 1 22 ? -4.418 -1.094 0.792 1 97.62 22 PHE B CA 1
ATOM 2530 C C . PHE B 1 22 ? -3.719 -1.176 2.145 1 97.62 22 PHE B C 1
ATOM 2532 O O . PHE B 1 22 ? -3.549 -2.266 2.695 1 97.62 22 PHE B O 1
ATOM 2539 N N . ASP B 1 23 ? -3.291 -0.025 2.658 1 96.75 23 ASP B N 1
ATOM 2540 C CA . ASP B 1 23 ? -2.633 0.022 3.961 1 96.75 23 ASP B CA 1
ATOM 2541 C C . ASP B 1 23 ? -3.557 -0.493 5.062 1 96.75 23 ASP B C 1
ATOM 2543 O O . ASP B 1 23 ? -3.127 -1.241 5.941 1 96.75 23 ASP B O 1
ATOM 2547 N N . ILE B 1 24 ? -4.863 -0.173 5.031 1 97.25 24 ILE B N 1
ATOM 2548 C CA . ILE B 1 24 ? -5.855 -0.646 5.992 1 97.25 24 ILE B CA 1
ATOM 2549 C C . ILE B 1 24 ? -5.906 -2.172 5.973 1 97.25 24 ILE B C 1
ATOM 2551 O O . ILE B 1 24 ? -5.898 -2.814 7.027 1 97.25 24 ILE B O 1
ATOM 2555 N N . VAL B 1 25 ? -5.926 -2.723 4.766 1 95.75 25 VAL B N 1
ATOM 2556 C CA . VAL B 1 25 ? -6.074 -4.164 4.602 1 95.75 25 VAL B CA 1
ATOM 2557 C C . VAL B 1 25 ? -4.812 -4.871 5.094 1 95.75 25 VAL B C 1
ATOM 2559 O O . VAL B 1 25 ? -4.895 -5.832 5.863 1 95.75 25 VAL B O 1
ATOM 2562 N N . MET B 1 26 ? -3.66 -4.367 4.664 1 93.12 26 MET B N 1
ATOM 2563 C CA . MET B 1 26 ? -2.4 -5.031 4.984 1 93.12 26 MET B CA 1
ATOM 2564 C C . MET B 1 26 ? -2.119 -4.98 6.48 1 93.12 26 MET B C 1
ATOM 2566 O O . MET B 1 26 ? -1.475 -5.875 7.027 1 93.12 26 MET B O 1
ATOM 2570 N N . ASN B 1 27 ? -2.674 -4 7.168 1 91.75 27 ASN B N 1
ATOM 2571 C CA . ASN B 1 27 ? -2.418 -3.852 8.594 1 91.75 27 ASN B CA 1
ATOM 2572 C C . ASN B 1 27 ? -3.639 -4.234 9.43 1 91.75 27 ASN B C 1
ATOM 2574 O O . ASN B 1 27 ? -3.666 -4.012 10.641 1 91.75 27 ASN B O 1
ATOM 2578 N N . HIS B 1 28 ? -4.691 -4.754 8.781 1 92.38 28 HIS B N 1
ATOM 2579 C CA . HIS B 1 28 ? -5.898 -5.234 9.438 1 92.38 28 HIS B CA 1
ATOM 2580 C C . HIS B 1 28 ? -6.441 -4.199 10.414 1 92.38 28 HIS B C 1
ATOM 2582 O O . HIS B 1 28 ? -6.672 -4.504 11.586 1 92.38 28 HIS B O 1
ATOM 2588 N N . VAL B 1 29 ? -6.676 -3.018 9.938 1 95 29 VAL B N 1
ATOM 2589 C CA . VAL B 1 29 ? -7.004 -1.861 10.766 1 95 29 VAL B CA 1
ATOM 2590 C C . VAL B 1 29 ? -8.469 -1.919 11.18 1 95 29 VAL B C 1
ATOM 2592 O O . VAL B 1 29 ? -8.844 -1.407 12.234 1 95 29 VAL B O 1
ATOM 2595 N N . CYS B 1 30 ? -9.344 -2.6 10.359 1 96.25 30 CYS B N 1
ATOM 2596 C CA . CYS B 1 30 ? -10.766 -2.695 10.641 1 96.25 30 CYS B CA 1
ATOM 2597 C C . CYS B 1 30 ? -11.32 -4.047 10.211 1 96.25 30 CYS B C 1
ATOM 2599 O O . CYS B 1 30 ? -10.594 -4.867 9.641 1 96.25 30 CYS B O 1
ATOM 2601 N N . ASP B 1 31 ? -12.57 -4.27 10.531 1 95.25 31 ASP B N 1
ATOM 2602 C CA . ASP B 1 31 ? -13.211 -5.539 10.203 1 95.25 31 ASP B CA 1
ATOM 2603 C C . ASP B 1 31 ? -13.906 -5.465 8.844 1 95.25 31 ASP B C 1
ATOM 2605 O O . ASP B 1 31 ? -13.891 -6.434 8.078 1 95.25 31 ASP B O 1
ATOM 2609 N N . ASP B 1 32 ? -14.531 -4.328 8.578 1 97 32 ASP B N 1
ATOM 2610 C CA . ASP B 1 32 ? -15.258 -4.098 7.332 1 97 32 ASP B CA 1
ATOM 2611 C C . ASP B 1 32 ? -14.742 -2.848 6.621 1 97 32 ASP B C 1
ATOM 2613 O O . ASP B 1 32 ? -14.664 -1.772 7.219 1 97 32 ASP B O 1
ATOM 2617 N N . LEU B 1 33 ? -14.359 -3.041 5.402 1 98.12 33 LEU B N 1
ATOM 2618 C CA . LEU B 1 33 ? -13.898 -1.936 4.57 1 98.12 33 LEU B CA 1
ATOM 2619 C C . LEU B 1 33 ? -14.766 -1.792 3.326 1 98.12 33 LEU B C 1
ATOM 2621 O O . LEU B 1 33 ? -14.898 -2.736 2.545 1 98.12 33 LEU B O 1
ATOM 2625 N N . ILE B 1 34 ? -15.398 -0.667 3.182 1 98.75 34 ILE B N 1
ATOM 2626 C CA . ILE B 1 34 ? -16.234 -0.385 2.021 1 98.75 34 ILE B CA 1
ATOM 2627 C C . ILE B 1 34 ? -15.594 0.707 1.171 1 98.75 34 ILE B C 1
ATOM 2629 O O . ILE B 1 34 ? -15.164 1.738 1.693 1 98.75 34 ILE B O 1
ATOM 2633 N N . LEU B 1 35 ? -15.469 0.425 -0.108 1 98.75 35 LEU B N 1
ATOM 2634 C CA . LEU B 1 35 ? -14.938 1.404 -1.049 1 98.75 35 LEU B CA 1
ATOM 2635 C C . LEU B 1 35 ? -16.047 1.993 -1.908 1 98.75 35 LEU B C 1
ATOM 2637 O O . LEU B 1 35 ? -16.828 1.254 -2.514 1 98.75 35 LEU B O 1
ATOM 2641 N N . ILE B 1 36 ? -16.141 3.299 -1.948 1 98.75 36 ILE B N 1
ATOM 2642 C CA . ILE B 1 36 ? -17.125 3.992 -2.768 1 98.75 36 ILE B CA 1
ATOM 2643 C C . ILE B 1 36 ? -16.422 4.922 -3.754 1 98.75 36 ILE B C 1
ATOM 2645 O O . ILE B 1 36 ? -15.469 5.621 -3.389 1 98.75 36 ILE B O 1
ATOM 2649 N N . ASP B 1 37 ? -16.781 4.902 -4.961 1 97.81 37 ASP B N 1
ATOM 2650 C CA . ASP B 1 37 ? -16.297 5.785 -6.02 1 97.81 37 ASP B CA 1
ATOM 2651 C C . ASP B 1 37 ? -17.406 6.09 -7.027 1 97.81 37 ASP B C 1
ATOM 2653 O O . ASP B 1 37 ? -18.312 5.285 -7.215 1 97.81 37 ASP B O 1
ATOM 2657 N N . ILE B 1 38 ? -17.344 7.309 -7.555 1 95.81 38 ILE B N 1
ATOM 2658 C CA . ILE B 1 38 ? -18.312 7.637 -8.602 1 95.81 38 ILE B CA 1
ATOM 2659 C C . ILE B 1 38 ? -18.156 6.664 -9.766 1 95.81 38 ILE B C 1
ATOM 2661 O O . ILE B 1 38 ? -19.125 6.332 -10.445 1 95.81 38 ILE B O 1
ATOM 2665 N N . ASN B 1 39 ? -16.938 6.297 -10.086 1 96 39 ASN B N 1
ATOM 2666 C CA . ASN B 1 39 ? -16.672 5.191 -11 1 96 39 ASN B CA 1
ATOM 2667 C C . ASN B 1 39 ? -16.828 3.84 -10.305 1 96 39 ASN B C 1
ATOM 2669 O O . ASN B 1 39 ? -15.852 3.285 -9.797 1 96 39 ASN B O 1
ATOM 2673 N N . LYS B 1 40 ? -17.969 3.229 -10.391 1 96.75 40 LYS B N 1
ATOM 2674 C CA . LYS B 1 40 ? -18.312 2.021 -9.648 1 96.75 40 LYS B CA 1
ATOM 2675 C C . LYS B 1 40 ? -17.438 0.846 -10.062 1 96.75 40 LYS B C 1
ATOM 2677 O O . LYS B 1 40 ? -17.094 0.003 -9.227 1 96.75 40 LYS B O 1
ATOM 2682 N N . GLU B 1 41 ? -17.094 0.775 -11.289 1 96.56 41 GLU B N 1
ATOM 2683 C CA . GLU B 1 41 ? -16.234 -0.298 -11.773 1 96.56 41 GLU B CA 1
ATOM 2684 C C . GLU B 1 41 ? -14.836 -0.207 -11.156 1 96.56 41 GLU B C 1
ATOM 2686 O O . GLU B 1 41 ? -14.219 -1.23 -10.859 1 96.56 41 GLU B O 1
ATOM 2691 N N . LYS B 1 42 ? -14.406 0.994 -10.977 1 96.06 42 LYS B N 1
ATOM 2692 C CA . LYS B 1 42 ? -13.102 1.201 -10.367 1 96.06 42 LYS B CA 1
ATOM 2693 C C . LYS B 1 42 ? -13.102 0.768 -8.906 1 96.06 42 LYS B C 1
ATOM 2695 O O . LYS B 1 42 ? -12.18 0.08 -8.453 1 96.06 42 LYS B O 1
ATOM 2700 N N . SER B 1 43 ? -14.109 1.216 -8.156 1 97.69 43 SER B N 1
ATOM 2701 C CA . SER B 1 43 ? -14.18 0.818 -6.754 1 97.69 43 SER B CA 1
ATOM 2702 C C . SER B 1 43 ? -14.344 -0.691 -6.613 1 97.69 43 SER B C 1
ATOM 2704 O O . SER B 1 43 ? -13.812 -1.298 -5.68 1 97.69 43 SER B O 1
ATOM 2706 N N . TRP B 1 44 ? -15.086 -1.315 -7.52 1 97.81 44 TRP B N 1
ATOM 2707 C CA . TRP B 1 44 ? -15.188 -2.77 -7.523 1 97.81 44 TRP B CA 1
ATOM 2708 C C . TRP B 1 44 ? -13.828 -3.416 -7.742 1 97.81 44 TRP B C 1
ATOM 2710 O O . TRP B 1 44 ? -13.445 -4.34 -7.02 1 97.81 44 TRP B O 1
ATOM 2720 N N . ALA B 1 45 ? -13.141 -2.936 -8.711 1 97.62 45 ALA B N 1
ATOM 2721 C CA . ALA B 1 45 ? -11.836 -3.5 -9.055 1 97.62 45 ALA B CA 1
ATOM 2722 C C . ALA B 1 45 ? -10.852 -3.365 -7.898 1 97.62 45 ALA B C 1
ATOM 2724 O O . ALA B 1 45 ? -10.133 -4.309 -7.578 1 97.62 45 ALA B O 1
ATOM 2725 N N . GLU B 1 46 ? -10.828 -2.166 -7.293 1 98 46 GLU B N 1
ATOM 2726 C CA . GLU B 1 46 ? -9.945 -1.948 -6.148 1 98 46 GLU B CA 1
ATOM 2727 C C . GLU B 1 46 ? -10.297 -2.883 -4.996 1 98 46 GLU B C 1
ATOM 2729 O O . GLU B 1 46 ? -9.414 -3.508 -4.406 1 98 46 GLU B O 1
ATOM 2734 N N . ALA B 1 47 ? -11.555 -3.012 -4.711 1 97.75 47 ALA B N 1
ATOM 2735 C CA . ALA B 1 47 ? -12 -3.863 -3.611 1 97.75 47 ALA B CA 1
ATOM 2736 C C . ALA B 1 47 ? -11.672 -5.328 -3.881 1 97.75 47 ALA B C 1
ATOM 2738 O O . ALA B 1 47 ? -11.18 -6.035 -2.998 1 97.75 47 ALA B O 1
ATOM 2739 N N . THR B 1 48 ? -11.961 -5.746 -5.059 1 96.19 48 THR B N 1
ATOM 2740 C CA . THR B 1 48 ? -11.727 -7.137 -5.434 1 96.19 48 THR B CA 1
ATOM 2741 C C . THR B 1 48 ? -10.234 -7.457 -5.418 1 96.19 48 THR B C 1
ATOM 2743 O O . THR B 1 48 ? -9.828 -8.516 -4.941 1 96.19 48 THR B O 1
ATOM 2746 N N . ASP B 1 49 ? -9.453 -6.594 -5.977 1 96.19 49 ASP B N 1
ATOM 2747 C CA . ASP B 1 49 ? -8.008 -6.75 -5.934 1 96.19 49 ASP B CA 1
ATOM 2748 C C . ASP B 1 49 ? -7.508 -6.855 -4.492 1 96.19 49 ASP B C 1
ATOM 2750 O O . ASP B 1 49 ? -6.641 -7.676 -4.191 1 96.19 49 ASP B O 1
ATOM 2754 N N . LEU B 1 50 ? -8.055 -6.047 -3.615 1 96.25 50 LEU B N 1
ATOM 2755 C CA . LEU B 1 50 ? -7.699 -6.074 -2.201 1 96.25 50 LEU B CA 1
ATOM 2756 C C . LEU B 1 50 ? -8.141 -7.383 -1.555 1 96.25 50 LEU B C 1
ATOM 2758 O O . LEU B 1 50 ? -7.449 -7.918 -0.686 1 96.25 50 LEU B O 1
ATOM 2762 N N . GLN B 1 51 ? -9.305 -7.898 -1.948 1 93.88 51 GLN B N 1
ATOM 2763 C CA . GLN B 1 51 ? -9.766 -9.18 -1.44 1 93.88 51 GLN B CA 1
ATOM 2764 C C . GLN B 1 51 ? -8.75 -10.281 -1.718 1 93.88 51 GLN B C 1
ATOM 2766 O O . GLN B 1 51 ? -8.531 -11.164 -0.88 1 93.88 51 GLN B O 1
ATOM 2771 N N . HIS B 1 52 ? -8.188 -10.164 -2.855 1 91.94 52 HIS B N 1
ATOM 2772 C CA . HIS B 1 52 ? -7.238 -11.188 -3.275 1 91.94 52 HIS B CA 1
ATOM 2773 C C . HIS B 1 52 ? -5.961 -11.125 -2.439 1 91.94 52 HIS B C 1
ATOM 2775 O O . HIS B 1 52 ? -5.199 -12.094 -2.395 1 91.94 52 HIS B O 1
ATOM 2781 N N . SER B 1 53 ? -5.707 -10.008 -1.789 1 90.62 53 SER B N 1
ATOM 2782 C CA . SER B 1 53 ? -4.562 -9.875 -0.896 1 90.62 53 SER B CA 1
ATOM 2783 C C . SER B 1 53 ? -4.805 -10.594 0.427 1 90.62 53 SER B C 1
ATOM 2785 O O . SER B 1 53 ? -3.863 -10.844 1.185 1 90.62 53 SER B O 1
ATOM 2787 N N . LEU B 1 54 ? -6.016 -10.938 0.752 1 87.44 54 LEU B N 1
ATOM 2788 C CA . LEU B 1 54 ? -6.398 -11.531 2.029 1 87.44 54 LEU B CA 1
ATOM 2789 C C . LEU B 1 54 ? -6.188 -13.039 2.018 1 87.44 54 LEU B C 1
ATOM 2791 O O . LEU B 1 54 ? -6.227 -13.688 3.068 1 87.44 54 LEU B O 1
ATOM 2795 N N . GLY B 1 55 ? -5.977 -13.594 0.895 1 78.38 55 GLY B N 1
ATOM 2796 C CA . GLY B 1 55 ? -5.785 -15.039 0.8 1 78.38 55 GLY B CA 1
ATOM 2797 C C . GLY B 1 55 ? -4.613 -15.539 1.626 1 78.38 55 GLY B C 1
ATOM 2798 O O . GLY B 1 55 ? -4.621 -16.672 2.094 1 78.38 55 GLY B O 1
ATOM 2799 N N . TYR B 1 56 ? -3.66 -14.625 1.863 1 73.12 56 TYR B N 1
ATOM 2800 C CA . TYR B 1 56 ? -2.467 -15.07 2.572 1 73.12 56 TYR B CA 1
ATOM 2801 C C . TYR B 1 56 ? -2.434 -14.516 3.99 1 73.12 56 TYR B C 1
ATOM 2803 O O . TYR B 1 56 ? -1.634 -14.953 4.82 1 73.12 56 TYR B O 1
ATOM 2811 N N . SER B 1 57 ? -3.199 -13.5 4.285 1 67.56 57 SER B N 1
ATOM 2812 C CA . SER B 1 57 ? -3.057 -12.758 5.531 1 67.56 57 SER B CA 1
ATOM 2813 C C . SER B 1 57 ? -3.812 -13.438 6.668 1 67.56 57 SER B C 1
ATOM 2815 O O . SER B 1 57 ? -3.525 -13.195 7.844 1 67.56 57 SER B O 1
ATOM 2817 N N . GLY B 1 58 ? -4.598 -14.422 6.41 1 65.62 58 GLY B N 1
ATOM 2818 C CA . GLY B 1 58 ? -5.387 -15.031 7.469 1 65.62 58 GLY B CA 1
ATOM 2819 C C . GLY B 1 58 ? -6.422 -14.094 8.062 1 65.62 58 GLY B C 1
ATOM 2820 O O . GLY B 1 58 ? -7.059 -14.414 9.062 1 65.62 58 GLY B O 1
ATOM 2821 N N . SER B 1 59 ? -6.504 -12.938 7.59 1 70.5 59 SER B N 1
ATOM 2822 C CA . SER B 1 59 ? -7.391 -11.945 8.18 1 70.5 59 SER B CA 1
ATOM 2823 C C . SER B 1 59 ? -8.836 -12.156 7.738 1 70.5 59 SER B C 1
ATOM 2825 O O . SER B 1 59 ? -9.086 -12.562 6.602 1 70.5 59 SER B O 1
ATOM 2827 N N . LYS B 1 60 ? -9.781 -11.938 8.648 1 79.94 60 LYS B N 1
ATOM 2828 C CA . LYS B 1 60 ? -11.219 -12.07 8.43 1 79.94 60 LYS B CA 1
ATOM 2829 C C . LYS B 1 60 ? -11.828 -10.75 7.977 1 79.94 60 LYS B C 1
ATOM 2831 O O . LYS B 1 60 ? -13.039 -10.547 8.109 1 79.94 60 LYS B O 1
ATOM 2836 N N . MET B 1 61 ? -11.055 -9.945 7.473 1 90 61 MET B N 1
ATOM 2837 C CA . MET B 1 61 ? -11.562 -8.648 7.039 1 90 61 MET B CA 1
ATOM 2838 C C . MET B 1 61 ? -12.492 -8.797 5.84 1 90 61 MET B C 1
ATOM 2840 O O . MET B 1 61 ? -12.227 -9.602 4.941 1 90 61 MET B O 1
ATOM 2844 N N . LYS B 1 62 ? -13.594 -8.07 5.863 1 93.44 62 LYS B N 1
ATOM 2845 C CA . LYS B 1 62 ? -14.492 -7.992 4.711 1 93.44 62 LYS B CA 1
ATOM 2846 C C . LYS B 1 62 ? -14.25 -6.711 3.92 1 93.44 62 LYS B C 1
ATOM 2848 O O . LYS B 1 62 ? -14.305 -5.609 4.473 1 93.44 62 LYS B O 1
ATOM 2853 N N . VAL B 1 63 ? -13.938 -6.875 2.668 1 96.12 63 VAL B N 1
ATOM 2854 C CA . VAL B 1 63 ? -13.688 -5.746 1.776 1 96.12 63 VAL B CA 1
ATOM 2855 C C . VAL B 1 63 ? -14.641 -5.809 0.585 1 96.12 63 VAL B C 1
ATOM 2857 O O . VAL B 1 63 ? -14.766 -6.848 -0.067 1 96.12 63 VAL B O 1
ATOM 2860 N N . LYS B 1 64 ? -15.305 -4.75 0.32 1 97.31 64 LYS B N 1
ATOM 2861 C CA . LYS B 1 64 ? -16.172 -4.707 -0.852 1 97.31 64 LYS B CA 1
ATOM 2862 C C . LYS B 1 64 ? -16.422 -3.273 -1.31 1 97.31 64 LYS B C 1
ATOM 2864 O O . LYS B 1 64 ? -16.125 -2.326 -0.576 1 97.31 64 LYS B O 1
ATOM 2869 N N . ASN B 1 65 ? -16.766 -3.104 -2.578 1 98.06 65 ASN B N 1
ATOM 2870 C CA . ASN B 1 65 ? -17.297 -1.819 -3.008 1 98.06 65 ASN B CA 1
ATOM 2871 C C . ASN B 1 65 ? -18.75 -1.636 -2.539 1 98.06 65 ASN B C 1
ATOM 2873 O O . ASN B 1 65 ? -19.422 -2.611 -2.207 1 98.06 65 ASN B O 1
ATOM 2877 N N . GLY B 1 66 ? -19.203 -0.393 -2.482 1 97.88 66 GLY B N 1
ATOM 2878 C CA . GLY B 1 66 ? -20.547 -0.155 -2.006 1 97.88 66 GLY B CA 1
ATOM 2879 C C . GLY B 1 66 ? -21.078 1.215 -2.381 1 97.88 66 GLY B C 1
ATOM 2880 O O . GLY B 1 66 ? -20.578 1.851 -3.309 1 97.88 66 GLY B O 1
ATOM 2881 N N . GLU B 1 67 ? -22.234 1.508 -1.765 1 98.06 67 GLU B N 1
ATOM 2882 C CA . GLU B 1 67 ? -22.922 2.781 -1.939 1 98.06 67 GLU B CA 1
ATOM 2883 C C . GLU B 1 67 ? -23.062 3.523 -0.612 1 98.06 67 GLU B C 1
ATOM 2885 O O . GLU B 1 67 ? -22.688 2.994 0.44 1 98.06 67 GLU B O 1
ATOM 2890 N N . TYR B 1 68 ? -23.562 4.711 -0.698 1 98.38 68 TYR B N 1
ATOM 2891 C CA . TYR B 1 68 ? -23.562 5.582 0.473 1 98.38 68 TYR B CA 1
ATOM 2892 C C . TYR B 1 68 ? -24.484 5.027 1.559 1 98.38 68 TYR B C 1
ATOM 2894 O O . TYR B 1 68 ? -24.328 5.348 2.738 1 98.38 68 TYR B O 1
ATOM 2902 N N . GLU B 1 69 ? -25.438 4.188 1.234 1 97.75 69 GLU B N 1
ATOM 2903 C CA . GLU B 1 69 ? -26.312 3.57 2.225 1 97.75 69 GLU B CA 1
ATOM 2904 C C . GLU B 1 69 ? -25.516 2.727 3.217 1 97.75 69 GLU B C 1
ATOM 2906 O O . GLU B 1 69 ? -25.938 2.543 4.363 1 97.75 69 GLU B O 1
ATOM 2911 N N . GLU B 1 70 ? -24.391 2.248 2.789 1 96.62 70 GLU B N 1
ATOM 2912 C CA . GLU B 1 70 ? -23.547 1.398 3.627 1 96.62 70 GLU B CA 1
ATOM 2913 C C . GLU B 1 70 ? -22.828 2.213 4.703 1 96.62 70 GLU B C 1
ATOM 2915 O O . GLU B 1 70 ? -22.219 1.649 5.609 1 96.62 70 GLU B O 1
ATOM 2920 N N . CYS B 1 71 ? -22.984 3.508 4.645 1 98.25 71 CYS B N 1
ATOM 2921 C CA . CYS B 1 71 ? -22.312 4.375 5.605 1 98.25 71 CYS B CA 1
ATOM 2922 C C . CYS B 1 71 ? -23.047 4.391 6.938 1 98.25 71 CYS B C 1
ATOM 2924 O O . CYS B 1 71 ? -22.5 4.844 7.945 1 98.25 71 CYS B O 1
ATOM 2926 N N . LYS B 1 72 ? -24.297 3.906 7.008 1 97.5 72 LYS B N 1
ATOM 2927 C CA . LYS B 1 72 ? -25.188 4.039 8.148 1 97.5 72 LYS B CA 1
ATOM 2928 C C . LYS B 1 72 ? -24.516 3.58 9.438 1 97.5 72 LYS B C 1
ATOM 2930 O O . LYS B 1 72 ? -24.656 4.219 10.484 1 97.5 72 LYS B O 1
ATOM 2935 N N . ASP B 1 73 ? -23.766 2.506 9.383 1 97.12 73 ASP B N 1
ATOM 2936 C CA . ASP B 1 73 ? -23.188 1.938 10.594 1 97.12 73 ASP B CA 1
ATOM 2937 C C . ASP B 1 73 ? -21.656 2.006 10.547 1 97.12 73 ASP B C 1
ATOM 2939 O O . ASP B 1 73 ? -20.969 1.241 11.227 1 97.12 73 ASP B O 1
ATOM 2943 N N . ALA B 1 74 ? -21.125 2.834 9.656 1 98.25 74 ALA B N 1
ATOM 2944 C CA . ALA B 1 74 ? -19.688 3.01 9.609 1 98.25 74 ALA B CA 1
ATOM 2945 C C . ALA B 1 74 ? -19.172 3.764 10.836 1 98.25 74 ALA B C 1
ATOM 2947 O O . ALA B 1 74 ? -19.844 4.676 11.328 1 98.25 74 ALA B O 1
ATOM 2948 N N . ASP B 1 75 ? -18.062 3.334 11.359 1 98.5 75 ASP B N 1
ATOM 2949 C CA . ASP B 1 75 ? -17.422 4.051 12.461 1 98.5 75 ASP B CA 1
ATOM 2950 C C . ASP B 1 75 ? -16.672 5.281 11.945 1 98.5 75 ASP B C 1
ATOM 2952 O O . ASP B 1 75 ? -16.609 6.305 12.633 1 98.5 75 ASP B O 1
ATOM 2956 N N . LEU B 1 76 ? -16.078 5.117 10.805 1 98.75 76 LEU B N 1
ATOM 2957 C CA . LEU B 1 76 ? -15.211 6.152 10.25 1 98.75 76 LEU B CA 1
ATOM 2958 C C . LEU B 1 76 ? -15.289 6.176 8.727 1 98.75 76 LEU B C 1
ATOM 2960 O O . LEU B 1 76 ? -15.328 5.121 8.086 1 98.75 76 LEU B O 1
ATOM 2964 N N . ILE B 1 77 ? -15.383 7.352 8.148 1 98.88 77 ILE B N 1
ATOM 2965 C CA . ILE B 1 77 ? -15.359 7.551 6.707 1 98.88 77 ILE B CA 1
ATOM 2966 C C . ILE B 1 77 ? -14.156 8.398 6.312 1 98.88 77 ILE B C 1
ATOM 2968 O O . ILE B 1 77 ? -13.883 9.43 6.93 1 98.88 77 ILE B O 1
ATOM 2972 N N . VAL B 1 78 ? -13.406 7.93 5.398 1 98.94 78 VAL B N 1
ATOM 2973 C CA . VAL B 1 78 ? -12.328 8.711 4.793 1 98.94 78 VAL B CA 1
ATOM 2974 C C . VAL B 1 78 ? -12.797 9.281 3.457 1 98.94 78 VAL B C 1
ATOM 2976 O O . VAL B 1 78 ? -13.266 8.547 2.588 1 98.94 78 VAL B O 1
ATOM 2979 N N . ILE B 1 79 ? -12.695 10.57 3.303 1 98.81 79 ILE B N 1
ATOM 2980 C CA . ILE B 1 79 ? -13.008 11.211 2.031 1 98.81 79 ILE B CA 1
ATOM 2981 C C . ILE B 1 79 ? -11.719 11.609 1.317 1 98.81 79 ILE B C 1
ATOM 2983 O O . ILE B 1 79 ? -11.016 12.523 1.756 1 98.81 79 ILE B O 1
ATOM 2987 N N . ALA B 1 80 ? -11.438 10.914 0.271 1 97.75 80 ALA B N 1
ATOM 2988 C CA . ALA B 1 80 ? -10.234 11.148 -0.515 1 97.75 80 ALA B CA 1
ATOM 2989 C C . ALA B 1 80 ? -10.578 11.508 -1.957 1 97.75 80 ALA B C 1
ATOM 2991 O O . ALA B 1 80 ? -9.711 11.492 -2.834 1 97.75 80 ALA B O 1
ATOM 2992 N N . ALA B 1 81 ? -11.789 11.852 -2.234 1 95.56 81 ALA B N 1
ATOM 2993 C CA . ALA B 1 81 ? -12.242 12.172 -3.584 1 95.56 81 ALA B CA 1
ATOM 2994 C C . ALA B 1 81 ? -11.703 13.523 -4.039 1 95.56 81 ALA B C 1
ATOM 2996 O O . ALA B 1 81 ? -11.82 14.516 -3.318 1 95.56 81 ALA B O 1
ATOM 2997 N N . ALA B 1 82 ? -11.023 13.555 -5.086 1 86.12 82 ALA B N 1
ATOM 2998 C CA . ALA B 1 82 ? -10.508 14.789 -5.676 1 86.12 82 ALA B CA 1
ATOM 2999 C C . ALA B 1 82 ? -10.508 14.711 -7.199 1 86.12 82 ALA B C 1
ATOM 3001 O O . ALA B 1 82 ? -10.547 13.617 -7.77 1 86.12 82 ALA B O 1
ATOM 3002 N N . LEU B 1 83 ? -10.672 15.789 -7.82 1 77.62 83 LEU B N 1
ATOM 3003 C CA . LEU B 1 83 ? -10.508 15.82 -9.266 1 77.62 83 LEU B CA 1
ATOM 3004 C C . LEU B 1 83 ? -9.031 15.922 -9.648 1 77.62 83 LEU B C 1
ATOM 3006 O O . LEU B 1 83 ? -8.203 16.344 -8.836 1 77.62 83 LEU B O 1
ATOM 3010 N N . LEU B 1 84 ? -8.711 15.453 -10.812 1 70.31 84 LEU B N 1
ATOM 3011 C CA . LEU B 1 84 ? -7.344 15.516 -11.328 1 70.31 84 LEU B CA 1
ATOM 3012 C C . LEU B 1 84 ? -6.844 16.953 -11.359 1 70.31 84 LEU B C 1
ATOM 3014 O O . LEU B 1 84 ? -7.602 17.875 -11.695 1 70.31 84 LEU B O 1
ATOM 3018 N N . TYR B 1 85 ? -5.641 17.062 -10.875 1 66.56 85 TYR B N 1
ATOM 3019 C CA . TYR B 1 85 ? -5.02 18.375 -10.922 1 66.56 85 TYR B CA 1
ATOM 3020 C C . TYR B 1 85 ? -4.832 18.828 -12.367 1 66.56 85 TYR B C 1
ATOM 3022 O O . TYR B 1 85 ? -4.383 18.062 -13.219 1 66.56 85 TYR B O 1
ATOM 3030 N N . ILE B 1 86 ? -5.367 20 -12.695 1 66.81 86 ILE B N 1
ATOM 3031 C CA . ILE B 1 86 ? -5.168 20.594 -14.008 1 66.81 86 ILE B CA 1
ATOM 3032 C C . ILE B 1 86 ? -4.141 21.719 -13.914 1 66.81 86 ILE B C 1
ATOM 3034 O O . ILE B 1 86 ? -4.281 22.625 -13.086 1 66.81 86 ILE B O 1
ATOM 3038 N N . THR B 1 87 ? -3.078 21.547 -14.688 1 71.81 87 THR B N 1
ATOM 3039 C CA . THR B 1 87 ? -2.027 22.547 -14.711 1 71.81 87 THR B CA 1
ATOM 3040 C C . THR B 1 87 ? -2.619 23.938 -14.938 1 71.81 87 THR B C 1
ATOM 3042 O O . THR B 1 87 ? -3.453 24.125 -15.828 1 71.81 87 THR B O 1
ATOM 3045 N N . GLY B 1 88 ? -2.324 24.922 -14.125 1 73.5 88 GLY B N 1
ATOM 3046 C CA . GLY B 1 88 ? -2.756 26.297 -14.305 1 73.5 88 GLY B CA 1
ATOM 3047 C C . GLY B 1 88 ? -3.99 26.641 -13.492 1 73.5 88 GLY B C 1
ATOM 3048 O O . GLY B 1 88 ? -4.438 27.797 -13.5 1 73.5 88 GLY B O 1
ATOM 3049 N N . GLN B 1 89 ? -4.484 25.688 -12.883 1 78.56 89 GLN B N 1
ATOM 3050 C CA . GLN B 1 89 ? -5.684 25.922 -12.086 1 78.56 89 GLN B CA 1
ATOM 3051 C C . GLN B 1 89 ? -5.398 26.859 -10.93 1 78.56 89 GLN B C 1
ATOM 3053 O O . GLN B 1 89 ? -4.355 26.766 -10.281 1 78.56 89 GLN B O 1
ATOM 3058 N N . THR B 1 90 ? -6.348 27.844 -10.766 1 79.5 90 THR B N 1
ATOM 3059 C CA . THR B 1 90 ? -6.207 28.781 -9.656 1 79.5 90 THR B CA 1
ATOM 3060 C C . THR B 1 90 ? -6.637 28.125 -8.344 1 79.5 90 THR B C 1
ATOM 3062 O O . THR B 1 90 ? -7.305 27.094 -8.344 1 79.5 90 THR B O 1
ATOM 3065 N N . ARG B 1 91 ? -6.25 28.766 -7.316 1 79 91 ARG B N 1
ATOM 3066 C CA . ARG B 1 91 ? -6.664 28.297 -5.996 1 79 91 ARG B CA 1
ATOM 3067 C C . ARG B 1 91 ? -8.18 28.297 -5.863 1 79 91 ARG B C 1
ATOM 3069 O O . ARG B 1 91 ? -8.766 27.375 -5.285 1 79 91 ARG B O 1
ATOM 3076 N N . LEU B 1 92 ? -8.75 29.328 -6.355 1 84.19 92 LEU B N 1
ATOM 3077 C CA . LEU B 1 92 ? -10.203 29.453 -6.309 1 84.19 92 LEU B CA 1
ATOM 3078 C C . LEU B 1 92 ? -10.859 28.312 -7.066 1 84.19 92 LEU B C 1
ATOM 3080 O O . LEU B 1 92 ? -11.844 27.734 -6.598 1 84.19 92 LEU B O 1
ATOM 3084 N N . ASP B 1 93 ? -10.375 28.047 -8.219 1 87.19 93 ASP B N 1
ATOM 3085 C CA . ASP B 1 93 ? -10.898 26.922 -9 1 87.19 93 ASP B CA 1
ATOM 3086 C C . ASP B 1 93 ? -10.828 25.625 -8.219 1 87.19 93 ASP B C 1
ATOM 3088 O O . ASP B 1 93 ? -11.758 24.812 -8.258 1 87.19 93 ASP B O 1
ATOM 3092 N N . MET B 1 94 ? -9.781 25.469 -7.562 1 87.94 94 MET B N 1
ATOM 3093 C CA . MET B 1 94 ? -9.586 24.25 -6.777 1 87.94 94 MET B CA 1
ATOM 3094 C C . MET B 1 94 ? -10.625 24.141 -5.668 1 87.94 94 MET B C 1
ATOM 3096 O O . MET B 1 94 ? -11.188 23.062 -5.445 1 87.94 94 MET B O 1
ATOM 3100 N N . ILE B 1 95 ? -10.891 25.234 -5 1 92.69 95 ILE B N 1
ATOM 3101 C CA . ILE B 1 95 ? -11.828 25.266 -3.885 1 92.69 95 ILE B CA 1
ATOM 3102 C C . ILE B 1 95 ? -13.242 24.984 -4.391 1 92.69 95 ILE B C 1
ATOM 3104 O O . ILE B 1 95 ? -13.969 24.188 -3.809 1 92.69 95 ILE B O 1
ATOM 3108 N N . GLU B 1 96 ? -13.633 25.594 -5.496 1 91.88 96 GLU B N 1
ATOM 3109 C CA . GLU B 1 96 ? -14.961 25.406 -6.055 1 91.88 96 GLU B CA 1
ATOM 3110 C C . GLU B 1 96 ? -15.188 23.969 -6.492 1 91.88 96 GLU B C 1
ATOM 3112 O O . GLU B 1 96 ? -16.25 23.391 -6.242 1 91.88 96 GLU B O 1
ATOM 3117 N N . LYS B 1 97 ? -14.234 23.484 -7.129 1 92 97 LYS B N 1
ATOM 3118 C CA . LYS B 1 97 ? -14.328 22.094 -7.586 1 92 97 LYS B CA 1
ATOM 3119 C C . LYS B 1 97 ? -14.43 21.125 -6.41 1 92 97 LYS B C 1
ATOM 3121 O O . LYS B 1 97 ? -15.273 20.234 -6.41 1 92 97 LYS B O 1
ATOM 3126 N N . ALA B 1 98 ? -13.555 21.328 -5.457 1 94.81 98 ALA B N 1
ATOM 3127 C CA . ALA B 1 98 ? -13.562 20.453 -4.281 1 94.81 98 ALA B CA 1
ATOM 3128 C C . ALA B 1 98 ? -14.875 20.578 -3.52 1 94.81 98 ALA B C 1
ATOM 3130 O O . ALA B 1 98 ? -15.43 19.578 -3.055 1 94.81 98 ALA B O 1
ATOM 3131 N N . ALA B 1 99 ? -15.367 21.766 -3.377 1 95.5 99 ALA B N 1
ATOM 3132 C CA . ALA B 1 99 ? -16.641 22 -2.709 1 95.5 99 ALA B CA 1
ATOM 3133 C C . ALA B 1 99 ? -17.781 21.281 -3.443 1 95.5 99 ALA B C 1
ATOM 3135 O O . ALA B 1 99 ? -18.656 20.688 -2.816 1 95.5 99 ALA B O 1
ATOM 3136 N N . GLY B 1 100 ? -17.766 21.406 -4.793 1 94.94 100 GLY B N 1
ATOM 3137 C CA . GLY B 1 100 ? -18.75 20.703 -5.594 1 94.94 100 GLY B CA 1
ATOM 3138 C C . GLY B 1 100 ? -18.75 19.203 -5.375 1 94.94 100 GLY B C 1
ATOM 3139 O O . GLY B 1 100 ? -19.812 18.578 -5.297 1 94.94 100 GLY B O 1
ATOM 3140 N N . ILE B 1 101 ? -17.609 18.672 -5.25 1 96.31 101 ILE B N 1
ATOM 3141 C CA . ILE B 1 101 ? -17.484 17.234 -5 1 96.31 101 ILE B CA 1
ATOM 3142 C C . ILE B 1 101 ? -18.078 16.891 -3.639 1 96.31 101 ILE B C 1
ATOM 3144 O O . ILE B 1 101 ? -18.781 15.891 -3.5 1 96.31 101 ILE B O 1
ATOM 3148 N N . MET B 1 102 ? -17.844 17.703 -2.656 1 97.81 102 MET B N 1
ATOM 3149 C CA . MET B 1 102 ? -18.344 17.453 -1.312 1 97.81 102 MET B CA 1
ATOM 3150 C C . MET B 1 102 ? -19.875 17.5 -1.293 1 97.81 102 MET B C 1
ATOM 3152 O O . MET B 1 102 ? -20.516 16.75 -0.547 1 97.81 102 MET B O 1
ATOM 3156 N N . GLU B 1 103 ? -20.438 18.359 -2.072 1 97.31 103 GLU B N 1
ATOM 3157 C CA . GLU B 1 103 ? -21.906 18.469 -2.148 1 97.31 103 GLU B CA 1
ATOM 3158 C C . GLU B 1 103 ? -22.516 17.172 -2.674 1 97.31 103 GLU B C 1
ATOM 3160 O O . GLU B 1 103 ? -23.656 16.844 -2.344 1 97.31 103 GLU B O 1
ATOM 3165 N N . GLY B 1 104 ? -21.734 16.516 -3.443 1 97.06 104 GLY B N 1
ATOM 3166 C CA . GLY B 1 104 ? -22.203 15.25 -3.986 1 97.06 104 GLY B CA 1
ATOM 3167 C C . GLY B 1 104 ? -21.938 14.07 -3.074 1 97.06 104 GLY B C 1
ATOM 3168 O O . GLY B 1 104 ? -22.484 12.984 -3.27 1 97.06 104 GLY B O 1
ATOM 3169 N N . ILE B 1 105 ? -21.172 14.211 -2.033 1 98.38 105 ILE B N 1
ATOM 3170 C CA . ILE B 1 105 ? -20.703 13.109 -1.21 1 98.38 105 ILE B CA 1
ATOM 3171 C C . ILE B 1 105 ? -21.328 13.203 0.185 1 98.38 105 ILE B C 1
ATOM 3173 O O . ILE B 1 105 ? -21.922 12.242 0.675 1 98.38 105 ILE B O 1
ATOM 3177 N N . VAL B 1 106 ? -21.281 14.359 0.827 1 98.69 106 VAL B N 1
ATOM 3178 C CA . VAL B 1 106 ? -21.562 14.5 2.252 1 98.69 106 VAL B CA 1
ATOM 3179 C C . VAL B 1 106 ? -23.062 14.336 2.502 1 98.69 106 VAL B C 1
ATOM 3181 O O . VAL B 1 106 ? -23.484 13.562 3.373 1 98.69 106 VAL B O 1
ATOM 3184 N N . PRO B 1 107 ? -23.953 15 1.709 1 98.5 107 PRO B N 1
ATOM 3185 C CA . PRO B 1 107 ? -25.375 14.844 1.983 1 98.5 107 PRO B CA 1
ATOM 3186 C C . PRO B 1 107 ? -25.844 13.391 1.867 1 98.5 107 PRO B C 1
ATOM 3188 O O . PRO B 1 107 ? -26.547 12.891 2.754 1 98.5 107 PRO B O 1
ATOM 3191 N N . PRO B 1 108 ? -25.438 12.633 0.78 1 98.5 108 PRO B N 1
ATOM 3192 C CA . PRO B 1 108 ? -25.812 11.219 0.725 1 98.5 108 PRO B CA 1
ATOM 3193 C C . PRO B 1 108 ? -25.281 10.422 1.919 1 98.5 108 PRO B C 1
ATOM 3195 O O . PRO B 1 108 ? -25.953 9.5 2.393 1 98.5 108 PRO B O 1
ATOM 3198 N N . ILE B 1 109 ? -24.094 10.672 2.395 1 98.62 109 ILE B N 1
ATOM 3199 C CA . ILE B 1 109 ? -23.547 10.023 3.582 1 98.62 109 ILE B CA 1
ATOM 3200 C C . ILE B 1 109 ? -24.469 10.273 4.773 1 98.62 109 ILE B C 1
ATOM 3202 O O . ILE B 1 109 ? -24.844 9.344 5.48 1 98.62 109 ILE B O 1
ATOM 3206 N N . MET B 1 110 ? -24.828 11.516 4.98 1 98.69 110 MET B N 1
ATOM 3207 C CA . MET B 1 110 ? -25.641 11.883 6.137 1 98.69 110 MET B CA 1
ATOM 3208 C C . MET B 1 110 ? -27.047 11.289 6.016 1 98.69 110 MET B C 1
ATOM 3210 O O . MET B 1 110 ? -27.656 10.914 7.02 1 98.69 110 MET B O 1
ATOM 3214 N N . LYS B 1 111 ? -27.578 11.266 4.777 1 98.44 111 LYS B N 1
ATOM 3215 C CA . LYS B 1 111 ? -28.891 10.695 4.531 1 98.44 111 LYS B CA 1
ATOM 3216 C C . LYS B 1 111 ? -28.953 9.227 4.953 1 98.44 111 LYS B C 1
ATOM 3218 O O . LYS B 1 111 ? -30 8.719 5.32 1 98.44 111 LYS B O 1
ATOM 3223 N N . SER B 1 112 ? -27.828 8.523 4.945 1 98.38 112 SER B N 1
ATOM 3224 C CA . SER B 1 112 ? -27.781 7.125 5.344 1 98.38 112 SER B CA 1
ATOM 3225 C C . SER B 1 112 ? -28.031 6.965 6.84 1 98.38 112 SER B C 1
ATOM 3227 O O . SER B 1 112 ? -28.328 5.867 7.312 1 98.38 112 SER B O 1
ATOM 3229 N N . GLY B 1 113 ? -27.859 8.031 7.59 1 98.31 113 GLY B N 1
ATOM 3230 C CA . GLY B 1 113 ? -27.953 7.977 9.039 1 98.31 113 GLY B CA 1
ATOM 3231 C C . GLY B 1 113 ? -26.609 7.906 9.727 1 98.31 113 GLY B C 1
ATOM 3232 O O . GLY B 1 113 ? -26.531 7.609 10.922 1 98.31 113 GLY B O 1
ATOM 3233 N N . PHE B 1 114 ? -25.578 8.211 9.016 1 98.56 114 PHE B N 1
ATOM 3234 C CA . PHE B 1 114 ? -24.203 8.156 9.531 1 98.56 114 PHE B CA 1
ATOM 3235 C C . PHE B 1 114 ? -24.031 9.102 10.711 1 98.56 114 PHE B C 1
ATOM 3237 O O . PHE B 1 114 ? -24.562 10.219 10.703 1 98.56 114 PHE B O 1
ATOM 3244 N N . ASN B 1 115 ? -23.297 8.602 11.711 1 98.19 115 ASN B N 1
ATOM 3245 C CA . ASN B 1 115 ? -23.031 9.43 12.883 1 98.19 115 ASN B CA 1
ATOM 3246 C C . ASN B 1 115 ? -21.641 9.195 13.438 1 98.19 115 ASN B C 1
ATOM 3248 O O . ASN B 1 115 ? -21.359 9.477 14.602 1 98.19 115 ASN B O 1
ATOM 3252 N N . GLY B 1 116 ? -20.734 8.633 12.656 1 98.25 116 GLY B N 1
ATOM 3253 C CA . GLY B 1 116 ? -19.359 8.383 13.062 1 98.25 116 GLY B CA 1
ATOM 3254 C C . GLY B 1 116 ? -18.438 9.547 12.789 1 98.25 116 GLY B C 1
ATOM 3255 O O . GLY B 1 116 ? -18.828 10.711 12.891 1 98.25 116 GLY B O 1
ATOM 3256 N N . ILE B 1 117 ? -17.172 9.289 12.539 1 98.81 117 ILE B N 1
ATOM 3257 C CA . ILE B 1 117 ? -16.125 10.289 12.352 1 98.81 117 ILE B CA 1
ATOM 3258 C C . ILE B 1 117 ? -15.75 10.367 10.875 1 98.81 117 ILE B C 1
ATOM 3260 O O . ILE B 1 117 ? -15.641 9.336 10.203 1 98.81 117 ILE B O 1
ATOM 3264 N N . ILE B 1 118 ? -15.547 11.555 10.367 1 98.94 118 ILE B N 1
ATOM 3265 C CA . ILE B 1 118 ? -15.102 11.766 8.992 1 98.94 118 ILE B CA 1
ATOM 3266 C C . ILE B 1 118 ? -13.672 12.281 8.984 1 98.94 118 ILE B C 1
ATOM 3268 O O . ILE B 1 118 ? -13.336 13.227 9.703 1 98.94 118 ILE B O 1
ATOM 3272 N N . VAL B 1 119 ? -12.828 11.617 8.266 1 98.94 119 VAL B N 1
ATOM 3273 C CA . VAL B 1 119 ? -11.469 12.086 7.992 1 98.94 119 VAL B CA 1
ATOM 3274 C C . VAL B 1 119 ? -11.375 12.602 6.559 1 98.94 119 VAL B C 1
ATOM 3276 O O . VAL B 1 119 ? -11.688 11.875 5.609 1 98.94 119 VAL B O 1
ATOM 3279 N N . VAL B 1 120 ? -10.922 13.836 6.387 1 98.88 120 VAL B N 1
ATOM 3280 C CA . VAL B 1 120 ? -10.883 14.484 5.078 1 98.88 120 VAL B CA 1
ATOM 3281 C C . VAL B 1 120 ? -9.438 14.578 4.594 1 98.88 120 VAL B C 1
ATOM 3283 O O . VAL B 1 120 ? -8.57 15.102 5.301 1 98.88 120 VAL B O 1
ATOM 3286 N N . ILE B 1 121 ? -9.172 14.07 3.402 1 97.94 121 ILE B N 1
ATOM 3287 C CA . ILE B 1 121 ? -7.871 14.18 2.764 1 97.94 121 ILE B CA 1
ATOM 3288 C C . ILE B 1 121 ? -7.922 15.227 1.657 1 97.94 121 ILE B C 1
ATOM 3290 O O . ILE B 1 121 ? -6.914 15.875 1.354 1 97.94 121 ILE B O 1
ATOM 3294 N N . THR B 1 122 ? -9.07 15.5 1.014 1 96.38 122 THR B N 1
ATOM 3295 C CA . THR B 1 122 ? -9.273 16.297 -0.193 1 96.38 122 THR B CA 1
ATOM 3296 C C . THR B 1 122 ? -8.758 17.719 0.002 1 96.38 122 THR B C 1
ATOM 3298 O O . THR B 1 122 ? -9.102 18.375 0.985 1 96.38 122 THR B O 1
ATOM 3301 N N . ASN B 1 123 ? -7.965 18.203 -0.942 1 92.44 123 ASN B N 1
ATOM 3302 C CA . ASN B 1 123 ? -7.398 19.547 -0.902 1 92.44 123 ASN B CA 1
ATOM 3303 C C . ASN B 1 123 ? -8.359 20.578 -1.484 1 92.44 123 ASN B C 1
ATOM 3305 O O . ASN B 1 123 ? -9.133 20.266 -2.393 1 92.44 123 ASN B O 1
ATOM 3309 N N . PRO B 1 124 ? -8.211 21.781 -1.026 1 94.88 124 PRO B N 1
ATOM 3310 C CA . PRO B 1 124 ? -7.457 22.25 0.141 1 94.88 124 PRO B CA 1
ATOM 3311 C C . PRO B 1 124 ? -8.055 21.766 1.46 1 94.88 124 PRO B C 1
ATOM 3313 O O . PRO B 1 124 ? -9.164 22.156 1.822 1 94.88 124 PRO B O 1
ATOM 3316 N N . VAL B 1 125 ? -7.336 21.031 2.211 1 96.94 125 VAL B N 1
ATOM 3317 C CA . VAL B 1 125 ? -7.875 20.141 3.227 1 96.94 125 VAL B CA 1
ATOM 3318 C C . VAL B 1 125 ? -8.484 20.953 4.367 1 96.94 125 VAL B C 1
ATOM 3320 O O . VAL B 1 125 ? -9.523 20.594 4.914 1 96.94 125 VAL B O 1
ATOM 3323 N N . ASP B 1 126 ? -7.855 22.078 4.781 1 98.06 126 ASP B N 1
ATOM 3324 C CA . ASP B 1 126 ? -8.367 22.859 5.891 1 98.06 126 ASP B CA 1
ATOM 3325 C C . ASP B 1 126 ? -9.719 23.484 5.543 1 98.06 126 ASP B C 1
ATOM 3327 O O . ASP B 1 126 ? -10.656 23.438 6.348 1 98.06 126 ASP B O 1
ATOM 3331 N N . VAL B 1 127 ? -9.836 23.969 4.34 1 97.56 127 VAL B N 1
ATOM 3332 C CA . VAL B 1 127 ? -11.055 24.625 3.857 1 97.56 127 VAL B CA 1
ATOM 3333 C C . VAL B 1 127 ? -12.148 23.578 3.662 1 97.56 127 VAL B C 1
ATOM 3335 O O . VAL B 1 127 ? -13.297 23.797 4.051 1 97.56 127 VAL B O 1
ATOM 3338 N N . ILE B 1 128 ? -11.797 22.484 3.105 1 97.69 128 ILE B N 1
ATOM 3339 C CA . ILE B 1 128 ? -12.781 21.469 2.773 1 97.69 128 ILE B CA 1
ATOM 3340 C C . ILE B 1 128 ? -13.266 20.781 4.051 1 97.69 128 ILE B C 1
ATOM 3342 O O . ILE B 1 128 ? -14.43 20.406 4.16 1 97.69 128 ILE B O 1
ATOM 3346 N N . SER B 1 129 ? -12.391 20.594 5.027 1 98.5 129 SER B N 1
ATOM 3347 C CA . SER B 1 129 ? -12.836 20.062 6.316 1 98.5 129 SER B CA 1
ATOM 3348 C C . SER B 1 129 ? -13.891 20.969 6.949 1 98.5 129 SER B C 1
ATOM 3350 O O . SER B 1 129 ? -14.883 20.484 7.496 1 98.5 129 SER B O 1
ATOM 3352 N N . TYR B 1 130 ? -13.625 22.25 6.871 1 98.38 130 TYR B N 1
ATOM 3353 C CA . TYR B 1 130 ? -14.617 23.219 7.348 1 98.38 130 TYR B CA 1
ATOM 3354 C C . TYR B 1 130 ? -15.938 23.031 6.609 1 98.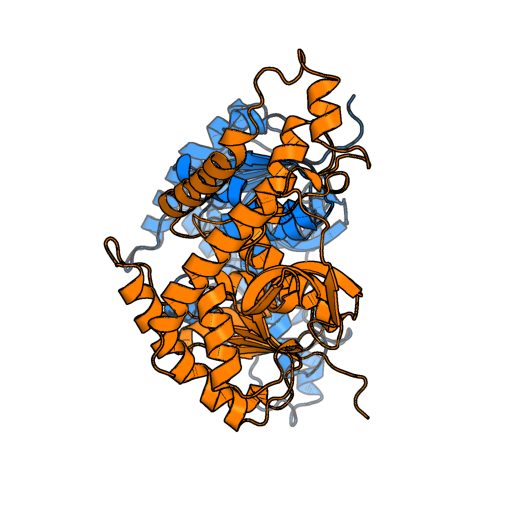38 130 TYR B C 1
ATOM 3356 O O . TYR B 1 130 ? -17 23 7.227 1 98.38 130 TYR B O 1
ATOM 3364 N N . TYR B 1 131 ? -15.844 22.938 5.32 1 98.31 131 TYR B N 1
ATOM 3365 C CA . TYR B 1 131 ? -17.031 22.797 4.477 1 98.31 131 TYR B CA 1
ATOM 3366 C C . TYR B 1 131 ? -17.781 21.516 4.809 1 98.31 131 TYR B C 1
ATOM 3368 O O . TYR B 1 131 ? -19 21.5 4.871 1 98.31 131 TYR B O 1
ATOM 3376 N N . VAL B 1 132 ? -17.047 20.422 4.996 1 98.62 132 VAL B N 1
ATOM 3377 C CA . VAL B 1 132 ? -17.641 19.141 5.359 1 98.62 132 VAL B CA 1
ATOM 3378 C C . VAL B 1 132 ? -18.359 19.266 6.703 1 98.62 132 VAL B C 1
ATOM 3380 O O . VAL B 1 132 ? -19.438 18.703 6.895 1 98.62 132 VAL B O 1
ATOM 3383 N N . HIS B 1 133 ? -17.75 19.969 7.668 1 98.62 133 HIS B N 1
ATOM 3384 C CA . HIS B 1 133 ? -18.391 20.219 8.953 1 98.62 133 HIS B CA 1
ATOM 3385 C C . HIS B 1 133 ? -19.75 20.922 8.773 1 98.62 133 HIS B C 1
ATOM 3387 O O . HIS B 1 133 ? -20.75 20.484 9.336 1 98.62 133 HIS B O 1
ATOM 3393 N N . LYS B 1 134 ? -19.766 21.922 7.98 1 97.94 134 LYS B N 1
ATOM 3394 C CA . LYS B 1 134 ? -20.984 22.688 7.758 1 97.94 134 LYS B CA 1
ATOM 3395 C C . LYS B 1 134 ? -22.031 21.859 7.031 1 97.94 134 LYS B C 1
ATOM 3397 O O . LYS B 1 134 ? -23.219 21.875 7.387 1 97.94 134 LYS B O 1
ATOM 3402 N N . LEU B 1 135 ? -21.609 21.125 6.023 1 97.75 135 LEU B N 1
ATOM 3403 C CA . LEU B 1 135 ? -22.516 20.328 5.195 1 97.75 135 LEU B CA 1
ATOM 3404 C C . LEU B 1 135 ? -23.094 19.156 5.984 1 97.75 135 LEU B C 1
ATOM 3406 O O . LEU B 1 135 ? -24.25 18.781 5.773 1 97.75 135 LEU B O 1
ATOM 3410 N N . SER B 1 136 ? -22.312 18.547 6.828 1 98.38 136 SER B N 1
ATOM 3411 C CA . SER B 1 136 ? -22.719 17.328 7.508 1 98.38 136 SER B CA 1
ATOM 3412 C C . SER B 1 136 ? -23.609 17.609 8.703 1 98.38 136 SER B C 1
ATOM 3414 O O . SER B 1 136 ? -24.469 16.797 9.062 1 98.38 136 SER B O 1
ATOM 3416 N N . GLY B 1 137 ? -23.344 18.75 9.359 1 98 137 GLY B N 1
ATOM 3417 C CA . GLY B 1 137 ? -24.031 19.062 10.602 1 98 137 GLY B CA 1
ATOM 3418 C C . GLY B 1 137 ? -23.516 18.281 11.789 1 98 137 GLY B C 1
ATOM 3419 O O . GLY B 1 137 ? -24.031 18.406 12.898 1 98 137 GLY B O 1
ATOM 3420 N N . LEU B 1 138 ? -22.547 17.484 11.625 1 98.44 138 LEU B N 1
ATOM 3421 C CA . LEU B 1 138 ? -21.922 16.766 12.734 1 98.44 138 LEU B CA 1
ATOM 3422 C C . LEU B 1 138 ? -21.141 17.719 13.633 1 98.44 138 LEU B C 1
ATOM 3424 O O . LEU B 1 138 ? -20.703 18.797 13.188 1 98.44 138 LEU B O 1
ATOM 3428 N N . PRO B 1 139 ? -21 17.312 14.906 1 98.44 139 PRO B N 1
ATOM 3429 C CA . PRO B 1 139 ? -20.109 18.125 15.742 1 98.44 139 PRO B CA 1
ATOM 3430 C C . PRO B 1 139 ? -18.688 18.203 15.195 1 98.44 139 PRO B C 1
ATOM 3432 O O . PRO B 1 139 ? -18.219 17.25 14.57 1 98.44 139 PRO B O 1
ATOM 3435 N N . ALA B 1 140 ? -18.016 19.312 15.469 1 98.31 140 ALA B N 1
ATOM 3436 C CA . ALA B 1 140 ? -16.703 19.594 14.891 1 98.31 140 ALA B CA 1
ATOM 3437 C C . ALA B 1 140 ? -15.688 18.516 15.289 1 98.31 140 ALA B C 1
ATOM 3439 O O . ALA B 1 140 ? -14.781 18.203 14.516 1 98.31 140 ALA B O 1
ATOM 3440 N N . ASN B 1 141 ? -15.852 17.938 16.453 1 98.38 141 ASN B N 1
ATOM 3441 C CA . ASN B 1 141 ? -14.875 16.953 16.938 1 98.38 141 ASN B CA 1
ATOM 3442 C C . ASN B 1 141 ? -14.93 15.672 16.109 1 98.38 141 ASN B C 1
ATOM 3444 O O . ASN B 1 141 ? -14.031 14.836 16.203 1 98.38 141 ASN B O 1
ATOM 3448 N N . LYS B 1 142 ? -15.969 15.523 15.281 1 98.75 142 LYS B N 1
ATOM 3449 C CA . LYS B 1 142 ? -16.125 14.32 14.461 1 98.75 142 LYS B CA 1
ATOM 3450 C C . LYS B 1 142 ? -15.617 14.547 13.039 1 98.75 142 LYS B C 1
ATOM 3452 O O . LYS B 1 142 ? -15.703 13.656 12.195 1 98.75 142 LYS B O 1
ATOM 3457 N N . ILE B 1 143 ? -15.156 15.742 12.742 1 98.88 143 ILE B N 1
ATOM 3458 C CA . ILE B 1 143 ? -14.578 16.062 11.445 1 98.88 143 ILE B CA 1
ATOM 3459 C C . ILE B 1 143 ? -13.094 16.359 11.594 1 98.88 143 ILE B C 1
ATOM 3461 O O . ILE B 1 143 ? -12.711 17.344 12.242 1 98.88 143 ILE B O 1
ATOM 3465 N N . ILE B 1 144 ? -12.266 15.531 11.023 1 98.88 144 ILE B N 1
ATOM 3466 C CA . ILE B 1 144 ? -10.812 15.656 11.125 1 98.88 144 ILE B CA 1
ATOM 3467 C C . ILE B 1 144 ? -10.211 15.789 9.727 1 98.88 144 ILE B C 1
ATOM 3469 O O . ILE B 1 144 ? -10.422 14.93 8.867 1 98.88 144 ILE B O 1
ATOM 3473 N N . GLY B 1 145 ? -9.562 16.875 9.445 1 98.81 145 GLY B N 1
ATOM 3474 C CA . GLY B 1 145 ? -8.719 16.938 8.258 1 98.81 145 GLY B CA 1
ATOM 3475 C C . GLY B 1 145 ? -7.312 16.422 8.492 1 98.81 145 GLY B C 1
ATOM 3476 O O . GLY B 1 145 ? -6.758 16.609 9.578 1 98.81 145 GLY B O 1
ATOM 3477 N N . THR B 1 146 ? -6.652 15.875 7.496 1 98.25 146 THR B N 1
ATOM 3478 C CA . THR B 1 146 ? -5.289 15.383 7.676 1 98.25 146 THR B CA 1
ATOM 3479 C C . THR B 1 146 ? -4.332 16.531 7.961 1 98.25 146 THR B C 1
ATOM 3481 O O . THR B 1 146 ? -3.297 16.344 8.602 1 98.25 146 THR B O 1
ATOM 3484 N N . GLY B 1 147 ? -4.738 17.766 7.363 1 97.06 147 GLY B N 1
ATOM 3485 C CA . GLY B 1 147 ? -4.008 18.984 7.688 1 97.06 147 GLY B CA 1
ATOM 3486 C C . GLY B 1 147 ? -2.516 18.859 7.449 1 97.06 147 GLY B C 1
ATOM 3487 O O . GLY B 1 147 ? -2.086 18.469 6.359 1 97.06 147 GLY B O 1
ATOM 3488 N N . THR B 1 148 ? -1.716 19.188 8.508 1 96.5 148 THR B N 1
ATOM 3489 C CA . THR B 1 148 ? -0.265 19.25 8.367 1 96.5 148 THR B CA 1
ATOM 3490 C C . THR B 1 148 ? 0.381 17.953 8.852 1 96.5 148 THR B C 1
ATOM 3492 O O . THR B 1 148 ? 1.577 17.922 9.141 1 96.5 148 THR B O 1
ATOM 3495 N N . ALA B 1 149 ? -0.4 16.906 8.953 1 96.69 149 ALA B N 1
ATOM 3496 C CA . ALA B 1 149 ? 0.123 15.648 9.484 1 96.69 149 ALA B CA 1
ATOM 3497 C C . ALA B 1 149 ? 1.248 15.109 8.609 1 96.69 149 ALA B C 1
ATOM 3499 O O . ALA B 1 149 ? 2.305 14.719 9.109 1 96.69 149 ALA B O 1
ATOM 3500 N N . LEU B 1 150 ? 1.03 15.125 7.312 1 95.44 150 LEU B N 1
ATOM 3501 C CA . LEU B 1 150 ? 2.062 14.625 6.41 1 95.44 150 LEU B CA 1
ATOM 3502 C C . LEU B 1 150 ? 3.283 15.539 6.426 1 95.44 150 LEU B C 1
ATOM 3504 O O . LEU B 1 150 ? 4.422 15.07 6.441 1 95.44 150 LEU B O 1
ATOM 3508 N N . ASP B 1 151 ? 3.066 16.859 6.422 1 95.12 151 ASP B N 1
ATOM 3509 C CA . ASP B 1 151 ? 4.168 17.812 6.5 1 95.12 151 ASP B CA 1
ATOM 3510 C C . ASP B 1 151 ? 4.988 17.594 7.77 1 95.12 151 ASP B C 1
ATOM 3512 O O . ASP B 1 151 ? 6.215 17.75 7.754 1 95.12 151 ASP B O 1
ATOM 3516 N N . SER B 1 152 ? 4.297 17.328 8.812 1 95.5 152 SER B N 1
ATOM 3517 C CA . SER B 1 152 ? 4.965 17.062 10.078 1 95.5 152 SER B CA 1
ATOM 3518 C C . SER B 1 152 ? 5.805 15.781 10.008 1 95.5 152 SER B C 1
ATOM 3520 O O . SER B 1 152 ? 6.906 15.727 10.562 1 95.5 152 SER B O 1
ATOM 3522 N N . ALA B 1 153 ? 5.242 14.805 9.344 1 93.44 153 ALA B N 1
ATOM 3523 C CA . ALA B 1 153 ? 6.004 13.57 9.148 1 93.44 153 ALA B CA 1
ATOM 3524 C C . ALA B 1 153 ? 7.27 13.836 8.336 1 93.44 153 ALA B C 1
ATOM 3526 O O . ALA B 1 153 ? 8.336 13.297 8.641 1 93.44 153 ALA B O 1
ATOM 3527 N N . ARG B 1 154 ? 7.141 14.648 7.305 1 94.06 154 ARG B N 1
ATOM 3528 C CA . ARG B 1 154 ? 8.281 15.039 6.488 1 94.06 154 ARG B CA 1
ATOM 3529 C C . ARG B 1 154 ? 9.336 15.766 7.328 1 94.06 154 ARG B C 1
ATOM 3531 O O . ARG B 1 154 ? 10.531 15.5 7.195 1 94.06 154 ARG B O 1
ATOM 3538 N N . LEU B 1 155 ? 8.875 16.656 8.125 1 94.81 155 LEU B N 1
ATOM 3539 C CA . LEU B 1 155 ? 9.758 17.438 8.992 1 94.81 155 LEU B CA 1
ATOM 3540 C C . LEU B 1 155 ? 10.516 16.516 9.953 1 94.81 155 LEU B C 1
ATOM 3542 O O . LEU B 1 155 ? 11.727 16.656 10.117 1 94.81 155 LEU B O 1
ATOM 3546 N N . LYS B 1 156 ? 9.758 15.633 10.547 1 93.62 156 LYS B N 1
ATOM 3547 C CA . LYS B 1 156 ? 10.367 14.688 11.484 1 93.62 156 LYS B CA 1
ATOM 3548 C C . LYS B 1 156 ? 11.461 13.867 10.805 1 93.62 156 LYS B C 1
ATOM 3550 O O . LYS B 1 156 ? 12.547 13.688 11.359 1 93.62 156 LYS B O 1
ATOM 3555 N N . TYR B 1 157 ? 11.133 13.391 9.648 1 91.5 157 TYR B N 1
ATOM 3556 C CA . TYR B 1 157 ? 12.102 12.594 8.914 1 91.5 157 TYR B CA 1
ATOM 3557 C C . TYR B 1 157 ? 13.344 13.414 8.578 1 91.5 157 TYR B C 1
ATOM 3559 O O . TYR B 1 157 ? 14.469 12.938 8.727 1 91.5 157 TYR B O 1
ATOM 3567 N N . HIS B 1 158 ? 13.141 14.633 8.086 1 91.19 158 HIS B N 1
ATOM 3568 C CA . HIS B 1 158 ? 14.234 15.523 7.699 1 91.19 158 HIS B CA 1
ATOM 3569 C C . HIS B 1 158 ? 15.148 15.812 8.883 1 91.19 158 HIS B C 1
ATOM 3571 O O . HIS B 1 158 ? 16.375 15.742 8.758 1 91.19 158 HIS B O 1
ATOM 3577 N N . LEU B 1 159 ? 14.586 16.125 10.008 1 93 159 LEU B N 1
ATOM 3578 C CA . LEU B 1 159 ? 15.367 16.453 11.188 1 93 159 LEU B CA 1
ATOM 3579 C C . LEU B 1 159 ? 16.094 15.219 11.719 1 93 159 LEU B C 1
ATOM 3581 O O . LEU B 1 159 ? 17.234 15.305 12.156 1 93 159 LEU B O 1
ATOM 3585 N N . ALA B 1 160 ? 15.383 14.125 11.734 1 91.69 160 ALA B N 1
ATOM 3586 C CA . ALA B 1 160 ? 16 12.875 12.172 1 91.69 160 ALA B CA 1
ATOM 3587 C C . ALA B 1 160 ? 17.219 12.539 11.312 1 91.69 160 ALA B C 1
ATOM 3589 O O . ALA B 1 160 ? 18.25 12.117 11.836 1 91.69 160 ALA B O 1
ATOM 3590 N N . ASP B 1 161 ? 17.047 12.703 10.047 1 88.12 161 ASP B N 1
ATOM 3591 C CA . ASP B 1 161 ? 18.156 12.445 9.125 1 88.12 161 ASP B CA 1
ATOM 3592 C C . ASP B 1 161 ? 19.312 13.391 9.391 1 88.12 161 ASP B C 1
ATOM 3594 O O . ASP B 1 161 ? 20.469 12.961 9.438 1 88.12 161 ASP B O 1
ATOM 3598 N N . THR B 1 162 ? 19.016 14.688 9.547 1 88 162 THR B N 1
ATOM 3599 C CA . THR B 1 162 ? 20.016 15.719 9.797 1 88 162 THR B CA 1
ATOM 3600 C C . THR B 1 162 ? 20.781 15.43 11.078 1 88 162 THR B C 1
ATOM 3602 O O . THR B 1 162 ? 22 15.633 11.141 1 88 162 THR B O 1
ATOM 3605 N N . MET B 1 163 ? 20.125 14.938 12.086 1 89.44 163 MET B N 1
ATOM 3606 C CA . MET B 1 163 ? 20.719 14.711 13.398 1 89.44 163 MET B CA 1
ATOM 3607 C C . MET B 1 163 ? 21.234 13.281 13.523 1 89.44 163 MET B C 1
ATOM 3609 O O . MET B 1 163 ? 21.875 12.93 14.516 1 89.44 163 MET B O 1
ATOM 3613 N N . ASN B 1 164 ? 20.938 12.484 12.547 1 88.75 164 ASN B N 1
ATOM 3614 C CA . ASN B 1 164 ? 21.328 11.078 12.547 1 88.75 164 ASN B CA 1
ATOM 3615 C C . ASN B 1 164 ? 20.766 10.344 13.758 1 88.75 164 ASN B C 1
ATOM 3617 O O . ASN B 1 164 ? 21.516 9.703 14.5 1 88.75 164 ASN B O 1
ATOM 3621 N N . VAL B 1 165 ? 19.5 10.508 14.016 1 89.62 165 VAL B N 1
ATOM 3622 C CA . VAL B 1 165 ? 18.781 9.82 15.086 1 89.62 165 VAL B CA 1
ATOM 3623 C C . VAL B 1 165 ? 17.531 9.156 14.523 1 89.62 165 VAL B C 1
ATOM 3625 O O . VAL B 1 165 ? 17.172 9.359 13.352 1 89.62 165 VAL B O 1
ATOM 3628 N N . ASP B 1 166 ? 16.859 8.359 15.273 1 86.75 166 ASP B N 1
ATOM 3629 C CA . ASP B 1 166 ? 15.578 7.75 14.922 1 86.75 166 ASP B CA 1
ATOM 3630 C C . ASP B 1 166 ? 14.469 8.789 14.898 1 86.75 166 ASP B C 1
ATOM 3632 O O . ASP B 1 166 ? 14.406 9.664 15.766 1 86.75 166 ASP B O 1
ATOM 3636 N N . PRO B 1 167 ? 13.648 8.711 13.875 1 87.56 167 PRO B N 1
ATOM 3637 C CA . PRO B 1 167 ? 12.547 9.672 13.781 1 87.56 167 PRO B CA 1
ATOM 3638 C C . PRO B 1 167 ? 11.68 9.695 15.039 1 87.56 167 PRO B C 1
ATOM 3640 O O . PRO B 1 167 ? 11.078 10.719 15.367 1 87.56 167 PRO B O 1
ATOM 3643 N N . GLN B 1 168 ? 11.617 8.664 15.758 1 86.62 168 GLN B N 1
ATOM 3644 C CA . GLN B 1 168 ? 10.789 8.594 16.953 1 86.62 168 GLN B CA 1
ATOM 3645 C C . GLN B 1 168 ? 11.367 9.469 18.078 1 86.62 168 GLN B C 1
ATOM 3647 O O . GLN B 1 168 ? 10.672 9.773 19.047 1 86.62 168 GLN B O 1
ATOM 3652 N N . SER B 1 169 ? 12.562 9.797 17.938 1 91.19 169 SER B N 1
ATOM 3653 C CA . SER B 1 169 ? 13.234 10.625 18.938 1 91.19 169 SER B CA 1
ATOM 3654 C C . SER B 1 169 ? 13.039 12.109 18.641 1 91.19 169 SER B C 1
ATOM 3656 O O . SER B 1 169 ? 13.539 12.969 19.359 1 91.19 169 SER B O 1
ATOM 3658 N N . VAL B 1 170 ? 12.367 12.383 17.562 1 92.94 170 VAL B N 1
ATOM 3659 C CA . VAL B 1 170 ? 12.141 13.758 17.125 1 92.94 170 VAL B CA 1
ATOM 3660 C C . VAL B 1 170 ? 10.688 14.148 17.359 1 92.94 170 VAL B C 1
ATOM 3662 O O . VAL B 1 170 ? 9.773 13.414 16.984 1 92.94 170 VAL B O 1
ATOM 3665 N N . HIS B 1 171 ? 10.5 15.18 18.078 1 93.88 171 HIS B N 1
ATOM 3666 C CA . HIS B 1 171 ? 9.18 15.797 18.203 1 93.88 171 HIS B CA 1
ATOM 3667 C C . HIS B 1 171 ? 9.117 17.094 17.422 1 93.88 171 HIS B C 1
ATOM 3669 O O . HIS B 1 171 ? 9.703 18.109 17.812 1 93.88 171 HIS B O 1
ATOM 3675 N N . ALA B 1 172 ? 8.523 17.047 16.391 1 95.31 172 ALA B N 1
ATOM 3676 C CA . ALA B 1 172 ? 8.375 18.188 15.484 1 95.31 172 ALA B CA 1
ATOM 3677 C C . ALA B 1 172 ? 7.043 18.141 14.742 1 95.31 172 ALA B C 1
ATOM 3679 O O . ALA B 1 172 ? 6.496 17.062 14.516 1 95.31 172 ALA B O 1
ATOM 3680 N N . LEU B 1 173 ? 6.496 19.266 14.438 1 96.06 173 LEU B N 1
ATOM 3681 C CA . LEU B 1 173 ? 5.25 19.344 13.68 1 96.06 173 LEU B CA 1
ATOM 3682 C C . LEU B 1 173 ? 5.141 20.656 12.93 1 96.06 173 LEU B C 1
ATOM 3684 O O . LEU B 1 173 ? 5.883 21.594 13.203 1 96.06 173 LEU B O 1
ATOM 3688 N N . CYS B 1 174 ? 4.309 20.672 11.984 1 96.62 174 CYS B N 1
ATOM 3689 C CA . CYS B 1 174 ? 3.875 21.875 11.289 1 96.62 174 CYS B CA 1
ATOM 3690 C C . CYS B 1 174 ? 2.479 22.297 11.742 1 96.62 174 CYS B C 1
ATOM 3692 O O . CYS B 1 174 ? 1.681 21.453 12.156 1 96.62 174 CYS B O 1
ATOM 3694 N N . MET B 1 175 ? 2.217 23.594 11.719 1 97.5 175 MET B N 1
ATOM 3695 C CA . MET B 1 175 ? 0.928 24.125 12.148 1 97.5 175 MET B CA 1
ATOM 3696 C C . MET B 1 175 ? 0.358 25.078 11.094 1 97.5 175 MET B C 1
ATOM 3698 O O . MET B 1 175 ? 1.081 25.531 10.211 1 97.5 175 MET B O 1
ATOM 3702 N N . GLY B 1 176 ? -0.938 25.375 11.25 1 97.62 176 GLY B N 1
ATOM 3703 C CA . GLY B 1 176 ? -1.6 26.312 10.359 1 97.62 176 GLY B CA 1
ATOM 3704 C C . GLY B 1 176 ? -2.158 25.672 9.109 1 97.62 176 GLY B C 1
ATOM 3705 O O . GLY B 1 176 ? -2.76 24.594 9.172 1 97.62 176 GLY B O 1
ATOM 3706 N N . GLU B 1 177 ? -1.983 26.375 8.023 1 96.62 177 GLU B N 1
ATOM 3707 C CA . GLU B 1 177 ? -2.504 25.922 6.734 1 96.62 177 GLU B CA 1
ATOM 3708 C C . GLU B 1 177 ? -1.661 24.797 6.16 1 96.62 177 GLU B C 1
ATOM 3710 O O . GLU B 1 177 ? -0.432 24.875 6.129 1 96.62 177 GLU B O 1
ATOM 3715 N N . HIS B 1 178 ? -2.311 23.688 5.777 1 93.75 178 HIS B N 1
ATOM 3716 C CA . HIS B 1 178 ? -1.613 22.797 4.867 1 93.75 178 HIS B CA 1
ATOM 3717 C C . HIS B 1 178 ? -1.371 23.453 3.514 1 93.75 178 HIS B C 1
ATOM 3719 O O . HIS B 1 178 ? -2.201 23.344 2.607 1 93.75 178 HIS B O 1
ATOM 3725 N N . GLY B 1 179 ? -0.31 24.078 3.348 1 89.88 179 GLY B N 1
ATOM 3726 C CA . GLY B 1 179 ? 0.033 24.875 2.18 1 89.88 179 GLY B CA 1
ATOM 3727 C C . GLY B 1 179 ? 1.264 25.734 2.383 1 89.88 179 GLY B C 1
ATOM 3728 O O . GLY B 1 179 ? 2.102 25.453 3.238 1 89.88 179 GLY B O 1
ATOM 3729 N N . ASP B 1 180 ? 1.262 26.781 1.644 1 88.81 180 ASP B N 1
ATOM 3730 C CA . ASP B 1 180 ? 2.473 27.594 1.59 1 88.81 180 ASP B CA 1
ATOM 3731 C C . ASP B 1 180 ? 2.654 28.391 2.879 1 88.81 180 ASP B C 1
ATOM 3733 O O . ASP B 1 180 ? 3.779 28.75 3.246 1 88.81 180 ASP B O 1
ATOM 3737 N N . SER B 1 181 ? 1.592 28.641 3.574 1 93.5 181 SER B N 1
ATOM 3738 C CA . SER B 1 181 ? 1.661 29.531 4.73 1 93.5 181 SER B CA 1
ATOM 3739 C C . SER B 1 181 ? 1.861 28.75 6.02 1 93.5 181 SER B C 1
ATOM 3741 O O . SER B 1 181 ? 1.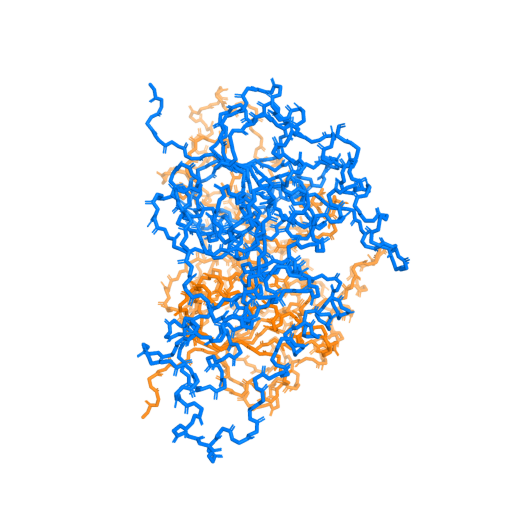862 29.328 7.109 1 93.5 181 SER B O 1
ATOM 3743 N N . GLN B 1 182 ? 2.029 27.391 5.926 1 95.5 182 GLN B N 1
ATOM 3744 C CA . GLN B 1 182 ? 2.252 26.578 7.117 1 95.5 182 GLN B CA 1
ATOM 3745 C C . GLN B 1 182 ? 3.473 27.062 7.895 1 95.5 182 GLN B C 1
ATOM 3747 O O . GLN B 1 182 ? 4.383 27.656 7.316 1 95.5 182 GLN B O 1
ATOM 3752 N N . ILE B 1 183 ? 3.512 26.844 9.172 1 96.44 183 ILE B N 1
ATOM 3753 C CA . ILE B 1 183 ? 4.641 27.297 9.977 1 96.44 183 ILE B CA 1
ATOM 3754 C C . ILE B 1 183 ? 5.227 26.109 10.75 1 96.44 183 ILE B C 1
ATOM 3756 O O . ILE B 1 183 ? 4.551 25.109 10.961 1 96.44 183 ILE B O 1
ATOM 3760 N N . ILE B 1 184 ? 6.445 26.203 11.109 1 97.19 184 ILE B N 1
ATOM 3761 C CA . ILE B 1 184 ? 7.109 25.312 12.047 1 97.19 184 ILE B CA 1
ATOM 3762 C C . ILE B 1 184 ? 7.375 26.047 13.359 1 97.19 184 ILE B C 1
ATOM 3764 O O . ILE B 1 184 ? 8.133 27.016 13.391 1 97.19 184 ILE B O 1
ATOM 3768 N N . PRO B 1 185 ? 6.676 25.688 14.398 1 97.12 185 PRO B N 1
ATOM 3769 C CA . PRO B 1 185 ? 6.984 26.297 15.688 1 97.12 185 PRO B CA 1
ATOM 3770 C C . PRO B 1 185 ? 8.281 25.766 16.297 1 97.12 185 PRO B C 1
ATOM 3772 O O . PRO B 1 185 ? 8.242 24.922 17.203 1 97.12 185 PRO B O 1
ATOM 3775 N N . TRP B 1 186 ? 9.352 26.328 15.953 1 96 186 TRP B N 1
ATOM 3776 C CA . TRP B 1 186 ? 10.68 25.844 16.328 1 96 186 TRP B CA 1
ATOM 3777 C C . TRP B 1 186 ? 10.844 25.828 17.844 1 96 186 TRP B C 1
ATOM 3779 O O . TRP B 1 186 ? 11.578 25 18.391 1 96 186 TRP B O 1
ATOM 3789 N N . SER B 1 187 ? 10.148 26.734 18.516 1 94.88 187 SER B N 1
ATOM 3790 C CA . SER B 1 187 ? 10.219 26.812 19.969 1 94.88 187 SER B CA 1
ATOM 3791 C C . SER B 1 187 ? 9.711 25.516 20.609 1 94.88 187 SER B C 1
ATOM 3793 O O . SER B 1 187 ? 10.008 25.25 21.781 1 94.88 187 SER B O 1
ATOM 3795 N N . GLN B 1 188 ? 8.945 24.719 19.828 1 94.56 188 GLN B N 1
ATOM 3796 C CA . GLN B 1 188 ? 8.328 23.516 20.375 1 94.56 188 GLN B CA 1
ATOM 3797 C C . GLN B 1 188 ? 9.023 22.25 19.875 1 94.56 188 GLN B C 1
ATOM 3799 O O . GLN B 1 188 ? 8.695 21.141 20.297 1 94.56 188 GLN B O 1
ATOM 3804 N N . VAL B 1 189 ? 9.984 22.359 19 1 95.81 189 VAL B N 1
ATOM 3805 C CA . VAL B 1 189 ? 10.648 21.219 18.375 1 95.81 189 VAL B CA 1
ATOM 3806 C C . VAL B 1 189 ? 11.734 20.688 19.312 1 95.81 189 VAL B C 1
ATOM 3808 O O . VAL B 1 189 ? 12.547 21.453 19.828 1 95.81 189 VAL B O 1
ATOM 3811 N N . THR B 1 190 ? 11.75 19.391 19.547 1 95.69 190 THR B N 1
ATOM 3812 C CA . THR B 1 190 ? 12.75 18.781 20.406 1 95.69 190 THR B CA 1
ATOM 3813 C C . THR B 1 190 ? 13.32 17.516 19.781 1 95.69 190 THR B C 1
ATOM 3815 O O . THR B 1 190 ? 12.656 16.875 18.953 1 95.69 190 THR B O 1
ATOM 3818 N N . VAL B 1 191 ? 14.453 17.234 20.062 1 94 191 VAL B N 1
ATOM 3819 C CA . VAL B 1 191 ? 15.117 15.977 19.766 1 94 191 VAL B CA 1
ATOM 3820 C C . VAL B 1 191 ? 15.641 15.344 21.047 1 94 191 VAL B C 1
ATOM 3822 O O . VAL B 1 191 ? 16.438 15.961 21.766 1 94 191 VAL B O 1
ATOM 3825 N N . GLY B 1 192 ? 15.211 14.219 21.375 1 92.62 192 GLY B N 1
ATOM 3826 C CA . GLY B 1 192 ? 15.578 13.594 22.641 1 92.62 192 GLY B CA 1
ATOM 3827 C C . GLY B 1 192 ? 15.18 14.414 23.844 1 92.62 192 GLY B C 1
ATOM 3828 O O . GLY B 1 192 ? 15.891 14.43 24.859 1 92.62 192 GLY B O 1
ATOM 3829 N N . GLY B 1 193 ? 14.219 15.164 23.656 1 92.06 193 GLY B N 1
ATOM 3830 C CA . GLY B 1 193 ? 13.711 15.961 24.766 1 92.06 193 GLY B CA 1
ATOM 3831 C C . GLY B 1 193 ? 14.383 17.312 24.891 1 92.06 193 GLY B C 1
ATOM 3832 O O . GLY B 1 193 ? 13.906 18.188 25.609 1 92.06 193 GLY B O 1
ATOM 3833 N N . LYS B 1 194 ? 15.43 17.453 24.188 1 94.12 194 LYS B N 1
ATOM 3834 C CA . LYS B 1 194 ? 16.125 18.75 24.188 1 94.12 194 LYS B CA 1
ATOM 3835 C C . LYS B 1 194 ? 15.594 19.656 23.078 1 94.12 194 LYS B C 1
ATOM 3837 O O . LYS B 1 194 ? 15.352 19.203 21.969 1 94.12 194 LYS B O 1
ATOM 3842 N N . LYS B 1 195 ? 15.438 20.922 23.438 1 95.12 195 LYS B N 1
ATOM 3843 C CA . LYS B 1 195 ? 14.969 21.875 22.422 1 95.12 195 LYS B CA 1
ATOM 3844 C C . LYS B 1 195 ? 15.93 21.938 21.25 1 95.12 195 LYS B C 1
ATOM 3846 O O . LYS B 1 195 ? 17.141 22.047 21.422 1 95.12 195 LYS B O 1
ATOM 3851 N N . PHE B 1 196 ? 15.344 21.875 20.078 1 94.44 196 PHE B N 1
ATOM 3852 C CA . PHE B 1 196 ? 16.172 21.828 18.875 1 94.44 196 PHE B CA 1
ATOM 3853 C C . PHE B 1 196 ? 17.016 23.094 18.766 1 94.44 196 PHE B C 1
ATOM 3855 O O . PHE B 1 196 ? 18.172 23.031 18.344 1 94.44 196 PHE B O 1
ATOM 3862 N N . LEU B 1 197 ? 16.469 24.25 19.125 1 91.44 197 LEU B N 1
ATOM 3863 C CA . LEU B 1 197 ? 17.188 25.516 19.078 1 91.44 197 LEU B CA 1
ATOM 3864 C C . LEU B 1 197 ? 18.422 25.484 19.984 1 91.44 197 LEU B C 1
ATOM 3866 O O . LEU B 1 197 ? 19.453 26.047 19.656 1 91.44 197 LEU B O 1
ATOM 3870 N N . ASP B 1 198 ? 18.297 24.828 21.094 1 93.38 198 ASP B N 1
ATOM 3871 C CA . ASP B 1 198 ? 19.438 24.656 21.984 1 93.38 198 ASP B CA 1
ATOM 3872 C C . ASP B 1 198 ? 20.484 23.719 21.375 1 93.38 198 ASP B C 1
ATOM 3874 O O . ASP B 1 198 ? 21.688 23.938 21.547 1 93.38 198 ASP B O 1
ATOM 3878 N N . ILE B 1 199 ? 20.016 22.734 20.734 1 92.31 199 ILE B N 1
ATOM 3879 C CA . ILE B 1 199 ? 20.906 21.797 20.062 1 92.31 199 ILE B CA 1
ATOM 3880 C C . ILE B 1 199 ? 21.719 22.531 19 1 92.31 199 ILE B C 1
ATOM 3882 O O . ILE B 1 199 ? 22.938 22.328 18.875 1 92.31 199 ILE B O 1
ATOM 3886 N N . LEU B 1 200 ? 21.062 23.422 18.234 1 90.31 200 LEU B N 1
ATOM 3887 C CA . LEU B 1 200 ? 21.734 24.203 17.219 1 90.31 200 LEU B CA 1
ATOM 3888 C C . LEU B 1 200 ? 22.812 25.094 17.844 1 90.31 200 LEU B C 1
ATOM 3890 O O . LEU B 1 200 ? 23.906 25.234 17.297 1 90.31 200 LEU B O 1
ATOM 3894 N N . ASN B 1 201 ? 22.469 25.688 18.906 1 90.44 201 ASN B N 1
ATOM 3895 C CA . ASN B 1 201 ? 23.391 26.594 19.578 1 90.44 201 ASN B CA 1
ATOM 3896 C C . ASN B 1 201 ? 24.594 25.844 20.156 1 90.44 201 ASN B C 1
ATOM 3898 O O . ASN B 1 201 ? 25.703 26.375 20.172 1 90.44 201 ASN B O 1
ATOM 3902 N N . ASP B 1 202 ? 24.344 24.641 20.594 1 91.56 202 ASP B N 1
ATOM 3903 C CA . ASP B 1 202 ? 25.391 23.859 21.25 1 91.56 202 ASP B CA 1
ATOM 3904 C C . ASP B 1 202 ? 26.297 23.203 20.203 1 91.56 202 ASP B C 1
ATOM 3906 O O . ASP B 1 202 ? 27.406 22.781 20.516 1 91.56 202 ASP B O 1
ATOM 3910 N N . ASN B 1 203 ? 25.812 23.078 19.031 1 89.44 203 ASN B N 1
ATOM 3911 C CA . ASN B 1 203 ? 26.547 22.359 17.984 1 89.44 203 ASN B CA 1
ATOM 3912 C C . ASN B 1 203 ? 26.734 23.219 16.734 1 89.44 203 ASN B C 1
ATOM 3914 O O . ASN B 1 203 ? 26.5 22.75 15.625 1 89.44 203 ASN B O 1
ATOM 3918 N N . LYS B 1 204 ? 27.109 24.422 16.875 1 85.75 204 LYS B N 1
ATOM 3919 C CA . LYS B 1 204 ? 27.188 25.422 15.812 1 85.75 204 LYS B CA 1
ATOM 3920 C C . LYS B 1 204 ? 28.094 24.938 14.688 1 85.75 204 LYS B C 1
ATOM 3922 O O . LYS B 1 204 ? 27.797 25.141 13.508 1 85.75 204 LYS B O 1
ATOM 3927 N N . VAL B 1 205 ? 29.109 24.281 15.016 1 85.25 205 VAL B N 1
ATOM 3928 C CA . VAL B 1 205 ? 30.078 23.844 14.023 1 85.25 205 VAL B CA 1
ATOM 3929 C C . VAL B 1 205 ? 29.516 22.641 13.258 1 85.25 205 VAL B C 1
ATOM 3931 O O . VAL B 1 205 ? 29.516 22.625 12.023 1 85.25 205 VAL B O 1
ATOM 3934 N N . ARG B 1 206 ? 28.984 21.703 13.961 1 83.5 206 ARG B N 1
ATOM 3935 C CA . ARG B 1 206 ? 28.469 20.484 13.359 1 83.5 206 ARG B CA 1
ATOM 3936 C C . ARG B 1 206 ? 27.25 20.766 12.492 1 83.5 206 ARG B C 1
ATOM 3938 O O . ARG B 1 206 ? 27.047 20.125 11.453 1 83.5 206 ARG B O 1
ATOM 3945 N N . LEU B 1 207 ? 26.516 21.781 12.891 1 87.38 207 LEU B N 1
ATOM 3946 C CA . LEU B 1 207 ? 25.25 22.062 12.219 1 87.38 207 LEU B CA 1
ATOM 3947 C C . LEU B 1 207 ? 25.297 23.422 11.531 1 87.38 207 LEU B C 1
ATOM 3949 O O . LEU B 1 207 ? 24.281 24.094 11.391 1 87.38 207 LEU B O 1
ATOM 3953 N N . GLU B 1 208 ? 26.5 23.797 11.18 1 82.94 208 GLU B N 1
ATOM 3954 C CA . GLU B 1 208 ? 26.703 25.109 10.562 1 82.94 208 GLU B CA 1
ATOM 3955 C C . GLU B 1 208 ? 25.953 25.234 9.242 1 82.94 208 GLU B C 1
ATOM 3957 O O . GLU B 1 208 ? 25.5 26.312 8.875 1 82.94 208 GLU B O 1
ATOM 3962 N N . SER B 1 209 ? 25.719 24.141 8.625 1 83.94 209 SER B N 1
ATOM 3963 C CA . SER B 1 209 ? 25.078 24.156 7.309 1 83.94 209 SER B CA 1
ATOM 3964 C C . SER B 1 209 ? 23.562 24.078 7.434 1 83.94 209 SER B C 1
ATOM 3966 O O . SER B 1 209 ? 22.844 24.281 6.453 1 83.94 209 SER B O 1
ATOM 3968 N N . PHE B 1 210 ? 23.141 23.859 8.617 1 87.69 210 PHE B N 1
ATOM 3969 C CA . PHE B 1 210 ? 21.703 23.75 8.828 1 87.69 210 PHE B CA 1
ATOM 3970 C C . PHE B 1 210 ? 21.078 25.125 9.016 1 87.69 210 PHE B C 1
ATOM 3972 O O . PHE B 1 210 ? 21.453 25.859 9.93 1 87.69 210 PHE B O 1
ATOM 3979 N N . ASP B 1 211 ? 20.219 25.516 8.148 1 89.25 211 ASP B N 1
ATOM 3980 C CA . ASP B 1 211 ? 19.5 26.781 8.227 1 89.25 211 ASP B CA 1
ATOM 3981 C C . ASP B 1 211 ? 18.016 26.547 8.508 1 89.25 211 ASP B C 1
ATOM 3983 O O . ASP B 1 211 ? 17.266 26.125 7.621 1 89.25 211 ASP B O 1
ATOM 3987 N N . ILE B 1 212 ? 17.578 26.922 9.695 1 88.81 212 ILE B N 1
ATOM 3988 C CA . ILE B 1 212 ? 16.203 26.672 10.125 1 88.81 212 ILE B CA 1
ATOM 3989 C C . ILE B 1 212 ? 15.242 27.438 9.219 1 88.81 212 ILE B C 1
ATOM 3991 O O . ILE B 1 212 ? 14.102 27.016 9.008 1 88.81 212 ILE B O 1
ATOM 3995 N N . ASN B 1 213 ? 15.695 28.516 8.602 1 88.44 213 ASN B N 1
ATOM 3996 C CA . ASN B 1 213 ? 14.82 29.359 7.809 1 88.44 213 ASN B CA 1
ATOM 3997 C C . ASN B 1 213 ? 14.531 28.75 6.441 1 88.44 213 ASN B C 1
ATOM 3999 O O . ASN B 1 213 ? 13.586 29.172 5.762 1 88.44 213 ASN B O 1
ATOM 4003 N N . SER B 1 214 ? 15.305 27.766 6.105 1 91.75 214 SER B N 1
ATOM 4004 C CA . SER B 1 214 ? 15.133 27.172 4.781 1 91.75 214 SER B CA 1
ATOM 4005 C C . SER B 1 214 ? 14.328 25.875 4.855 1 91.75 214 SER B C 1
ATOM 4007 O O . SER B 1 214 ? 13.875 25.375 3.83 1 91.75 214 SER B O 1
ATOM 4009 N N . VAL B 1 215 ? 14.133 25.359 6.066 1 92.81 215 VAL B N 1
ATOM 4010 C CA . VAL B 1 215 ? 13.578 24.016 6.242 1 92.81 215 VAL B CA 1
ATOM 4011 C C . VAL B 1 215 ? 12.164 23.969 5.676 1 92.81 215 VAL B C 1
ATOM 4013 O O . VAL B 1 215 ? 11.805 23.016 4.965 1 92.81 215 VAL B O 1
ATOM 4016 N N . SER B 1 216 ? 11.367 24.953 6.035 1 90.06 216 SER B N 1
ATOM 4017 C CA . SER B 1 216 ? 9.992 25 5.555 1 90.06 216 SER B CA 1
ATOM 4018 C C . SER B 1 216 ? 9.938 24.969 4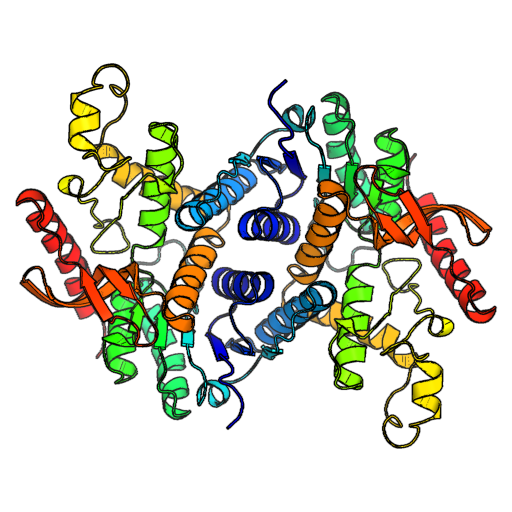.031 1 90.06 216 SER B C 1
ATOM 4020 O O . SER B 1 216 ? 9.148 24.234 3.447 1 90.06 216 SER B O 1
ATOM 4022 N N . GLU B 1 217 ? 10.727 25.766 3.424 1 90.5 217 GLU B N 1
ATOM 4023 C CA . GLU B 1 217 ? 10.781 25.812 1.967 1 90.5 217 GLU B CA 1
ATOM 4024 C C . GLU B 1 217 ? 11.312 24.5 1.393 1 90.5 217 GLU B C 1
ATOM 4026 O O . GLU B 1 217 ? 10.844 24.047 0.345 1 90.5 217 GLU B O 1
ATOM 4031 N N . ASP B 1 218 ? 12.25 23.953 2.041 1 90.06 218 ASP B N 1
ATOM 4032 C CA . ASP B 1 218 ? 12.828 22.688 1.588 1 90.06 218 ASP B CA 1
ATOM 4033 C C . ASP B 1 218 ? 11.773 21.578 1.57 1 90.06 218 ASP B C 1
ATOM 4035 O O . ASP B 1 218 ? 11.672 20.828 0.598 1 90.06 218 ASP B O 1
ATOM 4039 N N . ILE B 1 219 ? 11.055 21.484 2.602 1 89.25 219 ILE B N 1
ATOM 4040 C CA . ILE B 1 219 ? 10.023 20.469 2.723 1 89.25 219 ILE B CA 1
ATOM 4041 C C . ILE B 1 219 ? 8.961 20.672 1.647 1 89.25 219 ILE B C 1
ATOM 4043 O O . ILE B 1 219 ? 8.5 19.703 1.023 1 89.25 219 ILE B O 1
ATOM 4047 N N . LYS B 1 220 ? 8.633 21.891 1.477 1 87.75 220 LYS B N 1
ATOM 4048 C CA . LYS B 1 220 ? 7.656 22.219 0.445 1 87.75 220 LYS B CA 1
ATOM 4049 C C . LYS B 1 220 ? 8.164 21.828 -0.94 1 87.75 220 LYS B C 1
ATOM 4051 O O . LYS B 1 220 ? 7.414 21.266 -1.744 1 87.75 220 LYS B O 1
ATOM 4056 N N . MET B 1 221 ? 9.336 22.125 -1.21 1 90 221 MET B N 1
ATOM 4057 C CA . MET B 1 221 ? 9.93 21.844 -2.512 1 90 221 MET B CA 1
ATOM 4058 C C . MET B 1 221 ? 10.016 20.344 -2.756 1 90 221 MET B C 1
ATOM 4060 O O . MET B 1 221 ? 9.852 19.875 -3.885 1 90 221 MET B O 1
ATOM 4064 N N . ILE B 1 222 ? 10.305 19.688 -1.733 1 91.06 222 ILE B N 1
ATOM 4065 C CA . ILE B 1 222 ? 10.375 18.234 -1.851 1 91.06 222 ILE B CA 1
ATOM 4066 C C . ILE B 1 222 ? 9 17.688 -2.24 1 91.06 222 ILE B C 1
ATOM 4068 O O . ILE B 1 222 ? 8.898 16.812 -3.117 1 91.06 222 ILE B O 1
ATOM 4072 N N . ALA B 1 223 ? 7.961 18.141 -1.632 1 89.56 223 ALA B N 1
ATOM 4073 C CA . ALA B 1 223 ? 6.602 17.719 -1.961 1 89.56 223 ALA B CA 1
ATOM 4074 C C . ALA B 1 223 ? 6.273 18.016 -3.418 1 89.56 223 ALA B C 1
ATOM 4076 O O . ALA B 1 223 ? 5.691 17.188 -4.117 1 89.56 223 ALA B O 1
ATOM 4077 N N . TYR B 1 224 ? 6.66 19.172 -3.811 1 88.44 224 TYR B N 1
ATOM 4078 C CA . TYR B 1 224 ? 6.418 19.594 -5.184 1 88.44 224 TYR B CA 1
ATOM 4079 C C . TYR B 1 224 ? 7.172 18.703 -6.168 1 88.44 224 TYR B C 1
ATOM 4081 O O . TYR B 1 224 ? 6.633 18.328 -7.211 1 88.44 224 TYR B O 1
ATOM 4089 N N . ARG B 1 225 ? 8.383 18.406 -5.855 1 93 225 ARG B N 1
ATOM 4090 C CA . ARG B 1 225 ? 9.203 17.562 -6.723 1 93 225 ARG B CA 1
ATOM 4091 C C . ARG B 1 225 ? 8.617 16.156 -6.84 1 93 225 ARG B C 1
ATOM 4093 O O . ARG B 1 225 ? 8.641 15.562 -7.918 1 93 225 ARG B O 1
ATOM 4100 N N . ILE B 1 226 ? 8.094 15.656 -5.738 1 93.81 226 ILE B N 1
ATOM 4101 C CA . ILE B 1 226 ? 7.461 14.344 -5.758 1 93.81 226 ILE B CA 1
ATOM 4102 C C . ILE B 1 226 ? 6.273 14.359 -6.719 1 93.81 226 ILE B C 1
ATOM 4104 O O . ILE B 1 226 ? 6.137 13.477 -7.566 1 93.81 226 ILE B O 1
ATOM 4108 N N . VAL B 1 227 ? 5.438 15.344 -6.633 1 90.19 227 VAL B N 1
ATOM 4109 C CA . VAL B 1 227 ? 4.238 15.453 -7.453 1 90.19 227 VAL B CA 1
ATOM 4110 C C . VAL B 1 227 ? 4.629 15.562 -8.93 1 90.19 227 VAL B C 1
ATOM 4112 O O . VAL B 1 227 ? 4.004 14.938 -9.789 1 90.19 227 VAL B O 1
ATOM 4115 N N . ASN B 1 228 ? 5.648 16.328 -9.164 1 90.94 228 ASN B N 1
ATOM 4116 C CA . ASN B 1 228 ? 6.102 16.5 -10.539 1 90.94 228 ASN B CA 1
ATOM 4117 C C . ASN B 1 228 ? 6.648 15.188 -11.109 1 90.94 228 ASN B C 1
ATOM 4119 O O . ASN B 1 228 ? 6.516 14.93 -12.305 1 90.94 228 ASN B O 1
ATOM 4123 N N . ALA B 1 229 ? 7.27 14.438 -10.234 1 92.88 229 ALA B N 1
ATOM 4124 C CA . ALA B 1 229 ? 7.977 13.234 -10.672 1 92.88 229 ALA B CA 1
ATOM 4125 C C . ALA B 1 229 ? 7.012 12.07 -10.867 1 92.88 229 ALA B C 1
ATOM 4127 O O . ALA B 1 229 ? 7.199 11.242 -11.766 1 92.88 229 ALA B O 1
ATOM 4128 N N . LYS B 1 230 ? 6.008 11.984 -10.047 1 91.12 230 LYS B N 1
ATOM 4129 C CA . LYS B 1 230 ? 5.191 10.773 -10.141 1 91.12 230 LYS B CA 1
ATOM 4130 C C . LYS B 1 230 ? 3.705 11.117 -10.133 1 91.12 230 LYS B C 1
ATOM 4132 O O . LYS B 1 230 ? 2.857 10.219 -10.094 1 91.12 230 LYS B O 1
ATOM 4137 N N . GLY B 1 231 ? 3.375 12.391 -10.094 1 85.69 231 GLY B N 1
ATOM 4138 C CA . GLY B 1 231 ? 2.006 12.836 -10.297 1 85.69 231 GLY B CA 1
ATOM 4139 C C . GLY B 1 231 ? 1.291 13.18 -9.008 1 85.69 231 GLY B C 1
ATOM 4140 O O . GLY B 1 231 ? 0.392 14.023 -8.992 1 85.69 231 GLY B O 1
ATOM 4141 N N . ALA B 1 232 ? 1.634 12.516 -7.906 1 87.06 232 ALA B N 1
ATOM 4142 C CA . ALA B 1 232 ? 0.984 12.797 -6.629 1 87.06 232 ALA B CA 1
ATOM 4143 C C . ALA B 1 232 ? 1.781 12.203 -5.469 1 87.06 232 ALA B C 1
ATOM 4145 O O . ALA B 1 232 ? 2.584 11.289 -5.664 1 87.06 232 ALA B O 1
ATOM 4146 N N . THR B 1 233 ? 1.581 12.914 -4.281 1 90.06 233 THR B N 1
ATOM 4147 C CA . THR B 1 233 ? 1.948 12.195 -3.062 1 90.06 233 THR B CA 1
ATOM 4148 C C . THR B 1 233 ? 0.919 11.117 -2.734 1 90.06 233 THR B C 1
ATOM 4150 O O . THR B 1 233 ? -0.287 11.367 -2.783 1 90.06 233 THR B O 1
ATOM 4153 N N . THR B 1 234 ? 1.329 9.875 -2.557 1 94.88 234 THR B N 1
ATOM 4154 C CA . THR B 1 234 ? 0.372 8.781 -2.412 1 94.88 234 THR B CA 1
ATOM 4155 C C . THR B 1 234 ? 0.609 8.023 -1.109 1 94.88 234 THR B C 1
ATOM 4157 O O . THR B 1 234 ? -0.289 7.93 -0.27 1 94.88 234 THR B O 1
ATOM 4160 N N . PHE B 1 235 ? 1.803 7.59 -0.894 1 95.81 235 PHE B N 1
ATOM 4161 C CA . PHE B 1 235 ? 2.066 6.633 0.176 1 95.81 235 PHE B CA 1
ATOM 4162 C C . PHE B 1 235 ? 2.232 7.348 1.512 1 95.81 235 PHE B C 1
ATOM 4164 O O . PHE B 1 235 ? 1.77 6.859 2.545 1 95.81 235 PHE B O 1
ATOM 4171 N N . GLY B 1 236 ? 2.912 8.5 1.472 1 95.38 236 GLY B N 1
ATOM 4172 C CA . GLY B 1 236 ? 3.043 9.273 2.699 1 95.38 236 GLY B CA 1
ATOM 4173 C C . GLY B 1 236 ? 1.706 9.656 3.307 1 95.38 236 GLY B C 1
ATOM 4174 O O . GLY B 1 236 ? 1.473 9.438 4.496 1 95.38 236 GLY B O 1
ATOM 4175 N N . ILE B 1 237 ? 0.849 10.195 2.469 1 96.38 237 ILE B N 1
ATOM 4176 C CA . ILE B 1 237 ? -0.452 10.648 2.947 1 96.38 237 ILE B CA 1
ATOM 4177 C C . ILE B 1 237 ? -1.31 9.445 3.332 1 96.38 237 ILE B C 1
ATOM 4179 O O . ILE B 1 237 ? -2.094 9.508 4.281 1 96.38 237 ILE B O 1
ATOM 4183 N N . ALA B 1 238 ? -1.21 8.328 2.604 1 97.31 238 ALA B N 1
ATOM 4184 C CA . ALA B 1 238 ? -1.944 7.117 2.953 1 97.31 238 ALA B CA 1
ATOM 4185 C C . ALA B 1 238 ? -1.551 6.617 4.34 1 97.31 238 ALA B C 1
ATOM 4187 O O . ALA B 1 238 ? -2.416 6.348 5.176 1 97.31 238 ALA B O 1
ATOM 4188 N N . ALA B 1 239 ? -0.253 6.555 4.551 1 96.06 239 ALA B N 1
ATOM 4189 C CA . ALA B 1 239 ? 0.244 6.094 5.844 1 96.06 239 ALA B CA 1
ATOM 4190 C C . ALA B 1 239 ? -0.206 7.027 6.969 1 96.06 239 ALA B C 1
ATOM 4192 O O . ALA B 1 239 ? -0.608 6.566 8.039 1 96.06 239 ALA B O 1
ATOM 4193 N N . THR B 1 240 ? -0.118 8.305 6.707 1 95.94 240 THR B N 1
ATOM 4194 C CA . THR B 1 240 ? -0.54 9.312 7.672 1 95.94 240 THR B CA 1
ATOM 4195 C C . THR B 1 240 ? -2.018 9.141 8.016 1 95.94 240 THR B C 1
ATOM 4197 O O . THR B 1 240 ? -2.393 9.172 9.195 1 95.94 240 THR B O 1
ATOM 4200 N N . THR B 1 241 ? -2.816 8.977 7.039 1 98.06 241 THR B N 1
ATOM 4201 C CA . THR B 1 241 ? -4.254 8.828 7.227 1 98.06 241 THR B CA 1
ATOM 4202 C C . THR B 1 241 ? -4.57 7.574 8.039 1 98.06 241 THR B C 1
ATOM 4204 O O . THR B 1 241 ? -5.418 7.605 8.93 1 98.06 241 THR B O 1
ATOM 4207 N N . VAL B 1 242 ? -3.896 6.48 7.754 1 97.69 242 VAL B N 1
ATOM 4208 C CA . VAL B 1 242 ? -4.148 5.23 8.461 1 97.69 242 VAL B CA 1
ATOM 4209 C C . VAL B 1 242 ? -3.75 5.375 9.922 1 97.69 242 VAL B C 1
ATOM 4211 O O . VAL B 1 242 ? -4.395 4.805 10.812 1 97.69 242 VAL B O 1
ATOM 4214 N N . GLN B 1 243 ? -2.721 6.199 10.227 1 96 243 GLN B N 1
ATOM 4215 C CA . GLN B 1 243 ? -2.377 6.473 11.625 1 96 243 GLN B CA 1
ATOM 4216 C C . GLN B 1 243 ? -3.51 7.203 12.336 1 96 243 GLN B C 1
ATOM 4218 O O . GLN B 1 243 ? -3.795 6.93 13.5 1 96 243 GLN B O 1
ATOM 4223 N N . ILE B 1 244 ? -4.113 8.117 11.633 1 97.94 244 ILE B N 1
ATOM 4224 C CA . ILE B 1 244 ? -5.25 8.844 12.188 1 97.94 244 ILE B CA 1
ATOM 4225 C C . ILE B 1 244 ? -6.402 7.871 12.445 1 97.94 244 ILE B C 1
ATOM 4227 O O . ILE B 1 244 ? -7.02 7.895 13.508 1 97.94 244 ILE B O 1
ATOM 4231 N N . ILE B 1 245 ? -6.672 6.977 11.461 1 98.44 245 ILE B N 1
ATOM 4232 C CA . ILE B 1 245 ? -7.734 5.988 11.578 1 98.44 245 ILE B CA 1
ATOM 4233 C C . ILE B 1 245 ? -7.484 5.098 12.789 1 98.44 245 ILE B C 1
ATOM 4235 O O . ILE B 1 245 ? -8.391 4.871 13.602 1 98.44 245 ILE B O 1
ATOM 4239 N N . LYS B 1 246 ? -6.27 4.641 12.953 1 97.38 246 LYS B N 1
ATOM 4240 C CA . LYS B 1 246 ? -5.914 3.773 14.078 1 97.38 246 LYS B CA 1
ATOM 4241 C C . LYS B 1 246 ? -6.105 4.492 15.406 1 97.38 246 LYS B C 1
ATOM 4243 O O . LYS B 1 246 ? -6.637 3.912 16.359 1 97.38 246 LYS B O 1
ATOM 4248 N N . ALA B 1 247 ? -5.633 5.758 15.445 1 97.19 247 ALA B N 1
ATOM 4249 C CA . ALA B 1 247 ? -5.77 6.535 16.672 1 97.19 247 ALA B CA 1
ATOM 4250 C C . ALA B 1 247 ? -7.23 6.613 17.109 1 97.19 247 ALA B C 1
ATOM 4252 O O . ALA B 1 247 ? -7.527 6.539 18.312 1 97.19 247 ALA B O 1
ATOM 4253 N N . VAL B 1 248 ? -8.102 6.703 16.172 1 98.19 248 VAL B N 1
ATOM 4254 C CA . VAL B 1 248 ? -9.523 6.848 16.453 1 98.19 248 VAL B CA 1
ATOM 4255 C C . VAL B 1 248 ? -10.125 5.484 16.797 1 98.19 248 VAL B C 1
ATOM 4257 O O . VAL B 1 248 ? -10.719 5.312 17.859 1 98.19 248 VAL B O 1
ATOM 4260 N N . LEU B 1 249 ? -9.938 4.496 15.945 1 97.69 249 LEU B N 1
ATOM 4261 C CA . LEU B 1 249 ? -10.586 3.199 16.078 1 97.69 249 LEU B CA 1
ATOM 4262 C C . LEU B 1 249 ? -10.086 2.471 17.328 1 97.69 249 LEU B C 1
ATOM 4264 O O . LEU B 1 249 ? -10.828 1.722 17.953 1 97.69 249 LEU B O 1
ATOM 4268 N N . ARG B 1 250 ? -8.852 2.727 17.688 1 96.5 250 ARG B N 1
ATOM 4269 C CA . ARG B 1 250 ? -8.25 2.018 18.812 1 96.5 250 ARG B CA 1
ATOM 4270 C C . ARG B 1 250 ? -8.273 2.877 20.078 1 96.5 250 ARG B C 1
ATOM 4272 O O . ARG B 1 250 ? -7.68 2.51 21.094 1 96.5 250 ARG B O 1
ATOM 4279 N N . ASP B 1 251 ? -8.859 3.977 20 1 97 251 ASP B N 1
ATOM 4280 C CA . ASP B 1 251 ? -9.031 4.848 21.156 1 97 251 ASP B CA 1
ATOM 4281 C C . ASP B 1 251 ? -7.691 5.141 21.828 1 97 25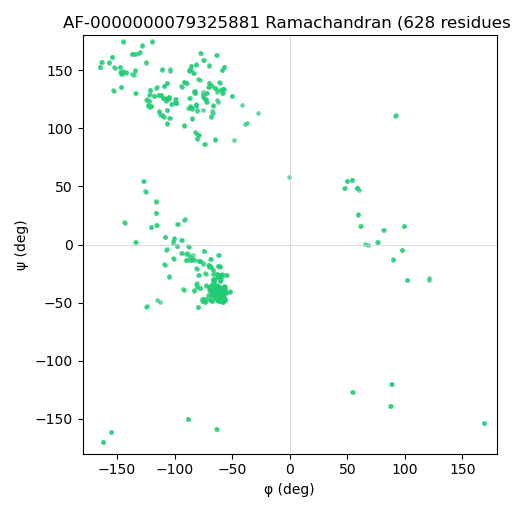1 ASP B C 1
ATOM 4283 O O . ASP B 1 251 ? -7.543 4.953 23.031 1 97 251 ASP B O 1
ATOM 4287 N N . GLU B 1 252 ? -6.738 5.66 21.078 1 95.75 252 GLU B N 1
ATOM 4288 C CA . GLU B 1 252 ? -5.34 5.652 21.484 1 95.75 252 GLU B CA 1
ATOM 4289 C C . GLU B 1 252 ? -4.992 6.902 22.281 1 95.75 252 GLU B C 1
ATOM 4291 O O . GLU B 1 252 ? -3.945 6.961 22.938 1 95.75 252 GLU B O 1
ATOM 4296 N N . ASN B 1 253 ? -5.805 7.922 22.312 1 97.38 253 ASN B N 1
ATOM 4297 C CA . ASN B 1 253 ? -5.441 9.219 22.859 1 97.38 253 ASN B CA 1
ATOM 4298 C C . ASN B 1 253 ? -4.086 9.695 22.344 1 97.38 253 ASN B C 1
ATOM 4300 O O . ASN B 1 253 ? -3.23 10.117 23.125 1 97.38 253 ASN B O 1
ATOM 4304 N N . LYS B 1 254 ? -3.922 9.625 21.047 1 95.75 254 LYS B N 1
ATOM 4305 C CA . LYS B 1 254 ? -2.666 9.969 20.391 1 95.75 254 LYS B CA 1
ATOM 4306 C C . LYS B 1 254 ? -2.676 11.422 19.922 1 95.75 254 LYS B C 1
ATOM 4308 O O . LYS B 1 254 ? -3.689 11.906 19.422 1 95.75 254 LYS B O 1
ATOM 4313 N N . VAL B 1 255 ? -1.563 12.102 20.156 1 96.12 255 VAL B N 1
ATOM 4314 C CA . VAL B 1 255 ? -1.439 13.477 19.688 1 96.12 255 VAL B CA 1
ATOM 4315 C C . VAL B 1 255 ? -0.933 13.477 18.25 1 96.12 255 VAL B C 1
ATOM 4317 O O . VAL B 1 255 ? 0.159 12.984 17.953 1 96.12 255 VAL B O 1
ATOM 4320 N N . ILE B 1 256 ? -1.683 14 17.312 1 96.5 256 ILE B N 1
ATOM 4321 C CA . ILE B 1 256 ? -1.339 14.102 15.891 1 96.5 256 ILE B CA 1
ATOM 4322 C C . ILE B 1 256 ? -1.665 15.5 15.383 1 96.5 256 ILE B C 1
ATOM 4324 O O . ILE B 1 256 ? -2.703 16.078 15.734 1 96.5 256 ILE B O 1
ATOM 4328 N N . PRO B 1 257 ? -0.719 16.109 14.719 1 97.38 257 PRO B N 1
ATOM 4329 C CA . PRO B 1 257 ? -1.082 17.391 14.094 1 97.38 257 PRO B CA 1
ATOM 4330 C C . PRO B 1 257 ? -2.07 17.219 12.938 1 97.38 257 PRO B C 1
ATOM 4332 O O . PRO B 1 257 ? -1.718 16.656 11.898 1 97.38 257 PRO B O 1
ATOM 4335 N N . VAL B 1 258 ? -3.295 17.625 13.094 1 98.56 258 VAL B N 1
ATOM 4336 C CA . VAL B 1 258 ? -4.363 17.5 12.109 1 98.56 258 VAL B CA 1
ATOM 4337 C C . VAL B 1 258 ? -5.117 18.812 11.977 1 98.56 258 VAL B C 1
ATOM 4339 O O . VAL B 1 258 ? -4.93 19.734 12.789 1 98.56 258 VAL B O 1
ATOM 4342 N N . SER B 1 259 ? -5.867 18.938 10.914 1 98.75 259 SER B N 1
ATOM 4343 C CA . SER B 1 259 ? -6.73 20.109 10.742 1 98.75 259 SER B CA 1
ATOM 4344 C C . SER B 1 259 ? -8.023 19.953 11.539 1 98.75 259 SER B C 1
ATOM 4346 O O . SER B 1 259 ? -8.82 19.062 11.273 1 98.75 259 SER B O 1
ATOM 4348 N N . VAL B 1 260 ? -8.188 20.812 12.516 1 98.75 260 VAL B N 1
ATOM 4349 C CA . VAL B 1 260 ? -9.328 20.719 13.422 1 98.75 260 VAL B CA 1
ATOM 4350 C C . VAL B 1 260 ? -9.914 22.109 13.664 1 98.75 260 VAL B C 1
ATOM 4352 O O . VAL B 1 260 ? -9.266 23.109 13.391 1 98.75 260 VAL B O 1
ATOM 4355 N N . MET B 1 261 ? -11.117 22.125 14.18 1 98.62 261 MET B N 1
ATOM 4356 C CA . MET B 1 261 ? -11.797 23.375 14.477 1 98.62 261 MET B CA 1
ATOM 4357 C C . MET B 1 261 ? -11.188 24.047 15.695 1 98.62 261 MET B C 1
ATOM 4359 O O . MET B 1 261 ? -11.055 23.422 16.75 1 98.62 261 MET B O 1
ATOM 4363 N N . LEU B 1 262 ? -10.781 25.281 15.523 1 98.06 262 LEU B N 1
ATOM 4364 C CA . LEU B 1 262 ? -10.375 26.109 16.656 1 98.06 262 LEU B CA 1
ATOM 4365 C C . LEU B 1 262 ? -11.57 26.828 17.25 1 98.06 262 LEU B C 1
ATOM 4367 O O . LEU B 1 262 ? -12.367 27.438 16.531 1 98.06 262 LEU B O 1
ATOM 4371 N N . ASN B 1 263 ? -11.766 26.688 18.469 1 94.5 263 ASN B N 1
ATOM 4372 C CA . ASN B 1 263 ? -12.859 27.328 19.188 1 94.5 263 ASN B CA 1
ATOM 4373 C C . ASN B 1 263 ? -12.359 28.094 20.406 1 94.5 263 ASN B C 1
ATOM 4375 O O . ASN B 1 263 ? -12.852 27.891 21.516 1 94.5 263 ASN B O 1
ATOM 4379 N N . GLY B 1 264 ? -11.445 28.984 20.219 1 96.31 264 GLY B N 1
ATOM 4380 C CA . GLY B 1 264 ? -10.836 29.781 21.266 1 96.31 264 GLY B CA 1
ATOM 4381 C C . GLY B 1 264 ? -9.328 29.609 21.359 1 96.31 264 GLY B C 1
ATOM 4382 O O . GLY B 1 264 ? -8.617 30.516 21.797 1 96.31 264 GLY B O 1
ATOM 4383 N N . GLU B 1 265 ? -8.891 28.422 21 1 96.62 265 GLU B N 1
ATOM 4384 C CA . GLU B 1 265 ? -7.453 28.156 21 1 96.62 265 GLU B CA 1
ATOM 4385 C C . GLU B 1 265 ? -6.711 29.141 20.094 1 96.62 265 GLU B C 1
ATOM 4387 O O . GLU B 1 265 ? -7.188 29.469 19.016 1 96.62 265 GLU B O 1
ATOM 4392 N N . TYR B 1 266 ? -5.59 29.703 20.609 1 97 266 TYR B N 1
ATOM 4393 C CA . TYR B 1 266 ? -4.734 30.672 19.922 1 97 266 TYR B CA 1
ATOM 4394 C C . TYR B 1 266 ? -5.508 31.938 19.578 1 97 266 TYR B C 1
ATOM 4396 O O . TYR B 1 266 ? -5.137 32.656 18.641 1 97 266 TYR B O 1
ATOM 4404 N N . GLY B 1 267 ? -6.68 32.125 20.203 1 96.69 267 GLY B N 1
ATOM 4405 C CA . GLY B 1 267 ? -7.504 33.281 20 1 96.69 267 GLY B CA 1
ATOM 4406 C C . GLY B 1 267 ? -8.375 33.219 18.766 1 96.69 267 GLY B C 1
ATOM 4407 O O . GLY B 1 267 ? -8.859 34.25 18.266 1 96.69 267 GLY B O 1
ATOM 4408 N N . GLU B 1 268 ? -8.453 32.094 18.219 1 97.31 268 GLU B N 1
ATOM 4409 C CA . GLU B 1 268 ? -9.188 31.906 16.969 1 97.31 268 GLU B CA 1
ATOM 4410 C C . GLU B 1 268 ? -10.453 31.078 17.188 1 97.31 268 GLU B C 1
ATOM 4412 O O . GLU B 1 268 ? -10.5 30.25 18.094 1 97.31 268 GLU B O 1
ATOM 4417 N N . LYS B 1 269 ? -11.445 31.359 16.344 1 96.81 269 LYS B N 1
ATOM 4418 C CA . LYS B 1 269 ? -12.711 30.625 16.438 1 96.81 269 LYS B CA 1
ATOM 4419 C C . LYS B 1 269 ? -13.289 30.344 15.062 1 96.81 269 LYS B C 1
ATOM 4421 O O . LYS B 1 269 ? -13.102 31.125 14.125 1 96.81 269 LYS B O 1
ATOM 4426 N N . ASP B 1 270 ? -13.977 29.188 15.031 1 97.19 270 ASP B N 1
ATOM 4427 C CA . ASP B 1 270 ? -14.766 28.812 13.867 1 97.19 270 ASP B CA 1
ATOM 4428 C C . ASP B 1 270 ? -13.891 28.75 12.609 1 97.19 270 ASP B C 1
ATOM 4430 O O . ASP B 1 270 ? -14.234 29.328 11.578 1 97.19 270 ASP B O 1
ATOM 4434 N N . ILE B 1 271 ? -12.789 28.078 12.758 1 98.06 271 ILE B N 1
ATOM 4435 C CA . ILE B 1 271 ? -11.867 27.922 11.641 1 98.06 271 ILE B CA 1
ATOM 4436 C C . ILE B 1 271 ? -11.062 26.641 11.812 1 98.06 271 ILE B C 1
ATOM 4438 O O . ILE B 1 271 ? -10.68 26.281 12.93 1 98.06 271 ILE B O 1
ATOM 4442 N N . TYR B 1 272 ? -10.953 25.828 10.766 1 98.75 272 TYR B N 1
ATOM 4443 C CA . TYR B 1 272 ? -10.102 24.641 10.773 1 98.75 272 TYR B CA 1
ATOM 4444 C C . TYR B 1 272 ? -8.656 25.016 10.469 1 98.75 272 TYR B C 1
ATOM 4446 O O . TYR B 1 272 ? -8.383 25.781 9.539 1 98.75 272 TYR B O 1
ATOM 4454 N N . ALA B 1 273 ? -7.727 24.562 11.203 1 98.62 273 ALA B N 1
ATOM 4455 C CA . ALA B 1 273 ? -6.293 24.766 10.992 1 98.62 273 ALA B CA 1
ATOM 4456 C C . ALA B 1 273 ? -5.492 23.594 11.578 1 98.62 273 ALA B C 1
ATOM 4458 O O . ALA B 1 273 ? -5.977 22.891 12.461 1 98.62 273 ALA B O 1
ATOM 4459 N N . GLY B 1 274 ? -4.328 23.359 10.984 1 98.31 274 GLY B N 1
ATOM 4460 C CA . GLY B 1 274 ? -3.439 22.328 11.484 1 98.31 274 GLY B CA 1
ATOM 4461 C C . GLY B 1 274 ? -2.863 22.641 12.852 1 98.31 274 GLY B C 1
ATOM 4462 O O . GLY B 1 274 ? -2.145 23.641 13.016 1 98.31 274 GLY B O 1
ATOM 4463 N N . VAL B 1 275 ? -3.199 21.906 13.875 1 98.31 275 VAL B N 1
ATOM 4464 C CA . VAL B 1 275 ? -2.666 22 15.227 1 98.31 275 VAL B CA 1
ATOM 4465 C C . VAL B 1 275 ? -2.631 20.609 15.875 1 98.31 275 VAL B C 1
ATOM 4467 O O . VAL B 1 275 ? -3.34 19.703 15.438 1 98.31 275 VAL B O 1
ATOM 4470 N N . PRO B 1 276 ? -1.702 20.406 16.828 1 97.94 276 PRO B N 1
ATOM 4471 C CA . PRO B 1 276 ? -1.721 19.094 17.5 1 97.94 276 PRO B CA 1
ATOM 4472 C C . PRO B 1 276 ? -3.01 18.859 18.281 1 97.94 276 PRO B C 1
ATOM 4474 O O . PRO B 1 276 ? -3.488 19.75 18.984 1 97.94 276 PRO B O 1
ATOM 4477 N N . ALA B 1 277 ? -3.572 17.703 18.094 1 98.38 277 ALA B N 1
ATOM 4478 C CA . ALA B 1 277 ? -4.809 17.328 18.781 1 98.38 277 ALA B CA 1
ATOM 4479 C C . ALA B 1 277 ? -4.738 15.906 19.297 1 98.38 277 ALA B C 1
ATOM 4481 O O . ALA B 1 277 ? -4.074 15.055 18.703 1 98.38 277 ALA B O 1
ATOM 4482 N N . VAL B 1 278 ? -5.344 15.648 20.375 1 98.25 278 VAL B N 1
ATOM 4483 C CA . VAL B 1 278 ? -5.496 14.305 20.922 1 98.25 278 VAL B CA 1
ATOM 4484 C C . VAL B 1 278 ? -6.66 13.602 20.234 1 98.25 278 VAL B C 1
ATOM 4486 O O . VAL B 1 278 ? -7.793 14.094 20.25 1 98.25 278 VAL B O 1
ATOM 4489 N N . LEU B 1 279 ? -6.402 12.5 19.578 1 98.44 279 LEU B N 1
ATOM 4490 C CA . LEU B 1 279 ? -7.414 11.75 18.859 1 98.44 279 LEU B CA 1
ATOM 4491 C C . LEU B 1 279 ? -7.734 10.438 19.562 1 98.44 279 LEU B C 1
ATOM 4493 O O . LEU B 1 279 ? -6.832 9.758 20.062 1 98.44 279 LEU B O 1
ATOM 4497 N N . ASN B 1 280 ? -8.977 10.086 19.672 1 97.94 280 ASN B N 1
ATOM 4498 C CA . ASN B 1 280 ? -9.445 8.812 20.203 1 97.94 280 ASN B CA 1
ATOM 4499 C C . ASN B 1 280 ? -10.828 8.445 19.656 1 97.94 280 ASN B C 1
ATOM 4501 O O . ASN B 1 280 ? -11.234 8.938 18.609 1 97.94 280 ASN B O 1
ATOM 4505 N N . GLY B 1 281 ? -11.555 7.547 20.281 1 97.06 281 GLY B N 1
ATOM 4506 C CA . GLY B 1 281 ? -12.805 7.008 19.781 1 97.06 281 GLY B CA 1
ATOM 4507 C C . GLY B 1 281 ? -13.891 8.055 19.609 1 97.06 281 GLY B C 1
ATOM 4508 O O . GLY B 1 281 ? -14.883 7.824 18.922 1 97.06 281 GLY B O 1
ATOM 4509 N N . GLN B 1 282 ? -13.664 9.258 20.094 1 96.88 282 GLN B N 1
ATOM 4510 C CA . GLN B 1 282 ? -14.617 10.359 19.984 1 96.88 282 GLN B CA 1
ATOM 4511 C C . GLN B 1 282 ? -14.211 11.312 18.859 1 96.88 282 GLN B C 1
ATOM 4513 O O . GLN B 1 282 ? -14.914 12.297 18.594 1 96.88 282 GLN B O 1
ATOM 4518 N N . GLY B 1 283 ? -13.188 11.047 18.172 1 98.19 283 GLY B N 1
ATOM 4519 C CA . GLY B 1 283 ? -12.594 11.984 17.234 1 98.19 283 GLY B CA 1
ATOM 4520 C C . GLY B 1 283 ? -11.555 12.883 17.859 1 98.19 283 GLY B C 1
ATOM 4521 O O . GLY B 1 283 ? -10.578 12.398 18.438 1 98.19 283 GLY B O 1
ATOM 4522 N N . VAL B 1 284 ? -11.797 14.141 17.79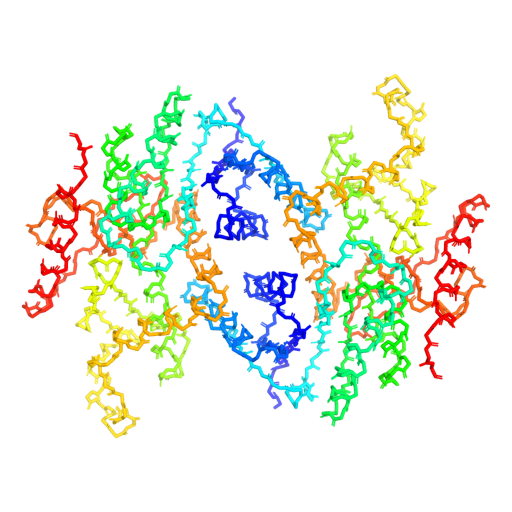7 1 98.62 284 VAL B N 1
ATOM 4523 C CA . VAL B 1 284 ? -10.922 15.102 18.469 1 98.62 284 VAL B CA 1
ATOM 4524 C C . VAL B 1 284 ? -11.328 15.25 19.938 1 98.62 284 VAL B C 1
ATOM 4526 O O . VAL B 1 284 ? -12.359 15.852 20.234 1 98.62 284 VAL B O 1
ATOM 4529 N N . LYS B 1 285 ? -10.539 14.734 20.797 1 97.88 285 LYS B N 1
ATOM 4530 C CA . LYS B 1 285 ? -10.836 14.828 22.219 1 97.88 285 LYS B CA 1
ATOM 4531 C C . LYS B 1 285 ? -10.539 16.234 22.75 1 97.88 285 LYS B C 1
ATOM 4533 O O . LYS B 1 285 ? -11.344 16.812 23.469 1 97.88 285 LYS B O 1
ATOM 4538 N N . GLU B 1 286 ? -9.344 16.703 22.391 1 97.06 286 GLU B N 1
ATOM 4539 C CA . GLU B 1 286 ? -8.93 18.047 22.812 1 97.06 286 GLU B CA 1
ATOM 4540 C C . GLU B 1 286 ? -7.742 18.531 21.984 1 97.06 286 GLU B C 1
ATOM 4542 O O . GLU B 1 286 ? -7.039 17.734 21.359 1 97.06 286 GLU B O 1
ATOM 4547 N N . LEU B 1 287 ? -7.629 19.828 21.953 1 97.19 287 LEU B N 1
ATOM 4548 C CA . LEU B 1 287 ? -6.484 20.438 21.281 1 97.19 287 LEU B CA 1
ATOM 4549 C C . LEU B 1 287 ? -5.336 20.672 22.266 1 97.19 287 LEU B C 1
ATOM 4551 O O . LEU B 1 287 ? -5.566 21 23.422 1 97.19 287 LEU B O 1
ATOM 4555 N N . VAL B 1 288 ? -4.145 20.406 21.781 1 95.25 288 VAL B N 1
ATOM 4556 C CA . VAL B 1 288 ? -2.945 20.719 22.562 1 95.25 288 VAL B CA 1
ATOM 4557 C C . VAL B 1 288 ? -2.451 22.125 22.188 1 95.25 288 VAL B C 1
ATOM 4559 O O . VAL B 1 288 ? -1.76 22.297 21.188 1 95.25 288 VAL B O 1
ATOM 4562 N N . GLU B 1 289 ? -2.705 23.062 23.016 1 96 289 GLU B N 1
ATOM 4563 C CA . GLU B 1 289 ? -2.326 24.438 22.719 1 96 289 GLU B CA 1
ATOM 4564 C C . GLU B 1 289 ? -0.91 24.734 23.203 1 96 289 GLU B C 1
ATOM 4566 O O . GLU B 1 289 ? -0.637 24.703 24.406 1 96 289 GLU B O 1
ATOM 4571 N N . TYR B 1 290 ? -0.104 25.031 22.281 1 95.12 290 TYR B N 1
ATOM 4572 C CA . TYR B 1 290 ? 1.291 25.328 22.578 1 95.12 290 TYR B CA 1
ATOM 4573 C C . TYR B 1 290 ? 1.461 26.766 23.016 1 95.12 290 TYR B C 1
ATOM 4575 O O . TYR B 1 290 ? 0.691 27.641 22.609 1 95.12 290 TYR B O 1
ATOM 4583 N N . HIS B 1 291 ? 2.461 26.953 23.922 1 94.62 291 HIS B N 1
ATOM 4584 C CA . HIS B 1 291 ? 2.932 28.312 24.188 1 94.62 291 HIS B CA 1
ATOM 4585 C C . HIS B 1 291 ? 3.943 28.75 23.141 1 94.62 291 HIS B C 1
ATOM 4587 O O . HIS B 1 291 ? 5.145 28.531 23.297 1 94.62 291 HIS B O 1
ATOM 4593 N N . LEU B 1 292 ? 3.432 29.453 22.188 1 96.56 292 LEU B N 1
ATOM 4594 C CA . LEU B 1 292 ? 4.258 29.891 21.078 1 96.56 292 LEU B CA 1
ATOM 4595 C C . LEU B 1 292 ? 4.934 31.219 21.375 1 96.56 292 LEU B C 1
ATOM 4597 O O . LEU B 1 292 ? 4.414 32 22.172 1 96.56 292 LEU B O 1
ATOM 4601 N N . SER B 1 293 ? 6.102 31.422 20.812 1 95.69 293 SER B N 1
ATOM 4602 C CA . SER B 1 293 ? 6.703 32.75 20.875 1 95.69 293 SER B CA 1
ATOM 4603 C C . SER B 1 293 ? 5.844 33.781 20.141 1 95.69 293 SER B C 1
ATOM 4605 O O . SER B 1 293 ? 4.957 33.406 19.375 1 95.69 293 SER B O 1
ATOM 4607 N N . ASP B 1 294 ? 6.09 35.031 20.406 1 96.62 294 ASP B N 1
ATOM 4608 C CA . ASP B 1 294 ? 5.316 36.094 19.781 1 96.62 294 ASP B CA 1
ATOM 4609 C C . ASP B 1 294 ? 5.43 36.031 18.25 1 96.62 294 ASP B C 1
ATOM 4611 O O . ASP B 1 294 ? 4.434 36.188 17.547 1 96.62 294 ASP B O 1
ATOM 4615 N N . ASP B 1 295 ? 6.602 35.812 17.797 1 96.69 295 ASP B N 1
ATOM 4616 C CA . ASP B 1 295 ? 6.824 35.719 16.359 1 96.69 295 ASP B CA 1
ATOM 4617 C C . ASP B 1 295 ? 6.078 34.531 15.75 1 96.69 295 ASP B C 1
ATOM 4619 O O . ASP B 1 295 ? 5.488 34.656 14.672 1 96.69 295 ASP B O 1
ATOM 4623 N N . GLU B 1 296 ? 6.125 33.406 16.406 1 96.75 296 GLU B N 1
ATOM 4624 C CA . GLU B 1 296 ? 5.422 32.219 15.938 1 96.75 296 GLU B CA 1
ATOM 4625 C C . GLU B 1 296 ? 3.912 32.438 15.922 1 96.75 296 GLU B C 1
ATOM 4627 O O . GLU B 1 296 ? 3.221 31.969 15.023 1 96.75 296 GLU B O 1
ATOM 4632 N N . MET B 1 297 ? 3.439 33.156 16.969 1 97.81 297 MET B N 1
ATOM 4633 C CA . MET B 1 297 ? 2.012 33.469 17.031 1 97.81 297 MET B CA 1
ATOM 4634 C C . MET B 1 297 ? 1.582 34.344 15.875 1 97.81 297 MET B C 1
ATOM 4636 O O . MET B 1 297 ? 0.524 34.125 15.281 1 97.81 297 MET B O 1
ATOM 4640 N N . ILE B 1 298 ? 2.383 35.344 15.57 1 98 298 ILE B N 1
ATOM 4641 C CA . ILE B 1 298 ? 2.105 36.219 14.453 1 98 298 ILE B CA 1
ATOM 4642 C C . ILE B 1 298 ? 2.053 35.438 13.156 1 98 298 ILE B C 1
ATOM 4644 O O . ILE B 1 298 ? 1.145 35.625 12.344 1 98 298 ILE B O 1
ATOM 4648 N N . GLU B 1 299 ? 2.998 34.5 12.969 1 97.25 299 GLU B N 1
ATOM 4649 C CA . GLU B 1 299 ? 3.043 33.688 11.766 1 97.25 299 GLU B CA 1
ATOM 4650 C C . GLU B 1 299 ? 1.825 32.781 11.68 1 97.25 299 GLU B C 1
ATOM 4652 O O . GLU B 1 299 ? 1.25 32.594 10.602 1 97.25 299 GLU B O 1
ATOM 4657 N N . LEU B 1 300 ? 1.49 32.156 12.797 1 98.12 300 LEU B N 1
ATOM 4658 C CA . LEU B 1 300 ? 0.331 31.266 12.828 1 98.12 300 LEU B CA 1
ATOM 4659 C C . LEU B 1 300 ? -0.941 32.031 12.461 1 98.12 300 LEU B C 1
ATOM 4661 O O . LEU B 1 300 ? -1.762 31.516 11.688 1 98.12 300 LEU B O 1
ATOM 4665 N N . LYS B 1 301 ? -1.092 33.219 13.023 1 98.06 301 LYS B N 1
ATOM 4666 C CA . LYS B 1 301 ? -2.264 34.031 12.734 1 98.06 301 LYS B CA 1
ATOM 4667 C C . LYS B 1 301 ? -2.334 34.406 11.25 1 98.06 301 LYS B C 1
ATOM 4669 O O . LYS B 1 301 ? -3.41 34.375 10.648 1 98.06 301 LYS B O 1
ATOM 4674 N N . LYS B 1 302 ? -1.222 34.719 10.672 1 98.06 302 LYS B N 1
ATOM 4675 C CA . LYS B 1 302 ? -1.17 35 9.234 1 98.06 302 LYS B CA 1
ATOM 4676 C C . LYS B 1 302 ? -1.613 33.781 8.438 1 98.06 302 LYS B C 1
ATOM 4678 O O . LYS B 1 302 ? -2.334 33.906 7.441 1 98.06 302 LYS B O 1
ATOM 4683 N N . SER B 1 303 ? -1.107 32.625 8.844 1 97.75 303 SER B N 1
ATOM 4684 C CA . SER B 1 303 ? -1.475 31.375 8.188 1 97.75 303 SER B CA 1
ATOM 4685 C C . SER B 1 303 ? -2.973 31.109 8.297 1 97.75 303 SER B C 1
ATOM 4687 O O . SER B 1 303 ? -3.611 30.719 7.316 1 97.75 303 SER B O 1
ATOM 4689 N N . ILE B 1 304 ? -3.545 31.328 9.438 1 98.12 304 ILE B N 1
ATOM 4690 C CA . ILE B 1 304 ? -4.969 31.125 9.688 1 98.12 304 ILE B CA 1
ATOM 4691 C C . ILE B 1 304 ? -5.785 32.125 8.859 1 98.12 304 ILE B C 1
ATOM 4693 O O . ILE B 1 304 ? -6.859 31.766 8.359 1 98.12 304 ILE B O 1
ATOM 4697 N N . ASP B 1 305 ? -5.285 33.344 8.68 1 97.81 305 ASP B N 1
ATOM 4698 C CA . ASP B 1 305 ? -5.965 34.344 7.871 1 97.81 305 ASP B CA 1
ATOM 4699 C C . ASP B 1 305 ? -6.059 33.906 6.414 1 97.81 305 ASP B C 1
ATOM 4701 O O . ASP B 1 305 ? -7.047 34.188 5.734 1 97.81 305 ASP B O 1
ATOM 4705 N N . VAL B 1 306 ? -5.031 33.25 5.961 1 96.44 306 VAL B N 1
ATOM 4706 C CA . VAL B 1 306 ? -5.059 32.688 4.602 1 96.44 306 VAL B CA 1
ATOM 4707 C C . VAL B 1 306 ? -6.219 31.719 4.461 1 96.44 306 VAL B C 1
ATOM 4709 O O . VAL B 1 306 ? -6.953 31.75 3.471 1 96.44 306 VAL B O 1
ATOM 4712 N N . ILE B 1 307 ? -6.398 30.812 5.43 1 97.31 307 ILE B N 1
ATOM 4713 C CA . ILE B 1 307 ? -7.492 29.859 5.422 1 97.31 307 ILE B CA 1
ATOM 4714 C C . ILE B 1 307 ? -8.828 30.594 5.453 1 97.31 307 ILE B C 1
ATOM 4716 O O . ILE B 1 307 ? -9.758 30.234 4.723 1 97.31 307 ILE B O 1
ATOM 4720 N N . ARG B 1 308 ? -8.883 31.609 6.34 1 96.62 308 ARG B N 1
ATOM 4721 C CA . ARG B 1 308 ? -10.102 32.406 6.488 1 96.62 308 ARG B CA 1
ATOM 4722 C C . ARG B 1 308 ? -10.508 33.031 5.164 1 96.62 308 ARG B C 1
ATOM 4724 O O . ARG B 1 308 ? -11.688 33.031 4.809 1 96.62 308 ARG B O 1
ATOM 4731 N N . ASP B 1 309 ? -9.57 33.594 4.465 1 95.56 309 ASP B N 1
ATOM 4732 C CA . ASP B 1 309 ? -9.82 34.188 3.158 1 95.56 309 ASP B CA 1
ATOM 4733 C C . ASP B 1 309 ? -10.375 33.156 2.18 1 95.56 309 ASP B C 1
ATOM 4735 O O . ASP B 1 309 ? -11.273 33.438 1.396 1 95.56 309 ASP B O 1
ATOM 4739 N N . CYS B 1 310 ? -9.828 31.953 2.23 1 94.62 310 CYS B N 1
ATOM 4740 C CA . CYS B 1 310 ? -10.289 30.875 1.361 1 94.62 310 CYS B CA 1
ATOM 4741 C C . CYS B 1 310 ? -11.703 30.438 1.736 1 94.62 310 CYS B C 1
ATOM 4743 O O . CYS B 1 310 ? -12.508 30.125 0.861 1 94.62 310 CYS B O 1
ATOM 4745 N N . ASN B 1 311 ? -11.945 30.375 3.053 1 95.62 311 ASN B N 1
ATOM 4746 C CA . ASN B 1 311 ? -13.289 30.016 3.514 1 95.62 311 ASN B CA 1
ATOM 4747 C C . ASN B 1 311 ? -14.336 30.969 2.961 1 95.62 311 ASN B C 1
ATOM 4749 O O . ASN B 1 311 ? -15.477 30.578 2.719 1 95.62 311 ASN B O 1
ATOM 4753 N N . GLY B 1 312 ? -13.977 32.219 2.834 1 93.06 312 GLY B N 1
ATOM 4754 C CA . GLY B 1 312 ? -14.883 33.25 2.314 1 93.06 312 GLY B CA 1
ATOM 4755 C C . GLY B 1 312 ? -15.352 32.969 0.901 1 93.06 312 GLY B C 1
ATOM 4756 O O . GLY B 1 312 ? -16.359 33.5 0.454 1 93.06 312 GLY B O 1
ATOM 4757 N N . LYS B 1 313 ? -14.609 32.125 0.238 1 90 313 LYS B N 1
ATOM 4758 C CA . LYS B 1 313 ? -14.938 31.781 -1.146 1 90 313 LYS B CA 1
ATOM 4759 C C . LYS B 1 313 ? -15.945 30.641 -1.217 1 90 313 LYS B C 1
ATOM 4761 O O . LYS B 1 313 ? -16.453 30.328 -2.291 1 90 313 LYS B O 1
ATOM 4766 N N . LEU B 1 314 ? -16.156 29.984 -0.153 1 91.81 314 LEU B N 1
ATOM 4767 C CA . LEU B 1 314 ? -17.141 28.891 -0.09 1 91.81 314 LEU B CA 1
ATOM 4768 C C . LEU B 1 314 ? -18.562 29.438 -0.105 1 91.81 314 LEU B C 1
ATOM 4770 O O . LEU B 1 314 ? -18.844 30.484 0.497 1 91.81 314 LEU B O 1
ATOM 4774 N N . LYS B 1 315 ? -19.406 28.922 -0.95 1 83.12 315 LYS B N 1
ATOM 4775 C CA . LYS B 1 315 ? -20.828 29.25 -0.927 1 83.12 315 LYS B CA 1
ATOM 4776 C C . LYS B 1 315 ? -21.562 28.453 0.148 1 83.12 315 LYS B C 1
ATOM 4778 O O . LYS B 1 315 ? -21.875 27.281 -0.044 1 83.12 315 LYS B O 1
ATOM 4783 N N . LEU B 1 316 ? -21.703 28.984 1.431 1 81.12 316 LEU B N 1
ATOM 4784 C CA . LEU B 1 316 ? -22.359 28.297 2.545 1 81.12 316 LEU B CA 1
ATOM 4785 C C . LEU B 1 316 ? -23.797 28.766 2.697 1 81.12 316 LEU B C 1
ATOM 4787 O O . LEU B 1 316 ? -24.109 29.922 2.398 1 81.12 316 LEU B O 1
#